Protein 3MR7 (pdb70)

Organism: Ruegeria pomeroyi (strain ATCC 700808 / DSM 15171 / DSS-3) (NCBI:txid246200)

Structure (mmCIF, N/CA/C/O backbone):
data_3MR7
#
_entry.id   3MR7
#
_cell.length_a   97.106
_cell.length_b   97.106
_cell.length_c   216.743
_cell.angle_alpha   90.00
_cell.angle_beta   90.00
_cell.angle_gamma   120.00
#
_symmetry.space_group_name_H-M   'P 61 2 2'
#
loop_
_entity.id
_entity.type
_entity.pdbx_description
1 polymer 'Adenylate/guanylate cyclase/hydrolase, alpha/beta fold family'
2 water water
#
loop_
_atom_site.group_PDB
_atom_site.id
_atom_site.type_symbol
_atom_site.label_atom_id
_atom_site.label_alt_id
_atom_site.label_comp_id
_atom_site.label_asym_id
_atom_site.label_entity_id
_atom_site.label_seq_id
_atom_site.pdbx_PDB_ins_code
_atom_site.Cartn_x
_atom_site.Cartn_y
_atom_site.Cartn_z
_atom_site.occupancy
_atom_site.B_iso_or_equiv
_atom_site.auth_seq_id
_atom_site.auth_comp_id
_atom_site.auth_asym_id
_atom_site.auth_atom_id
_atom_site.pdbx_PDB_model_num
ATOM 1 N N . ASN A 1 2 ? -10.224 46.683 112.428 1.00 95.74 -1 ASN A N 1
ATOM 2 C CA . ASN A 1 2 ? -8.776 46.532 112.292 1.00 101.12 -1 ASN A CA 1
ATOM 3 C C . ASN A 1 2 ? -8.319 45.334 111.424 1.00 97.22 -1 ASN A C 1
ATOM 4 O O . ASN A 1 2 ? -7.394 45.468 110.613 1.00 97.49 -1 ASN A O 1
ATOM 9 N N . ALA A 1 3 ? -8.982 44.185 111.581 1.00 81.63 0 ALA A N 1
ATOM 10 C CA . ALA A 1 3 ? -8.493 42.922 111.029 1.00 76.17 0 ALA A CA 1
ATOM 11 C C . ALA A 1 3 ? -9.569 42.029 110.422 1.00 84.51 0 ALA A C 1
ATOM 12 O O . ALA A 1 3 ? -10.657 41.897 110.979 1.00 90.65 0 ALA A O 1
ATOM 14 N N . GLU A 1 4 ? -9.226 41.371 109.313 1.00 80.90 1 GLU A N 1
ATOM 15 C CA . GLU A 1 4 ? -10.180 40.586 108.520 1.00 85.37 1 GLU A CA 1
ATOM 16 C C . GLU A 1 4 ? -9.771 39.130 108.179 1.00 71.68 1 GLU A C 1
ATOM 17 O O . GLU A 1 4 ? -8.622 38.705 108.366 1.00 73.34 1 GLU A O 1
ATOM 23 N N . ARG A 1 5 ? -10.734 38.373 107.671 1.00 58.62 2 ARG A N 1
ATOM 24 C CA . ARG A 1 5 ? -10.482 37.014 107.247 1.00 59.31 2 ARG A CA 1
ATOM 25 C C . ARG A 1 5 ? -10.802 36.948 105.786 1.00 55.89 2 ARG A C 1
ATOM 26 O O . ARG A 1 5 ? -11.885 37.312 105.377 1.00 62.35 2 ARG A O 1
ATOM 34 N N . ARG A 1 6 ? -9.866 36.513 104.968 1.00 50.80 3 ARG A N 1
ATOM 35 C CA . ARG A 1 6 ? -10.295 36.065 103.665 1.00 62.83 3 ARG A CA 1
ATOM 36 C C . ARG A 1 6 ? -9.577 34.801 103.138 1.00 62.48 3 ARG A C 1
ATOM 37 O O . ARG A 1 6 ? -8.661 34.257 103.761 1.00 54.03 3 ARG A O 1
ATOM 45 N N . LEU A 1 7 ? -10.056 34.329 101.999 1.00 62.06 4 LEU A N 1
ATOM 46 C CA . LEU A 1 7 ? -9.491 33.199 101.289 1.00 60.19 4 LEU A CA 1
ATOM 47 C C . LEU A 1 7 ? -8.352 33.739 100.390 1.00 58.33 4 LEU A C 1
ATOM 48 O O . LEU A 1 7 ? -8.560 34.637 99.581 1.00 56.62 4 LEU A O 1
ATOM 53 N N . CYS A 1 8 ? -7.134 33.232 100.541 1.00 59.64 5 CYS A N 1
ATOM 54 C CA . CYS A 1 8 ? -6.022 33.855 99.825 1.00 56.92 5 CYS A CA 1
ATOM 55 C C . CYS A 1 8 ? -5.058 32.867 99.246 1.00 56.13 5 CYS A C 1
ATOM 56 O O . CYS A 1 8 ? -4.896 31.774 99.755 1.00 66.09 5 CYS A O 1
ATOM 59 N N . ALA A 1 9 ? -4.400 33.279 98.179 1.00 53.83 6 ALA A N 1
ATOM 60 C CA . ALA A 1 9 ? -3.332 32.501 97.602 1.00 50.45 6 ALA A CA 1
ATOM 61 C C . ALA A 1 9 ? -2.022 33.033 98.172 1.00 56.63 6 ALA A C 1
ATOM 62 O O . ALA A 1 9 ? -1.627 34.153 97.898 1.00 70.03 6 ALA A O 1
ATOM 64 N N . ILE A 1 10 ? -1.361 32.230 98.981 1.00 51.51 7 ILE A N 1
ATOM 65 C CA . ILE A 1 10 ? -0.087 32.604 99.551 1.00 54.36 7 ILE A CA 1
ATOM 66 C C . ILE A 1 10 ? 1.042 31.920 98.783 1.00 58.56 7 ILE A C 1
ATOM 67 O O . ILE A 1 10 ? 0.935 30.750 98.410 1.00 56.96 7 ILE A O 1
ATOM 72 N N . LEU A 1 11 ? 2.119 32.675 98.573 1.00 51.99 8 LEU A N 1
ATOM 73 C CA . LEU A 1 11 ? 3.311 32.241 97.870 1.00 48.23 8 LEU A CA 1
ATOM 74 C C . LEU A 1 11 ? 4.526 32.538 98.752 1.00 47.39 8 LEU A C 1
ATOM 75 O O . LEU A 1 11 ? 4.727 33.673 99.148 1.00 47.60 8 LEU A O 1
ATOM 80 N N . ALA A 1 12 ? 5.302 31.505 99.089 1.00 44.34 9 ALA A N 1
ATOM 81 C CA . ALA A 1 12 ? 6.556 31.678 99.820 1.00 47.55 9 ALA A CA 1
ATOM 82 C C . ALA A 1 12 ? 7.729 31.316 98.920 1.00 42.19 9 ALA A C 1
ATOM 83 O O . ALA A 1 12 ? 7.657 30.355 98.155 1.00 49.64 9 ALA A O 1
ATOM 85 N N . ALA A 1 13 ? 8.815 32.071 99.038 1.00 40.97 10 ALA A N 1
ATOM 86 C CA . ALA A 1 13 ? 10.047 31.831 98.277 1.00 40.84 10 ALA A CA 1
ATOM 87 C C . ALA A 1 13 ? 11.328 32.114 99.065 1.00 44.85 10 ALA A C 1
ATOM 88 O O . ALA A 1 13 ? 11.371 33.032 99.871 1.00 49.08 10 ALA A O 1
ATOM 90 N N . ASP A 1 14 ? 12.369 31.331 98.804 1.00 49.12 11 ASP A N 1
ATOM 91 C CA . ASP A 1 14 ? 13.680 31.499 99.442 1.00 46.83 11 ASP A CA 1
ATOM 92 C C . ASP A 1 14 ? 14.741 31.150 98.410 1.00 41.65 11 ASP A C 1
ATOM 93 O O . ASP A 1 14 ? 14.438 30.631 97.348 1.00 48.80 11 ASP A O 1
ATOM 106 N N . ALA A 1 16 ? 17.960 28.976 97.300 1.00 38.78 13 ALA A N 1
ATOM 107 C CA . ALA A 1 16 ? 18.610 27.717 97.628 1.00 42.24 13 ALA A CA 1
ATOM 108 C C . ALA A 1 16 ? 20.098 27.955 97.691 1.00 53.45 13 ALA A C 1
ATOM 109 O O . ALA A 1 16 ? 20.594 28.943 97.139 1.00 68.28 13 ALA A O 1
ATOM 111 N N . GLY A 1 17 ? 20.813 27.058 98.350 1.00 38.74 14 GLY A N 1
ATOM 112 C CA . GLY A 1 17 ? 22.228 26.900 98.065 1.00 41.56 14 GLY A CA 1
ATOM 113 C C . GLY A 1 17 ? 23.140 27.850 98.800 1.00 53.42 14 GLY A C 1
ATOM 114 O O . GLY A 1 17 ? 22.710 28.615 99.657 1.00 57.13 14 GLY A O 1
ATOM 115 N N . TYR A 1 18 ? 24.417 27.783 98.455 1.00 56.84 15 TYR A N 1
ATOM 116 C CA . TYR A 1 18 ? 25.425 28.695 98.984 1.00 52.57 15 TYR A CA 1
ATOM 117 C C . TYR A 1 18 ? 25.535 28.698 100.495 1.00 51.18 15 TYR A C 1
ATOM 118 O O . TYR A 1 18 ? 25.515 29.744 101.107 1.00 53.08 15 TYR A O 1
ATOM 127 N N . SER A 1 19 ? 25.692 27.519 101.082 1.00 41.42 16 SER A N 1
ATOM 128 C CA . SER A 1 19 ? 25.870 27.397 102.522 1.00 43.83 16 SER A CA 1
ATOM 129 C C . SER A 1 19 ? 26.899 28.362 103.154 1.00 44.88 16 SER A C 1
ATOM 130 O O . SER A 1 19 ? 28.082 28.395 102.766 1.00 42.19 16 SER A O 1
ATOM 133 N N . ARG A 1 20 ? 26.429 29.117 104.152 1.00 49.60 17 ARG A N 1
ATOM 134 C CA . ARG A 1 20 ? 27.258 29.936 105.062 1.00 55.15 17 ARG A CA 1
ATOM 135 C C . ARG A 1 20 ? 28.469 29.176 105.680 1.00 65.52 17 ARG A C 1
ATOM 136 O O . ARG A 1 20 ? 29.329 29.766 106.331 1.00 67.82 17 ARG A O 1
ATOM 144 N N . LEU A 1 21 ? 28.516 27.861 105.500 1.00 61.83 18 LEU A N 1
ATOM 145 C CA . LEU A 1 21 ? 29.550 27.067 106.111 1.00 49.79 18 LEU A CA 1
ATOM 146 C C . LEU A 1 21 ? 30.710 26.997 105.177 1.00 51.37 18 LEU A C 1
ATOM 147 O O . LEU A 1 21 ? 31.758 26.518 105.564 1.00 51.99 18 LEU A O 1
ATOM 160 N N . GLU A 1 23 ? 32.008 29.414 104.703 1.00 68.52 20 GLU A N 1
ATOM 161 C CA . GLU A 1 23 ? 32.750 30.447 105.426 1.00 76.04 20 GLU A CA 1
ATOM 162 C C . GLU A 1 23 ? 33.236 31.493 104.433 1.00 84.26 20 GLU A C 1
ATOM 163 O O . GLU A 1 23 ? 34.379 31.945 104.507 1.00 86.78 20 GLU A O 1
ATOM 169 N N . ARG A 1 24 ? 32.376 31.875 103.493 1.00 79.24 21 ARG A N 1
ATOM 170 C CA . ARG A 1 24 ? 32.783 32.871 102.523 1.00 76.94 21 ARG A CA 1
ATOM 171 C C . ARG A 1 24 ? 31.696 33.873 102.069 1.00 77.37 21 ARG A C 1
ATOM 172 O O . ARG A 1 24 ? 30.532 33.526 101.861 1.00 73.03 21 ARG A O 1
ATOM 180 N N . ASN A 1 25 ? 32.093 35.140 101.977 1.00 86.56 22 ASN A N 1
ATOM 181 C CA . ASN A 1 25 ? 31.193 36.192 101.525 1.00 88.74 22 ASN A CA 1
ATOM 182 C C . ASN A 1 25 ? 31.132 36.182 100.007 1.00 83.80 22 ASN A C 1
ATOM 183 O O . ASN A 1 25 ? 32.149 36.353 99.303 1.00 84.67 22 ASN A O 1
ATOM 188 N N . GLU A 1 26 ? 29.928 35.953 99.510 1.00 71.59 23 GLU A N 1
ATOM 189 C CA . GLU A 1 26 ? 29.755 35.631 98.120 1.00 72.01 23 GLU A CA 1
ATOM 190 C C . GLU A 1 26 ? 29.163 36.824 97.419 1.00 66.76 23 GLU A C 1
ATOM 191 O O . GLU A 1 26 ? 28.192 36.714 96.689 1.00 76.44 23 GLU A O 1
ATOM 197 N N . THR A 1 27 ? 29.768 37.971 97.648 1.00 57.20 24 THR A N 1
ATOM 198 C CA . THR A 1 27 ? 29.209 39.214 97.191 1.00 63.14 24 THR A CA 1
ATOM 199 C C . THR A 1 27 ? 28.731 39.149 95.743 1.00 64.83 24 THR A C 1
ATOM 200 O O . THR A 1 27 ? 27.625 39.617 95.434 1.00 66.15 24 THR A O 1
ATOM 204 N N . ASP A 1 28 ? 29.522 38.545 94.860 1.00 58.37 25 ASP A N 1
ATOM 205 C CA . ASP A 1 28 ? 29.077 38.369 93.470 1.00 56.73 25 ASP A CA 1
ATOM 206 C C . ASP A 1 28 ? 27.698 37.710 93.383 1.00 65.78 25 ASP A C 1
ATOM 207 O O . ASP A 1 28 ? 26.770 38.246 92.767 1.00 62.18 25 ASP A O 1
ATOM 212 N N . VAL A 1 29 ? 27.574 36.537 94.000 1.00 66.14 26 VAL A N 1
ATOM 213 C CA . VAL A 1 29 ? 26.310 35.822 94.026 1.00 64.71 26 VAL A CA 1
ATOM 214 C C . VAL A 1 29 ? 25.197 36.611 94.743 1.00 56.67 26 VAL A C 1
ATOM 215 O O . VAL A 1 29 ? 24.072 36.671 94.258 1.00 59.32 26 VAL A O 1
ATOM 219 N N . LEU A 1 30 ? 25.501 37.215 95.884 1.00 57.54 27 LEU A N 1
ATOM 220 C CA . LEU A 1 30 ? 24.488 37.979 96.613 1.00 60.31 27 LEU A CA 1
ATOM 221 C C . LEU A 1 30 ? 24.004 39.207 95.831 1.00 60.13 27 LEU A C 1
ATOM 222 O O . LEU A 1 30 ? 22.858 39.629 95.988 1.00 65.95 27 LEU A O 1
ATOM 227 N N . ASN A 1 31 ? 24.873 39.776 94.995 1.00 50.85 28 ASN A N 1
ATOM 228 C CA . ASN A 1 31 ? 24.477 40.879 94.130 1.00 51.11 28 ASN A CA 1
ATOM 229 C C . ASN A 1 31 ? 23.624 40.462 92.944 1.00 55.21 28 ASN A C 1
ATOM 230 O O . ASN A 1 31 ? 22.749 41.214 92.507 1.00 59.11 28 ASN A O 1
ATOM 235 N N . ARG A 1 32 ? 23.908 39.284 92.400 1.00 43.77 29 ARG A N 1
ATOM 236 C CA . ARG A 1 32 ? 23.070 38.730 91.359 1.00 44.90 29 ARG A CA 1
ATOM 237 C C . ARG A 1 32 ? 21.648 38.591 91.890 1.00 51.18 29 ARG A C 1
ATOM 238 O O . ARG A 1 32 ? 20.705 39.048 91.254 1.00 51.52 29 ARG A O 1
ATOM 246 N N . GLN A 1 33 ? 21.483 37.978 93.061 1.00 54.66 30 GLN A N 1
ATOM 247 C CA . GLN A 1 33 ? 20.132 37.734 93.560 1.00 51.06 30 GLN A CA 1
ATOM 248 C C . GLN A 1 33 ? 19.434 39.053 93.847 1.00 53.94 30 GLN A C 1
ATOM 249 O O . GLN A 1 33 ? 18.237 39.191 93.578 1.00 55.24 30 GLN A O 1
ATOM 255 N N . LYS A 1 34 ? 20.178 40.031 94.350 1.00 47.10 31 LYS A N 1
ATOM 256 C CA . LYS A 1 34 ? 19.594 41.347 94.519 1.00 55.19 31 LYS A CA 1
ATOM 257 C C . LYS A 1 34 ? 19.035 41.851 93.181 1.00 58.95 31 LYS A C 1
ATOM 258 O O . LYS A 1 34 ? 17.938 42.411 93.125 1.00 68.06 31 LYS A O 1
ATOM 264 N N . LEU A 1 35 ? 19.789 41.630 92.110 1.00 45.86 32 LEU A N 1
ATOM 265 C CA . LEU A 1 35 ? 19.351 41.977 90.756 1.00 46.41 32 LEU A CA 1
ATOM 266 C C . LEU A 1 35 ? 18.086 41.266 90.313 1.00 46.67 32 LEU A C 1
ATOM 267 O O . LEU A 1 35 ? 17.174 41.894 89.808 1.00 49.46 32 LEU A O 1
ATOM 272 N N . TYR A 1 36 ? 18.057 39.946 90.464 1.00 47.89 33 TYR A N 1
ATOM 273 C CA . TYR A 1 36 ? 16.900 39.141 90.054 1.00 53.63 33 TYR A CA 1
ATOM 274 C C . TYR A 1 36 ? 15.652 39.543 90.823 1.00 55.40 33 TYR A C 1
ATOM 275 O O . TYR A 1 36 ? 14.574 39.712 90.241 1.00 61.31 33 TYR A O 1
ATOM 284 N N . ARG A 1 37 ? 15.796 39.703 92.134 1.00 49.96 34 ARG A N 1
ATOM 285 C CA . ARG A 1 37 ? 14.687 40.199 92.933 1.00 50.11 34 ARG A CA 1
ATOM 286 C C . ARG A 1 37 ? 14.110 41.463 92.305 1.00 50.50 34 ARG A C 1
ATOM 287 O O . ARG A 1 37 ? 12.907 41.657 92.289 1.00 51.72 34 ARG A O 1
ATOM 295 N N . ARG A 1 38 ? 14.974 42.317 91.774 1.00 40.24 35 ARG A N 1
ATOM 296 C CA . ARG A 1 38 ? 14.508 43.607 91.319 1.00 47.93 35 ARG A CA 1
ATOM 297 C C . ARG A 1 38 ? 13.987 43.566 89.910 1.00 49.76 35 ARG A C 1
ATOM 298 O O . ARG A 1 38 ? 12.989 44.216 89.588 1.00 56.55 35 ARG A O 1
ATOM 306 N N . GLU A 1 39 ? 14.661 42.788 89.078 1.00 46.93 36 GLU A N 1
ATOM 307 C CA . GLU A 1 39 ? 14.364 42.752 87.662 1.00 44.55 36 GLU A CA 1
ATOM 308 C C . GLU A 1 39 ? 13.421 41.624 87.249 1.00 47.00 36 GLU A C 1
ATOM 309 O O . GLU A 1 39 ? 12.820 41.698 86.198 1.00 57.88 36 GLU A O 1
ATOM 315 N N . LEU A 1 40 ? 13.263 40.600 88.076 1.00 45.34 37 LEU A N 1
ATOM 316 C CA . LEU A 1 40 ? 12.558 39.397 87.639 1.00 45.72 37 LEU A CA 1
ATOM 317 C C . LEU A 1 40 ? 11.397 39.114 88.556 1.00 50.55 37 LEU A C 1
ATOM 318 O O . LEU A 1 40 ? 10.242 39.133 88.131 1.00 53.95 37 LEU A O 1
ATOM 323 N N . ILE A 1 41 ? 11.705 38.887 89.827 1.00 48.37 38 ILE A N 1
ATOM 324 C CA . ILE A 1 41 ? 10.686 38.617 90.834 1.00 56.38 38 ILE A CA 1
ATOM 325 C C . ILE A 1 41 ? 9.707 39.761 91.111 1.00 61.73 38 ILE A C 1
ATOM 326 O O . ILE A 1 41 ? 8.518 39.671 90.809 1.00 67.66 38 ILE A O 1
ATOM 331 N N . ASP A 1 42 ? 10.208 40.829 91.708 1.00 56.55 39 ASP A N 1
ATOM 332 C CA . ASP A 1 42 ? 9.346 41.947 92.072 1.00 60.90 39 ASP A CA 1
ATOM 333 C C . ASP A 1 42 ? 8.412 42.379 90.944 1.00 60.97 39 ASP A C 1
ATOM 334 O O . ASP A 1 42 ? 7.252 42.645 91.188 1.00 59.84 39 ASP A O 1
ATOM 339 N N . PRO A 1 43 ? 8.914 42.453 89.706 1.00 70.64 40 PRO A N 1
ATOM 340 C CA . PRO A 1 43 ? 8.052 42.712 88.541 1.00 68.74 40 PRO A CA 1
ATOM 341 C C . PRO A 1 43 ? 6.974 41.653 88.248 1.00 66.89 40 PRO A C 1
ATOM 342 O O . PRO A 1 43 ? 5.817 42.022 88.071 1.00 71.17 40 PRO A O 1
ATOM 346 N N . ALA A 1 44 ? 7.339 40.377 88.195 1.00 54.09 41 ALA A N 1
ATOM 347 C CA . ALA A 1 44 ? 6.386 39.317 87.886 1.00 54.63 41 ALA A CA 1
ATOM 348 C C . ALA A 1 44 ? 5.242 39.316 88.887 1.00 57.92 41 ALA A C 1
ATOM 349 O O . ALA A 1 44 ? 4.092 39.041 88.542 1.00 68.64 41 ALA A O 1
ATOM 351 N N . ILE A 1 45 ? 5.576 39.602 90.136 1.00 50.69 42 ILE A N 1
ATOM 352 C CA . ILE A 1 45 ? 4.601 39.606 91.213 1.00 52.18 42 ILE A CA 1
ATOM 353 C C . ILE A 1 45 ? 3.610 40.752 91.057 1.00 61.08 42 ILE A C 1
ATOM 354 O O . ILE A 1 45 ? 2.406 40.554 91.171 1.00 70.73 42 ILE A O 1
ATOM 359 N N . ALA A 1 46 ? 4.119 41.952 90.802 1.00 52.30 43 ALA A N 1
ATOM 360 C CA . ALA A 1 46 ? 3.280 43.099 90.454 1.00 52.45 43 ALA A CA 1
ATOM 361 C C . ALA A 1 46 ? 2.451 42.861 89.192 1.00 60.80 43 ALA A C 1
ATOM 362 O O . ALA A 1 46 ? 1.237 42.990 89.219 1.00 65.64 43 ALA A O 1
ATOM 364 N N . GLN A 1 47 ? 3.099 42.523 88.087 1.00 63.21 44 GLN A N 1
ATOM 365 C CA . GLN A 1 47 ? 2.364 42.196 86.870 1.00 70.77 44 GLN A CA 1
ATOM 366 C C . GLN A 1 47 ? 1.186 41.265 87.139 1.00 68.77 44 GLN A C 1
ATOM 367 O O . GLN A 1 47 ? 0.144 41.382 86.497 1.00 68.38 44 GLN A O 1
ATOM 373 N N . ALA A 1 48 ? 1.356 40.351 88.093 1.00 60.50 45 ALA A N 1
ATOM 374 C CA . ALA A 1 48 ? 0.374 39.300 88.355 1.00 53.84 45 ALA A CA 1
ATOM 375 C C . ALA A 1 48 ? -0.686 39.677 89.392 1.00 52.93 45 ALA A C 1
ATOM 376 O O . ALA A 1 48 ? -1.478 38.826 89.801 1.00 59.21 45 ALA A O 1
ATOM 378 N N . GLY A 1 49 ? -0.653 40.920 89.866 1.00 42.01 46 GLY A N 1
ATOM 379 C CA . GLY A 1 49 ? -1.634 41.416 90.818 1.00 54.34 46 GLY A CA 1
ATOM 380 C C . GLY A 1 49 ? -1.302 41.185 92.283 1.00 58.13 46 GLY A C 1
ATOM 381 O O . GLY A 1 49 ? -2.024 41.614 93.204 1.00 59.83 46 GLY A O 1
ATOM 382 N N . GLY A 1 50 ? -0.193 40.509 92.512 1.00 52.98 47 GLY A N 1
ATOM 383 C CA . GLY A 1 50 ? 0.169 40.152 93.868 1.00 58.98 47 GLY A CA 1
ATOM 384 C C . GLY A 1 50 ? 0.710 41.304 94.675 1.00 55.20 47 GLY A C 1
ATOM 385 O O . GLY A 1 50 ? 0.965 42.384 94.143 1.00 62.87 47 GLY A O 1
ATOM 386 N N . GLN A 1 51 ? 0.861 41.067 95.970 1.00 53.35 48 GLN A N 1
ATOM 387 C CA . GLN A 1 51 ? 1.560 41.987 96.850 1.00 64.42 48 GLN A CA 1
ATOM 388 C C . GLN A 1 51 ? 2.530 41.209 97.685 1.00 59.75 48 GLN A C 1
ATOM 389 O O . GLN A 1 51 ? 2.172 40.177 98.259 1.00 56.01 48 GLN A O 1
ATOM 395 N N . ILE A 1 52 ? 3.752 41.713 97.779 1.00 61.93 49 ILE A N 1
ATOM 396 C CA . ILE A 1 52 ? 4.662 41.232 98.795 1.00 58.45 49 ILE A CA 1
ATOM 397 C C . ILE A 1 52 ? 4.112 41.597 100.166 1.00 57.49 49 ILE A C 1
ATOM 398 O O . ILE A 1 52 ? 3.692 42.710 100.375 1.00 63.98 49 ILE A O 1
ATOM 403 N N . VAL A 1 53 ? 4.086 40.647 101.088 1.00 61.66 50 VAL A N 1
ATOM 404 C CA . VAL A 1 53 ? 3.705 40.919 102.461 1.00 55.03 50 VAL A CA 1
ATOM 405 C C . VAL A 1 53 ? 4.944 41.259 103.268 1.00 57.90 50 VAL A C 1
ATOM 406 O O . VAL A 1 53 ? 4.905 42.124 104.108 1.00 61.18 50 VAL A O 1
ATOM 410 N N . LYS A 1 54 ? 6.046 40.568 103.023 1.00 57.85 51 LYS A N 1
ATOM 411 C CA . LYS A 1 54 ? 7.250 40.797 103.814 1.00 62.76 51 LYS A CA 1
ATOM 412 C C . LYS A 1 54 ? 8.386 39.836 103.480 1.00 59.68 51 LYS A C 1
ATOM 413 O O . LYS A 1 54 ? 8.169 38.734 103.004 1.00 52.26 51 LYS A O 1
ATOM 419 N N . THR A 1 55 ? 9.612 40.254 103.723 1.00 52.37 52 THR A N 1
ATOM 420 C CA . THR A 1 55 ? 10.676 39.292 103.627 1.00 55.79 52 THR A CA 1
ATOM 421 C C . THR A 1 55 ? 11.283 39.267 105.002 1.00 56.74 52 THR A C 1
ATOM 422 O O . THR A 1 55 ? 11.470 40.296 105.626 1.00 56.53 52 THR A O 1
ATOM 426 N N . THR A 1 56 ? 11.551 38.071 105.483 1.00 58.66 53 THR A N 1
ATOM 427 C CA . THR A 1 56 ? 12.053 37.884 106.820 1.00 55.71 53 THR A CA 1
ATOM 428 C C . THR A 1 56 ? 13.217 36.922 106.729 1.00 51.22 53 THR A C 1
ATOM 429 O O . THR A 1 56 ? 13.629 36.555 105.638 1.00 49.52 53 THR A O 1
ATOM 433 N N . GLY A 1 57 ? 13.750 36.513 107.866 1.00 49.22 54 GLY A N 1
ATOM 434 C CA . GLY A 1 57 ? 14.797 35.519 107.871 1.00 50.51 54 GLY A CA 1
ATOM 435 C C . GLY A 1 57 ? 14.339 34.238 107.205 1.00 51.75 54 GLY A C 1
ATOM 436 O O . GLY A 1 57 ? 15.157 33.421 106.781 1.00 50.01 54 GLY A O 1
ATOM 437 N N . ASP A 1 58 ? 13.021 34.077 107.116 1.00 51.79 55 ASP A N 1
ATOM 438 C CA . ASP A 1 58 ? 12.397 32.865 106.597 1.00 56.90 55 ASP A CA 1
ATOM 439 C C . ASP A 1 58 ? 12.264 32.958 105.097 1.00 58.11 55 ASP A C 1
ATOM 440 O O . ASP A 1 58 ? 11.918 31.983 104.435 1.00 59.44 55 ASP A O 1
ATOM 445 N N . GLY A 1 59 ? 12.527 34.139 104.556 1.00 57.93 56 GLY A N 1
ATOM 446 C CA . GLY A 1 59 ? 12.330 34.358 103.139 1.00 53.86 56 GLY A CA 1
ATOM 447 C C . GLY A 1 59 ? 11.175 35.302 102.888 1.00 54.12 56 GLY A C 1
ATOM 448 O O . GLY A 1 59 ? 10.776 36.052 103.783 1.00 60.58 56 GLY A O 1
ATOM 457 N N . LEU A 1 61 ? 7.193 36.432 101.384 1.00 57.96 58 LEU A N 1
ATOM 458 C CA . LEU A 1 61 ? 5.824 35.961 101.451 1.00 55.77 58 LEU A CA 1
ATOM 459 C C . LEU A 1 61 ? 4.974 36.910 100.650 1.00 55.64 58 LEU A C 1
ATOM 460 O O . LEU A 1 61 ? 5.002 38.104 100.894 1.00 68.30 58 LEU A O 1
ATOM 465 N N . ALA A 1 62 ? 4.227 36.415 99.680 1.00 49.34 59 ALA A N 1
ATOM 466 C CA . ALA A 1 62 ? 3.407 37.326 98.887 1.00 51.69 59 ALA A CA 1
ATOM 467 C C . ALA A 1 62 ? 2.036 36.739 98.747 1.00 59.55 59 ALA A C 1
ATOM 468 O O . ALA A 1 62 ? 1.850 35.554 98.957 1.00 53.50 59 ALA A O 1
ATOM 470 N N . ARG A 1 63 ? 1.066 37.561 98.386 1.00 63.38 60 ARG A N 1
ATOM 471 C CA . ARG A 1 63 ? -0.280 37.046 98.266 1.00 57.60 60 ARG A CA 1
ATOM 472 C C . ARG A 1 63 ? -0.973 37.566 97.042 1.00 50.44 60 ARG A C 1
ATOM 473 O O . ARG A 1 63 ? -0.689 38.654 96.566 1.00 43.70 60 ARG A O 1
ATOM 481 N N . PHE A 1 64 ? -1.911 36.766 96.568 1.00 44.98 61 PHE A N 1
ATOM 482 C CA . PHE A 1 64 ? -2.573 36.965 95.293 1.00 48.77 61 PHE A CA 1
ATOM 483 C C . PHE A 1 64 ? -4.098 36.752 95.425 1.00 57.51 61 PHE A C 1
ATOM 484 O O . PHE A 1 64 ? -4.587 36.093 96.348 1.00 46.74 61 PHE A O 1
ATOM 492 N N . ASP A 1 65 ? -4.847 37.301 94.481 1.00 62.42 62 ASP A N 1
ATOM 493 C CA . ASP A 1 65 ? -6.289 37.210 94.541 1.00 61.84 62 ASP A CA 1
ATOM 494 C C . ASP A 1 65 ? -6.795 35.945 93.910 1.00 63.74 62 ASP A C 1
ATOM 495 O O . ASP A 1 65 ? -7.834 35.431 94.316 1.00 72.79 62 ASP A O 1
ATOM 500 N N . THR A 1 66 ? -6.073 35.446 92.913 1.00 51.12 63 THR A N 1
ATOM 501 C CA . THR A 1 66 ? -6.425 34.159 92.338 1.00 55.75 63 THR A CA 1
ATOM 502 C C . THR A 1 66 ? -5.331 33.151 92.573 1.00 59.66 63 THR A C 1
ATOM 503 O O . THR A 1 66 ? -4.179 33.523 92.690 1.00 66.83 63 THR A O 1
ATOM 507 N N . ALA A 1 67 ? -5.694 31.876 92.649 1.00 60.21 64 ALA A N 1
ATOM 508 C CA . ALA A 1 67 ? -4.712 30.801 92.657 1.00 47.45 64 ALA A CA 1
ATOM 509 C C . ALA A 1 67 ? -3.941 30.785 91.329 1.00 46.49 64 ALA A C 1
ATOM 510 O O . ALA A 1 67 ? -2.727 30.646 91.300 1.00 44.43 64 ALA A O 1
ATOM 512 N N . GLN A 1 68 ? -4.635 30.980 90.222 1.00 49.30 65 GLN A N 1
ATOM 513 C CA . GLN A 1 68 ? -3.950 31.036 88.953 1.00 44.08 65 GLN A CA 1
ATOM 514 C C . GLN A 1 68 ? -2.782 32.041 88.956 1.00 54.65 65 GLN A C 1
ATOM 515 O O . GLN A 1 68 ? -1.679 31.699 88.522 1.00 64.97 65 GLN A O 1
ATOM 521 N N . ALA A 1 69 ? -2.996 33.261 89.459 1.00 52.04 66 ALA A N 1
ATOM 522 C CA . ALA A 1 69 ? -1.972 34.318 89.357 1.00 46.59 66 ALA A CA 1
ATOM 523 C C . ALA A 1 69 ? -0.728 34.022 90.192 1.00 54.02 66 ALA A C 1
ATOM 524 O O . ALA A 1 69 ? 0.385 34.315 89.777 1.00 58.79 66 ALA A O 1
ATOM 526 N N . ALA A 1 70 ? -0.916 33.449 91.372 1.00 47.44 67 ALA A N 1
ATOM 527 C CA . ALA A 1 70 ? 0.213 32.989 92.155 1.00 50.31 67 ALA A CA 1
ATOM 528 C C . ALA A 1 70 ? 1.032 32.019 91.315 1.00 56.08 67 ALA A C 1
ATOM 529 O O . ALA A 1 70 ? 2.262 32.142 91.223 1.00 57.90 67 ALA A O 1
ATOM 531 N N . LEU A 1 71 ? 0.351 31.077 90.672 1.00 48.76 68 LEU A N 1
ATOM 532 C CA . LEU A 1 71 ? 1.062 30.014 89.979 1.00 50.82 68 LEU A CA 1
ATOM 533 C C . LEU A 1 71 ? 1.764 30.485 88.709 1.00 52.05 68 LEU A C 1
ATOM 534 O O . LEU A 1 71 ? 2.906 30.119 88.472 1.00 57.15 68 LEU A O 1
ATOM 539 N N . ARG A 1 72 ? 1.108 31.299 87.897 1.00 55.83 69 ARG A N 1
ATOM 540 C CA . ARG A 1 72 ? 1.765 31.785 86.686 1.00 61.91 69 ARG A CA 1
ATOM 541 C C . ARG A 1 72 ? 2.936 32.661 87.073 1.00 55.29 69 ARG A C 1
ATOM 542 O O . ARG A 1 72 ? 3.963 32.723 86.383 1.00 49.27 69 ARG A O 1
ATOM 550 N N . CYS A 1 73 ? 2.780 33.347 88.186 1.00 46.97 70 CYS A N 1
ATOM 551 C CA . CYS A 1 73 ? 3.846 34.202 88.654 1.00 54.53 70 CYS A CA 1
ATOM 552 C C . CYS A 1 73 ? 5.085 33.361 88.988 1.00 50.97 70 CYS A C 1
ATOM 553 O O . CYS A 1 73 ? 6.189 33.678 88.541 1.00 49.42 70 CYS A O 1
ATOM 556 N N . ALA A 1 74 ? 4.899 32.280 89.741 1.00 47.52 71 ALA A N 1
ATOM 557 C CA . ALA A 1 74 ? 6.011 31.366 90.084 1.00 53.25 71 ALA A CA 1
ATOM 558 C C . ALA A 1 74 ? 6.594 30.668 88.855 1.00 51.63 71 ALA A C 1
ATOM 559 O O . ALA A 1 74 ? 7.796 30.442 88.750 1.00 62.45 71 ALA A O 1
ATOM 561 N N . LEU A 1 75 ? 5.730 30.284 87.939 1.00 41.84 72 LEU A N 1
ATOM 562 C CA . LEU A 1 75 ? 6.208 29.635 86.754 1.00 47.71 72 LEU A CA 1
ATOM 563 C C . LEU A 1 75 ? 7.030 30.633 85.928 1.00 50.35 72 LEU A C 1
ATOM 564 O O . LEU A 1 75 ? 8.042 30.266 85.353 1.00 48.50 72 LEU A O 1
ATOM 569 N N . GLU A 1 76 ? 6.587 31.893 85.901 1.00 49.86 73 GLU A N 1
ATOM 570 C CA . GLU A 1 76 ? 7.244 32.970 85.161 1.00 44.63 73 GLU A CA 1
ATOM 571 C C . GLU A 1 76 ? 8.643 33.187 85.685 1.00 53.48 73 GLU A C 1
ATOM 572 O O . GLU A 1 76 ? 9.622 33.234 84.924 1.00 59.90 73 GLU A O 1
ATOM 578 N N . ILE A 1 77 ? 8.716 33.333 87.001 1.00 44.26 74 ILE A N 1
ATOM 579 C CA . ILE A 1 77 ? 9.972 33.414 87.712 1.00 46.19 74 ILE A CA 1
ATOM 580 C C . ILE A 1 77 ? 10.926 32.218 87.508 1.00 53.04 74 ILE A C 1
ATOM 581 O O . ILE A 1 77 ? 12.064 32.407 87.107 1.00 58.55 74 ILE A O 1
ATOM 586 N N . GLN A 1 78 ? 10.458 31.002 87.790 1.00 48.87 75 GLN A N 1
ATOM 587 C CA . GLN A 1 78 ? 11.286 29.812 87.713 1.00 42.89 75 GLN A CA 1
ATOM 588 C C . GLN A 1 78 ? 11.761 29.504 86.295 1.00 44.79 75 GLN A C 1
ATOM 589 O O . GLN A 1 78 ? 12.892 29.104 86.095 1.00 52.73 75 GLN A O 1
ATOM 595 N N . GLN A 1 79 ? 10.911 29.710 85.304 1.00 45.68 76 GLN A N 1
ATOM 596 C CA . GLN A 1 79 ? 11.339 29.541 83.916 1.00 44.07 76 GLN A CA 1
ATOM 597 C C . GLN A 1 79 ? 12.368 30.571 83.425 1.00 51.42 76 GLN A C 1
ATOM 598 O O . GLN A 1 79 ? 13.212 30.260 82.568 1.00 54.68 76 GLN A O 1
ATOM 604 N N . ALA A 1 80 ? 12.306 31.793 83.951 1.00 40.89 77 ALA A N 1
ATOM 605 C CA . ALA A 1 80 ? 13.257 32.797 83.526 1.00 42.39 77 ALA A CA 1
ATOM 606 C C . ALA A 1 80 ? 14.593 32.497 84.211 1.00 54.73 77 ALA A C 1
ATOM 607 O O . ALA A 1 80 ? 15.673 32.720 83.655 1.00 55.67 77 ALA A O 1
ATOM 617 N N . GLN A 1 82 ? 15.739 29.646 84.939 1.00 39.58 79 GLN A N 1
ATOM 618 C CA . GLN A 1 82 ? 16.419 28.575 84.222 1.00 51.31 79 GLN A CA 1
ATOM 619 C C . GLN A 1 82 ? 17.243 29.156 83.073 1.00 52.22 79 GLN A C 1
ATOM 620 O O . GLN A 1 82 ? 18.375 28.751 82.861 1.00 55.88 79 GLN A O 1
ATOM 626 N N . GLN A 1 83 ? 16.670 30.109 82.345 1.00 52.45 80 GLN A N 1
ATOM 627 C CA . GLN A 1 83 ? 17.369 30.735 81.233 1.00 59.25 80 GLN A CA 1
ATOM 628 C C . GLN A 1 83 ? 18.508 31.603 81.731 1.00 60.31 80 GLN A C 1
ATOM 629 O O . GLN A 1 83 ? 19.620 31.525 81.220 1.00 68.15 80 GLN A O 1
ATOM 635 N N . ARG A 1 84 ? 18.229 32.431 82.731 1.00 53.21 81 ARG A N 1
ATOM 636 C CA . ARG A 1 84 ? 19.195 33.423 83.191 1.00 59.25 81 ARG A CA 1
ATOM 637 C C . ARG A 1 84 ? 20.491 32.816 83.754 1.00 64.47 81 ARG A C 1
ATOM 638 O O . ARG A 1 84 ? 21.556 33.450 83.744 1.00 64.29 81 ARG A O 1
ATOM 646 N N . GLU A 1 85 ? 20.407 31.590 84.245 1.00 54.08 82 GLU A N 1
ATOM 647 C CA . GLU A 1 85 ? 21.551 30.977 84.885 1.00 49.24 82 GLU A CA 1
ATOM 648 C C . GLU A 1 85 ? 22.157 29.830 84.069 1.00 61.98 82 GLU A C 1
ATOM 649 O O . GLU A 1 85 ? 22.998 29.092 84.576 1.00 63.92 82 GLU A O 1
ATOM 655 N N . GLU A 1 86 ? 21.745 29.669 82.814 1.00 60.18 83 GLU A N 1
ATOM 656 C CA . GLU A 1 86 ? 22.135 28.467 82.078 1.00 58.71 83 GLU A CA 1
ATOM 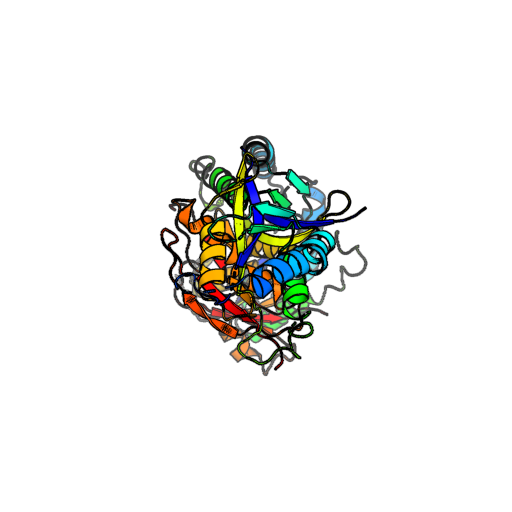657 C C . GLU A 1 86 ? 23.592 28.475 81.591 1.00 69.05 83 GLU A C 1
ATOM 658 O O . GLU A 1 86 ? 24.157 27.421 81.285 1.00 75.64 83 GLU A O 1
ATOM 664 N N . ASP A 1 87 ? 24.201 29.654 81.507 1.00 67.08 84 ASP A N 1
ATOM 665 C CA . ASP A 1 87 ? 25.593 29.736 81.077 1.00 66.99 84 ASP A CA 1
ATOM 666 C C . ASP A 1 87 ? 26.536 29.828 82.270 1.00 72.70 84 ASP A C 1
ATOM 667 O O . ASP A 1 87 ? 27.737 30.010 82.120 1.00 78.73 84 ASP A O 1
ATOM 672 N N . THR A 1 88 ? 25.958 29.702 83.456 1.00 70.67 85 THR A N 1
ATOM 673 C CA . THR A 1 88 ? 26.688 29.534 84.697 1.00 65.80 85 THR A CA 1
ATOM 674 C C . THR A 1 88 ? 26.711 28.032 85.003 1.00 70.50 85 THR A C 1
ATOM 675 O O . THR A 1 88 ? 25.737 27.324 84.766 1.00 65.69 85 THR A O 1
ATOM 679 N N . PRO A 1 89 ? 27.829 27.534 85.537 1.00 82.17 86 PRO A N 1
ATOM 680 C CA . PRO A 1 89 ? 27.910 26.102 85.887 1.00 77.61 86 PRO A CA 1
ATOM 681 C C . PRO A 1 89 ? 26.883 25.671 86.954 1.00 79.63 86 PRO A C 1
ATOM 682 O O . PRO A 1 89 ? 26.531 26.470 87.817 1.00 88.49 86 PRO A O 1
ATOM 686 N N . ARG A 1 90 ? 26.425 24.422 86.902 1.00 77.75 87 ARG A N 1
ATOM 687 C CA . ARG A 1 90 ? 25.350 23.949 87.782 1.00 79.32 87 ARG A CA 1
ATOM 688 C C . ARG A 1 90 ? 25.520 24.272 89.272 1.00 83.06 87 ARG A C 1
ATOM 689 O O . ARG A 1 90 ? 24.667 24.906 89.864 1.00 86.70 87 ARG A O 1
ATOM 697 N N . LYS A 1 91 ? 26.607 23.821 89.884 1.00 88.10 88 LYS A N 1
ATOM 698 C CA . LYS A 1 91 ? 26.792 23.999 91.323 1.00 89.11 88 LYS A CA 1
ATOM 699 C C . LYS A 1 91 ? 26.941 25.463 91.751 1.00 88.95 88 LYS A C 1
ATOM 700 O O . LYS A 1 91 ? 27.028 25.757 92.945 1.00 97.82 88 LYS A O 1
ATOM 706 N N . GLU A 1 92 ? 26.991 26.378 90.788 1.00 79.47 89 GLU A N 1
ATOM 707 C CA . GLU A 1 92 ? 27.136 27.793 91.110 1.00 75.37 89 GLU A CA 1
ATOM 708 C C . GLU A 1 92 ? 25.884 28.618 90.814 1.00 66.59 89 GLU A C 1
ATOM 709 O O . GLU A 1 92 ? 25.805 29.785 91.172 1.00 64.01 89 GLU A O 1
ATOM 715 N N . ARG A 1 93 ? 24.912 28.018 90.149 1.00 56.39 90 ARG A N 1
ATOM 716 C CA . ARG A 1 93 ? 23.716 28.754 89.774 1.00 64.67 90 ARG A CA 1
ATOM 717 C C . ARG A 1 93 ? 22.891 29.213 90.989 1.00 66.45 90 ARG A C 1
ATOM 718 O O . ARG A 1 93 ? 22.884 28.576 92.048 1.00 70.27 90 ARG A O 1
ATOM 726 N N . ILE A 1 94 ? 22.210 30.337 90.836 1.00 57.19 91 ILE A N 1
ATOM 727 C CA . ILE A 1 94 ? 21.295 30.800 91.862 1.00 57.16 91 ILE A CA 1
ATOM 728 C C . ILE A 1 94 ? 19.975 30.132 91.557 1.00 52.91 91 ILE A C 1
ATOM 729 O O . ILE A 1 94 ? 19.529 30.148 90.425 1.00 62.91 91 ILE A O 1
ATOM 734 N N . GLN A 1 95 ? 19.353 29.514 92.541 1.00 47.78 92 GLN A N 1
ATOM 735 C CA . GLN A 1 95 ? 18.010 29.012 92.311 1.00 48.57 92 GLN A CA 1
ATOM 736 C C . GLN A 1 95 ? 17.106 29.323 93.463 1.00 45.97 92 GLN A C 1
ATOM 737 O O . GLN A 1 95 ? 17.504 29.201 94.625 1.00 42.64 92 GLN A O 1
ATOM 743 N N . TYR A 1 96 ? 15.877 29.690 93.146 1.00 38.86 93 TYR A N 1
ATOM 744 C CA . TYR A 1 96 ? 14.891 29.870 94.193 1.00 40.27 93 TYR A CA 1
ATOM 745 C C . TYR A 1 96 ? 14.094 28.576 94.483 1.00 45.47 93 TYR A C 1
ATOM 746 O O . TYR A 1 96 ? 14.079 27.659 93.663 1.00 47.39 93 TYR A O 1
ATOM 755 N N . ARG A 1 97 ? 13.494 28.483 95.671 1.00 46.94 94 ARG A N 1
ATOM 756 C CA . ARG A 1 97 ? 12.487 27.447 95.979 1.00 47.95 94 ARG A CA 1
ATOM 757 C C . ARG A 1 97 ? 11.162 28.177 96.132 1.00 54.25 94 ARG A C 1
ATOM 758 O O . ARG A 1 97 ? 11.143 29.312 96.601 1.00 56.90 94 ARG A O 1
ATOM 766 N N . ILE A 1 98 ? 10.052 27.569 95.731 1.00 46.23 95 ILE A N 1
ATOM 767 C CA . ILE A 1 98 ? 8.773 28.261 95.883 1.00 43.53 95 ILE A CA 1
ATOM 768 C C . ILE A 1 98 ? 7.680 27.339 96.315 1.00 45.42 95 ILE A C 1
ATOM 769 O O . ILE A 1 98 ? 7.560 26.246 95.801 1.00 52.04 95 ILE A O 1
ATOM 774 N N . GLY A 1 99 ? 6.914 27.787 97.300 1.00 46.71 96 GLY A N 1
ATOM 775 C CA . GLY A 1 99 ? 5.717 27.101 97.758 1.00 47.16 96 GLY A CA 1
ATOM 776 C C . GLY A 1 99 ? 4.486 27.987 97.613 1.00 49.80 96 GLY A C 1
ATOM 777 O O . GLY A 1 99 ? 4.537 29.205 97.708 1.00 51.81 96 GLY A O 1
ATOM 778 N N . ILE A 1 100 ? 3.355 27.371 97.354 1.00 54.57 97 ILE A N 1
ATOM 779 C CA . ILE A 1 100 ? 2.125 28.117 97.169 1.00 53.13 97 ILE A CA 1
ATOM 780 C C . ILE A 1 100 ? 1.030 27.330 97.839 1.00 42.35 97 ILE A C 1
ATOM 781 O O . ILE A 1 100 ? 0.993 26.134 97.696 1.00 43.08 97 ILE A O 1
ATOM 786 N N . ASN A 1 101 ? 0.152 27.986 98.585 1.00 42.62 98 ASN A N 1
ATOM 787 C CA . ASN A 1 101 ? -0.948 27.286 99.238 1.00 40.66 98 ASN A CA 1
ATOM 788 C C . ASN A 1 101 ? -2.197 28.157 99.226 1.00 50.05 98 ASN A C 1
ATOM 789 O O . ASN A 1 101 ? -2.149 29.289 98.777 1.00 51.78 98 ASN A O 1
ATOM 794 N N . ILE A 1 102 ? -3.312 27.630 99.714 1.00 53.68 99 ILE A N 1
ATOM 795 C CA . ILE A 1 102 ? -4.527 28.419 99.850 1.00 45.91 99 ILE A CA 1
ATOM 796 C C . ILE A 1 102 ? -5.242 28.175 101.188 1.00 52.35 99 ILE A C 1
ATOM 797 O O . ILE A 1 102 ? -5.121 27.107 101.792 1.00 48.20 99 ILE A O 1
ATOM 802 N N . GLY A 1 103 ? -5.950 29.179 101.684 1.00 53.60 100 GLY A N 1
ATOM 803 C CA . GLY A 1 103 ? -6.685 29.007 102.920 1.00 57.46 100 GLY A CA 1
ATOM 804 C C . GLY A 1 103 ? -7.443 30.253 103.319 1.00 61.64 100 GLY A C 1
ATOM 805 O O . GLY A 1 103 ? -7.271 31.304 102.709 1.00 61.43 100 GLY A O 1
ATOM 806 N N . ASP A 1 104 ? -8.318 30.115 104.314 1.00 59.20 101 ASP A N 1
ATOM 807 C CA . ASP A 1 104 ? -8.819 31.259 105.062 1.00 55.66 101 ASP A CA 1
ATOM 808 C C . ASP A 1 104 ? -7.687 31.689 106.006 1.00 56.82 101 ASP A C 1
ATOM 809 O O . ASP A 1 104 ? -7.275 30.934 106.870 1.00 60.55 101 ASP A O 1
ATOM 814 N N . ILE A 1 105 ? -7.145 32.880 105.816 1.00 59.41 102 ILE A N 1
ATOM 815 C CA . ILE A 1 105 ? -6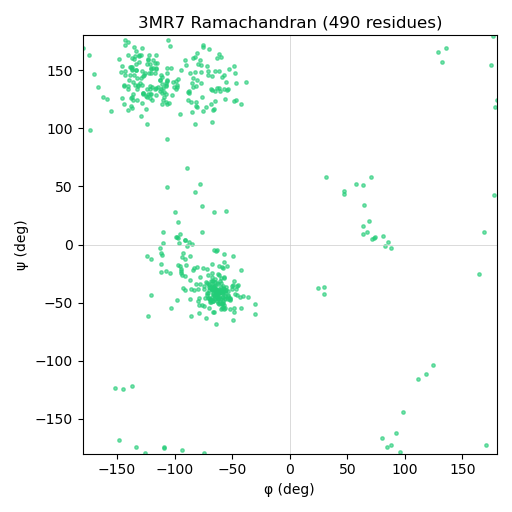.123 33.370 106.719 1.00 62.08 102 ILE A CA 1
ATOM 816 C C . ILE A 1 105 ? -6.550 34.745 107.136 1.00 67.07 102 ILE A C 1
ATOM 817 O O . ILE A 1 105 ? -7.390 35.340 106.486 1.00 72.64 102 ILE A O 1
ATOM 822 N N . VAL A 1 106 ? -5.971 35.259 108.213 1.00 68.63 103 VAL A N 1
ATOM 823 C CA . VAL A 1 106 ? -6.293 36.601 108.681 1.00 59.41 103 VAL A CA 1
ATOM 824 C C . VAL A 1 106 ? -5.278 37.647 108.209 1.00 52.40 103 VAL A C 1
ATOM 825 O O . VAL A 1 106 ? -4.079 37.419 108.268 1.00 51.19 103 VAL A O 1
ATOM 829 N N . LEU A 1 107 ? -5.757 38.790 107.739 1.00 48.28 104 LEU A N 1
ATOM 830 C CA . LEU A 1 107 ? -4.857 39.894 107.445 1.00 57.55 104 LEU A CA 1
ATOM 831 C C . LEU A 1 107 ? -5.029 40.940 108.521 1.00 71.49 104 LEU A C 1
ATOM 832 O O . LEU A 1 107 ? -6.127 41.103 109.036 1.00 77.48 104 LEU A O 1
ATOM 837 N N . GLU A 1 108 ? -3.967 41.666 108.856 1.00 69.34 105 GLU A N 1
ATOM 838 C CA . GLU A 1 108 ? -4.074 42.664 109.915 1.00 80.62 105 GLU A CA 1
ATOM 839 C C . GLU A 1 108 ? -2.811 43.483 110.038 1.00 87.55 105 GLU A C 1
ATOM 840 O O . GLU A 1 108 ? -1.845 43.053 110.665 1.00 89.41 105 GLU A O 1
ATOM 846 N N . ASP A 1 109 ? -2.822 44.666 109.437 1.00 93.37 106 ASP A N 1
ATOM 847 C CA . ASP A 1 109 ? -1.674 45.568 109.494 1.00 97.11 106 ASP A CA 1
ATOM 848 C C . ASP A 1 109 ? -0.500 45.054 108.670 1.00 96.54 106 ASP A C 1
ATOM 849 O O . ASP A 1 109 ? 0.593 44.852 109.200 1.00 89.10 106 ASP A O 1
ATOM 854 N N . GLY A 1 110 ? -0.737 44.838 107.377 1.00 100.45 107 GLY A N 1
ATOM 855 C CA . GLY A 1 110 ? 0.316 44.448 106.454 1.00 98.96 107 GLY A CA 1
ATOM 856 C C . GLY A 1 110 ? 0.966 43.107 106.747 1.00 91.62 107 GLY A C 1
ATOM 857 O O . GLY A 1 110 ? 2.047 42.821 106.226 1.00 92.05 107 GLY A O 1
ATOM 858 N N . ASP A 1 111 ? 0.321 42.295 107.585 1.00 76.97 108 ASP A N 1
ATOM 859 C CA . ASP A 1 111 ? 0.803 40.950 107.836 1.00 71.60 108 ASP A CA 1
ATOM 860 C C . ASP A 1 111 ? -0.289 39.875 107.782 1.00 65.89 108 ASP A C 1
ATOM 861 O O . ASP A 1 111 ? -1.463 40.151 107.978 1.00 74.66 108 ASP A O 1
ATOM 866 N N . ILE A 1 112 ? 0.103 38.643 107.503 1.00 59.12 109 ILE A N 1
ATOM 867 C CA . ILE A 1 112 ? -0.877 37.596 107.310 1.00 55.66 109 ILE A CA 1
ATOM 868 C C . ILE A 1 112 ? -0.721 36.478 108.330 1.00 56.85 109 ILE A C 1
ATOM 869 O O . ILE A 1 112 ? 0.371 36.242 108.840 1.00 68.00 109 ILE A O 1
ATOM 874 N N . PHE A 1 113 ? -1.818 35.797 108.641 1.00 51.74 110 PHE A N 1
ATOM 875 C CA . PHE A 1 113 ? -1.807 34.813 109.718 1.00 59.10 110 PHE A CA 1
ATOM 876 C C . PHE A 1 113 ? -2.675 33.611 109.386 1.00 66.69 110 PHE A C 1
ATOM 877 O O . PHE A 1 113 ? -3.675 33.725 108.682 1.00 77.27 110 PHE A O 1
ATOM 885 N N . GLY A 1 114 ? -2.288 32.457 109.915 1.00 59.38 111 GLY A N 1
ATOM 886 C CA . GLY A 1 114 ? -3.084 31.250 109.806 1.00 52.18 111 GLY A CA 1
ATOM 887 C C . GLY A 1 114 ? -2.278 30.044 109.377 1.00 51.96 111 GLY A C 1
ATOM 888 O O . GLY A 1 114 ? -1.213 30.190 108.758 1.00 55.41 111 GLY A O 1
ATOM 889 N N . ASP A 1 115 ? -2.786 28.857 109.696 1.00 44.21 112 ASP A N 1
ATOM 890 C CA . ASP A 1 115 ? -2.204 27.625 109.197 1.00 44.32 112 ASP A CA 1
ATOM 891 C C . ASP A 1 115 ? -1.829 27.762 107.731 1.00 53.04 112 ASP A C 1
ATOM 892 O O . ASP A 1 115 ? -0.682 27.532 107.364 1.00 61.82 112 ASP A O 1
ATOM 897 N N . ALA A 1 116 ? -2.788 28.143 106.888 1.00 48.22 113 ALA A N 1
ATOM 898 C CA . ALA A 1 116 ? -2.507 28.206 105.461 1.00 39.43 113 ALA A CA 1
ATOM 899 C C . ALA A 1 116 ? -1.203 28.944 105.130 1.00 36.91 113 ALA A C 1
ATOM 900 O O . ALA A 1 116 ? -0.536 28.598 104.182 1.00 48.23 113 ALA A O 1
ATOM 902 N N . VAL A 1 117 ? -0.816 29.927 105.915 1.00 37.89 114 VAL A N 1
ATOM 903 C CA . VAL A 1 117 ? 0.455 30.605 105.672 1.00 45.67 114 VAL A CA 1
ATOM 904 C C . VAL A 1 117 ? 1.644 29.695 106.029 1.00 49.90 114 VAL A C 1
ATOM 905 O O . VAL A 1 117 ? 2.612 29.564 105.270 1.00 49.15 114 VAL A O 1
ATOM 909 N N . ASN A 1 118 ? 1.556 29.057 107.189 1.00 49.14 115 ASN A N 1
ATOM 910 C CA . ASN A 1 118 ? 2.569 28.113 107.633 1.00 44.03 115 ASN A CA 1
ATOM 911 C C . ASN A 1 118 ? 2.802 27.017 106.616 1.00 47.87 115 ASN A C 1
ATOM 912 O O . ASN A 1 118 ? 3.917 26.578 106.396 1.00 50.87 115 ASN A O 1
ATOM 917 N N . VAL A 1 119 ? 1.732 26.605 105.964 1.00 49.32 116 VAL A N 1
ATOM 918 C CA . VAL A 1 119 ? 1.811 25.579 104.960 1.00 42.64 116 VAL A CA 1
ATOM 919 C C . VAL A 1 119 ? 2.494 26.069 103.666 1.00 54.51 116 VAL A C 1
ATOM 920 O O . VAL A 1 119 ? 3.215 25.309 103.006 1.00 57.99 116 VAL A O 1
ATOM 924 N N . ALA A 1 120 ? 2.315 27.338 103.314 1.00 56.53 117 ALA A N 1
ATOM 925 C CA . ALA A 1 120 ? 2.970 27.856 102.114 1.00 51.26 117 ALA A CA 1
ATOM 926 C C . ALA A 1 120 ? 4.475 27.864 102.335 1.00 52.79 117 ALA A C 1
ATOM 927 O O . ALA A 1 120 ? 5.267 27.494 101.452 1.00 52.83 117 ALA A O 1
ATOM 929 N N . ALA A 1 121 ? 4.849 28.286 103.537 1.00 51.70 118 ALA A N 1
ATOM 930 C CA . ALA A 1 121 ? 6.241 28.401 103.951 1.00 44.72 118 ALA A CA 1
ATOM 931 C C . ALA A 1 121 ? 6.936 27.054 103.937 1.00 48.53 118 ALA A C 1
ATOM 932 O O . ALA A 1 121 ? 8.065 26.932 103.461 1.00 58.08 118 ALA A O 1
ATOM 934 N N . ARG A 1 122 ? 6.260 26.049 104.487 1.00 44.96 119 ARG A N 1
ATOM 935 C CA . ARG A 1 122 ? 6.779 24.690 104.516 1.00 48.49 119 ARG A CA 1
ATOM 936 C C . ARG A 1 122 ? 6.948 24.132 103.098 1.00 52.98 119 ARG A C 1
ATOM 937 O O . ARG A 1 122 ? 7.946 23.482 102.787 1.00 53.91 119 ARG A O 1
ATOM 945 N N . LEU A 1 123 ? 5.981 24.408 102.230 1.00 50.60 120 LEU A N 1
ATOM 946 C CA . LEU A 1 123 ? 6.074 23.971 100.848 1.00 39.83 120 LEU A CA 1
ATOM 947 C C . LEU A 1 123 ? 7.318 24.530 100.188 1.00 43.43 120 LEU A C 1
ATOM 948 O O . LEU A 1 123 ? 8.008 23.826 99.459 1.00 42.99 120 LEU A O 1
ATOM 953 N N . GLU A 1 124 ? 7.614 25.796 100.461 1.00 47.76 121 GLU A N 1
ATOM 954 C CA . GLU A 1 124 ? 8.822 26.424 99.954 1.00 40.11 121 GLU A CA 1
ATOM 955 C C . GLU A 1 124 ? 10.033 25.620 100.443 1.00 38.89 121 GLU A C 1
ATOM 956 O O . GLU A 1 124 ? 10.896 25.231 99.688 1.00 49.40 121 GLU A O 1
ATOM 962 N N . ALA A 1 125 ? 10.065 25.327 101.719 1.00 43.25 122 ALA A N 1
ATOM 963 C CA . ALA A 1 125 ? 11.237 24.715 102.311 1.00 39.05 122 ALA A CA 1
ATOM 964 C C . ALA A 1 125 ? 11.519 23.308 101.788 1.00 47.55 122 ALA A C 1
ATOM 965 O O . ALA A 1 125 ? 12.665 22.919 101.656 1.00 51.17 122 ALA A O 1
ATOM 967 N N . ILE A 1 126 ? 10.488 22.529 101.501 1.00 49.91 123 ILE A N 1
ATOM 968 C CA . ILE A 1 126 ? 10.735 21.185 101.000 1.00 45.31 123 ILE A CA 1
ATOM 969 C C . ILE A 1 126 ? 10.801 21.150 99.479 1.00 38.54 123 ILE A C 1
ATOM 970 O O . ILE A 1 126 ? 11.233 20.161 98.920 1.00 40.59 123 ILE A O 1
ATOM 975 N N . SER A 1 127 ? 10.383 22.221 98.812 1.00 40.65 124 SER A N 1
ATOM 976 C CA . SER A 1 127 ? 10.427 22.270 97.354 1.00 45.46 124 SER A CA 1
ATOM 977 C C . SER A 1 127 ? 11.833 22.044 96.840 1.00 43.17 124 SER A C 1
ATOM 978 O O . SER A 1 127 ? 12.789 22.473 97.457 1.00 48.31 124 SER A O 1
ATOM 981 N N . GLU A 1 128 ? 11.995 21.396 95.700 1.00 38.90 125 GLU A N 1
ATOM 982 C CA . GLU A 1 128 ? 13.353 21.321 95.240 1.00 48.58 125 GLU A CA 1
ATOM 983 C C . GLU A 1 128 ? 13.800 22.592 94.555 1.00 51.54 125 GLU A C 1
ATOM 984 O O . GLU A 1 128 ? 12.992 23.384 94.105 1.00 54.44 125 GLU A O 1
ATOM 990 N N . PRO A 1 129 ? 15.104 22.827 94.561 1.00 54.43 126 PRO A N 1
ATOM 991 C CA . PRO A 1 129 ? 15.602 24.107 94.076 1.00 52.75 126 PRO A CA 1
ATOM 992 C C . PRO A 1 129 ? 15.225 24.284 92.631 1.00 52.65 126 PRO A C 1
ATOM 993 O O . PRO A 1 129 ? 15.358 23.346 91.846 1.00 48.73 126 PRO A O 1
ATOM 997 N N . GLY A 1 130 ? 14.736 25.478 92.310 1.00 51.59 127 GLY A N 1
ATOM 998 C CA . GLY A 1 130 ? 14.308 25.808 90.970 1.00 51.26 127 GLY A CA 1
ATOM 999 C C . GLY A 1 130 ? 12.908 25.356 90.618 1.00 40.86 127 GLY A C 1
ATOM 1000 O O . GLY A 1 130 ? 12.462 25.622 89.530 1.00 46.33 127 GLY A O 1
ATOM 1001 N N . ALA A 1 131 ? 12.231 24.694 91.549 1.00 32.97 128 ALA A N 1
ATOM 1002 C CA . ALA A 1 131 ? 10.946 24.096 91.310 1.00 38.61 128 ALA A CA 1
ATOM 1003 C C . ALA A 1 131 ? 9.882 24.880 92.037 1.00 39.88 128 ALA A C 1
ATOM 1004 O O . ALA A 1 131 ? 10.168 25.901 92.607 1.00 42.33 128 ALA A O 1
ATOM 1006 N N . ILE A 1 132 ? 8.656 24.383 92.007 1.00 35.91 129 ILE A N 1
ATOM 1007 C CA . ILE A 1 132 ? 7.541 24.994 92.685 1.00 36.70 129 ILE A CA 1
ATOM 1008 C C . ILE A 1 132 ? 6.719 23.882 93.331 1.00 49.73 129 ILE A C 1
ATOM 1009 O O . ILE A 1 132 ? 6.327 22.950 92.651 1.00 51.82 129 ILE A O 1
ATOM 1014 N N . CYS A 1 133 ? 6.454 23.969 94.634 1.00 52.91 130 CYS A N 1
ATOM 1015 C CA . CYS A 1 133 ? 5.579 23.003 95.306 1.00 46.90 130 CYS A CA 1
ATOM 1016 C C . CYS A 1 133 ? 4.269 23.665 95.681 1.00 44.39 130 CYS A C 1
ATOM 1017 O O . CYS A 1 133 ? 4.267 24.750 96.244 1.00 46.40 130 CYS A O 1
ATOM 1020 N N . VAL A 1 134 ? 3.158 23.028 95.352 1.00 37.56 131 VAL A N 1
ATOM 1021 C CA . VAL A 1 134 ? 1.845 23.597 95.668 1.00 36.90 131 VAL A CA 1
ATOM 1022 C C . VAL A 1 134 ? 1.034 22.592 96.455 1.00 37.68 131 VAL A C 1
ATOM 1023 O O . VAL A 1 134 ? 1.182 21.380 96.288 1.00 42.93 131 VAL A O 1
ATOM 1027 N N . SER A 1 135 ? 0.191 23.069 97.345 1.00 39.32 132 SER A N 1
ATOM 1028 C CA . SER A 1 135 ? -0.607 22.129 98.095 1.00 45.64 132 SER A CA 1
ATOM 1029 C C . SER A 1 135 ? -1.614 21.532 97.117 1.00 50.50 132 SER A C 1
ATOM 1030 O O . SER A 1 135 ? -1.788 22.037 95.997 1.00 42.57 132 SER A O 1
ATOM 1033 N N . ASP A 1 136 ? -2.269 20.466 97.566 1.00 47.24 133 ASP A N 1
ATOM 1034 C CA . ASP A 1 136 ? -3.289 19.761 96.814 1.00 44.85 133 ASP A CA 1
ATOM 1035 C C . ASP A 1 136 ? -4.474 20.659 96.517 1.00 48.04 133 ASP A C 1
ATOM 1036 O O . ASP A 1 136 ? -5.042 20.584 95.437 1.00 44.90 133 ASP A O 1
ATOM 1041 N N . ILE A 1 137 ? -4.865 21.498 97.476 1.00 52.19 134 ILE A N 1
ATOM 1042 C CA . ILE A 1 137 ? -5.935 22.449 97.211 1.00 51.66 134 ILE A CA 1
ATOM 1043 C C . ILE A 1 137 ? -5.544 23.290 95.987 1.00 54.96 134 ILE A C 1
ATOM 1044 O O . ILE A 1 137 ? -6.379 23.518 95.098 1.00 52.77 134 ILE A O 1
ATOM 1049 N N . VAL A 1 138 ? -4.295 23.776 95.941 1.00 43.96 135 VAL A N 1
ATOM 1050 C CA . VAL A 1 138 ? -3.904 24.672 94.848 1.00 39.10 135 VAL A CA 1
ATOM 1051 C C . VAL A 1 138 ? -3.976 23.902 93.560 1.00 42.32 135 VAL A C 1
ATOM 1052 O O . VAL A 1 138 ? -4.444 24.396 92.532 1.00 42.20 135 VAL A O 1
ATOM 1056 N N . HIS A 1 139 ? -3.546 22.653 93.635 1.00 45.77 136 HIS A N 1
ATOM 1057 C CA . HIS A 1 139 ? -3.508 21.817 92.444 1.00 43.22 136 HIS A CA 1
ATOM 1058 C C . HIS A 1 139 ? -4.874 21.527 91.842 1.00 43.00 136 HIS A C 1
ATOM 1059 O O . HIS A 1 139 ? -4.996 21.501 90.624 1.00 44.38 136 HIS A O 1
ATOM 1066 N N . GLN A 1 140 ? -5.888 21.302 92.678 1.00 36.21 137 GLN A N 1
ATOM 1067 C CA . GLN A 1 140 ? -7.205 20.929 92.164 1.00 41.59 137 GLN A CA 1
ATOM 1068 C C . GLN A 1 140 ? -7.800 22.116 91.417 1.00 50.35 137 GLN A C 1
ATOM 1069 O O . GLN A 1 140 ? -8.607 21.943 90.506 1.00 54.05 137 GLN A O 1
ATOM 1075 N N . ILE A 1 141 ? -7.355 23.318 91.775 1.00 43.93 138 ILE A N 1
ATOM 1076 C CA . ILE A 1 141 ? -7.895 24.549 91.189 1.00 47.12 138 ILE A CA 1
ATOM 1077 C C . ILE A 1 141 ? -7.126 24.979 89.960 1.00 52.84 138 ILE A C 1
ATOM 1078 O O . ILE A 1 141 ? -7.684 25.647 89.086 1.00 51.40 138 ILE A O 1
ATOM 1083 N N . THR A 1 142 ? -5.840 24.613 89.889 1.00 54.26 139 THR A N 1
ATOM 1084 C CA . THR A 1 142 ? -4.976 25.169 88.842 1.00 53.43 139 THR A CA 1
ATOM 1085 C C . THR A 1 142 ? -4.591 24.201 87.721 1.00 54.52 139 THR A C 1
ATOM 1086 O O . THR A 1 142 ? -4.250 24.638 86.625 1.00 48.21 139 THR A O 1
ATOM 1090 N N . GLN A 1 143 ? -4.649 22.899 88.008 1.00 56.18 140 GLN A N 1
ATOM 1091 C CA . GLN A 1 143 ? -4.283 21.825 87.069 1.00 56.08 140 GLN A CA 1
ATOM 1092 C C . GLN A 1 143 ? -4.652 22.093 85.607 1.00 56.76 140 GLN A C 1
ATOM 1093 O O . GLN A 1 143 ? -3.869 21.837 84.700 1.00 58.84 140 GLN A O 1
ATOM 1099 N N . ASP A 1 144 ? -5.862 22.571 85.370 1.00 53.08 141 ASP A N 1
ATOM 1100 C CA . ASP A 1 144 ? -6.312 22.723 83.998 1.00 63.45 141 ASP A CA 1
ATOM 1101 C C . ASP A 1 144 ? -6.050 24.093 83.406 1.00 58.74 141 ASP A C 1
ATOM 1102 O O . ASP A 1 144 ? -6.252 24.303 82.223 1.00 65.33 141 ASP A O 1
ATOM 1107 N N . ARG A 1 145 ? -5.590 25.015 84.233 1.00 55.80 142 ARG A N 1
ATOM 1108 C CA . ARG A 1 145 ? -5.302 26.357 83.785 1.00 72.32 142 ARG A CA 1
ATOM 1109 C C . ARG A 1 145 ? -3.867 26.494 83.298 1.00 69.73 142 ARG A C 1
ATOM 1110 O O . ARG A 1 145 ? -3.536 27.429 82.577 1.00 66.96 142 ARG A O 1
ATOM 1118 N N . VAL A 1 146 ? -3.025 25.548 83.682 1.00 65.32 143 VAL A N 1
ATOM 1119 C CA . VAL A 1 146 ? -1.614 25.620 83.369 1.00 62.15 143 VAL A CA 1
ATOM 1120 C C . VAL A 1 146 ? -1.222 24.367 82.597 1.00 64.37 143 VAL A C 1
ATOM 1121 O O . VAL A 1 146 ? -1.516 23.262 83.038 1.00 69.81 143 VAL A O 1
ATOM 1125 N N . SER A 1 147 ? -0.556 24.527 81.457 1.00 61.99 144 SER A N 1
ATOM 1126 C CA . SER A 1 147 ? -0.096 23.367 80.674 1.00 62.86 144 SER A CA 1
ATOM 1127 C C . SER A 1 147 ? 1.013 22.583 81.366 1.00 67.04 144 SER A C 1
ATOM 1128 O O . SER A 1 147 ? 1.132 21.366 81.184 1.00 78.06 144 SER A O 1
ATOM 1131 N N . GLU A 1 148 ? 1.833 23.286 82.139 1.00 56.53 145 GLU A N 1
ATOM 1132 C CA . GLU A 1 148 ? 2.926 22.668 82.876 1.00 52.37 145 GLU A CA 1
ATOM 1133 C C . GLU A 1 148 ? 2.424 21.564 83.807 1.00 64.32 145 GLU A C 1
ATOM 1134 O O . GLU A 1 148 ? 1.429 21.736 84.518 1.00 70.02 145 GLU A O 1
ATOM 1140 N N . PRO A 1 149 ? 3.107 20.413 83.790 1.00 60.84 146 PRO A N 1
ATOM 1141 C CA . PRO A 1 149 ? 2.710 19.234 84.565 1.00 51.33 146 PRO A CA 1
ATOM 1142 C C . PRO A 1 149 ? 3.248 19.220 86.005 1.00 54.57 146 PRO A C 1
ATOM 1143 O O . PRO A 1 149 ? 4.342 19.703 86.289 1.00 46.41 146 PRO A O 1
ATOM 1147 N N . PHE A 1 150 ? 2.461 18.640 86.903 1.00 57.70 147 PHE A N 1
ATOM 1148 C CA . PHE A 1 150 ? 2.857 18.459 88.286 1.00 46.36 147 PHE A CA 1
ATOM 1149 C C . PHE A 1 150 ? 2.827 17.002 88.634 1.00 44.79 147 PHE A C 1
ATOM 1150 O O . PHE A 1 150 ? 2.094 16.244 88.034 1.00 47.37 147 PHE A O 1
ATOM 1158 N N . THR A 1 151 ? 3.609 16.640 89.638 1.00 36.01 148 THR A N 1
ATOM 1159 C CA . THR A 1 151 ? 3.721 15.290 90.092 1.00 44.88 148 THR A CA 1
ATOM 1160 C C . THR A 1 151 ? 3.403 15.174 91.575 1.00 53.32 148 THR A C 1
ATOM 1161 O O . THR A 1 151 ? 4.003 15.867 92.384 1.00 52.16 148 THR A O 1
ATOM 1165 N N . ASP A 1 152 ? 2.480 14.282 91.918 1.00 49.33 149 ASP A N 1
ATOM 1166 C CA . ASP A 1 152 ? 2.136 14.001 93.296 1.00 53.03 149 ASP A CA 1
ATOM 1167 C C . ASP A 1 152 ? 3.421 13.638 94.041 1.00 55.46 149 ASP A C 1
ATOM 1168 O O . ASP A 1 152 ? 4.223 12.856 93.568 1.00 61.03 149 ASP A O 1
ATOM 1173 N N . LEU A 1 153 ? 3.613 14.232 95.208 1.00 57.65 150 LEU A N 1
ATOM 1174 C CA . LEU A 1 153 ? 4.799 14.007 96.014 1.00 51.63 150 LEU A CA 1
ATOM 1175 C C . LEU A 1 153 ? 4.446 13.261 97.288 1.00 50.21 150 LEU A C 1
ATOM 1176 O O . LEU A 1 153 ? 5.316 12.900 98.050 1.00 54.43 150 LEU A O 1
ATOM 1181 N N . GLY A 1 154 ? 3.161 13.072 97.542 1.00 49.51 151 GLY A N 1
ATOM 1182 C CA . GLY A 1 154 ? 2.744 12.427 98.760 1.00 48.60 151 GLY A CA 1
ATOM 1183 C C . GLY A 1 154 ? 2.450 13.391 99.892 1.00 57.68 151 GLY A C 1
ATOM 1184 O O . GLY A 1 154 ? 2.226 14.592 99.684 1.00 56.30 151 GLY A O 1
ATOM 1185 N N . LEU A 1 155 ? 2.430 12.846 101.103 1.00 48.76 152 LEU A N 1
ATOM 1186 C CA . LEU A 1 155 ? 1.995 13.588 102.268 1.00 44.41 152 LEU A CA 1
ATOM 1187 C C . LEU A 1 155 ? 3.152 14.229 102.998 1.00 59.29 152 LEU A C 1
ATOM 1188 O O . LEU A 1 155 ? 4.284 13.739 102.997 1.00 70.69 152 LEU A O 1
ATOM 1193 N N . GLN A 1 156 ? 2.847 15.349 103.626 1.00 56.07 153 GLN A N 1
ATOM 1194 C CA . GLN A 1 156 ? 3.847 16.160 104.263 1.00 54.72 153 GLN A CA 1
ATOM 1195 C C . GLN A 1 156 ? 3.267 16.611 105.593 1.00 64.73 153 GLN A C 1
ATOM 1196 O O . GLN A 1 156 ? 2.214 17.258 105.628 1.00 76.20 153 GLN A O 1
ATOM 1202 N N . LYS A 1 157 ? 3.916 16.245 106.690 1.00 51.88 154 LYS A N 1
ATOM 1203 C CA . LYS A 1 157 ? 3.450 16.720 107.982 1.00 57.58 154 LYS A CA 1
ATOM 1204 C C . LYS A 1 157 ? 4.066 18.088 108.203 1.00 45.30 154 LYS A C 1
ATOM 1205 O O . LYS A 1 157 ? 5.193 18.314 107.845 1.00 53.61 154 LYS A O 1
ATOM 1211 N N . VAL A 1 158 ? 3.312 19.025 108.741 1.00 50.96 155 VAL A N 1
ATOM 1212 C CA . VAL A 1 158 ? 3.814 20.387 108.920 1.00 45.62 155 VAL A CA 1
ATOM 1213 C C . VAL A 1 158 ? 3.757 20.765 110.392 1.00 54.04 155 VAL A C 1
ATOM 1214 O O . VAL A 1 158 ? 2.786 20.480 111.079 1.00 52.10 155 VAL A O 1
ATOM 1218 N N . LYS A 1 159 ? 4.813 21.389 110.888 1.00 59.69 156 LYS A N 1
ATOM 1219 C CA . LYS A 1 159 ? 4.919 21.648 112.319 1.00 57.30 156 LYS A CA 1
ATOM 1220 C C . LYS A 1 159 ? 3.614 22.261 112.871 1.00 60.34 156 LYS A C 1
ATOM 1221 O O . LYS A 1 159 ? 3.137 23.271 112.357 1.00 59.56 156 LYS A O 1
ATOM 1227 N N . ASN A 1 160 ? 3.012 21.625 113.875 1.00 66.09 157 ASN A N 1
ATOM 1228 C CA . ASN A 1 160 ? 1.808 22.167 114.551 1.00 66.86 157 ASN A CA 1
ATOM 1229 C C . ASN A 1 160 ? 0.494 22.097 113.757 1.00 70.95 157 ASN A C 1
ATOM 1230 O O . ASN A 1 160 ? -0.539 22.627 114.176 1.00 73.65 157 ASN A O 1
ATOM 1235 N N . ILE A 1 161 ? 0.544 21.455 112.602 1.00 70.66 158 ILE A N 1
ATOM 1236 C CA . ILE A 1 161 ? -0.654 21.112 111.875 1.00 67.72 158 ILE A CA 1
ATOM 1237 C C . ILE A 1 161 ? -0.807 19.595 112.032 1.00 70.94 158 ILE A C 1
ATOM 1238 O O . ILE A 1 161 ? 0.084 18.812 111.708 1.00 66.56 158 ILE A O 1
ATOM 1243 N N . THR A 1 162 ? -1.936 19.180 112.571 1.00 78.46 159 THR A N 1
ATOM 1244 C CA . THR A 1 162 ? -2.145 17.773 112.822 1.00 81.62 159 THR A CA 1
ATOM 1245 C C . THR A 1 162 ? -2.297 16.989 111.512 1.00 82.52 159 THR A C 1
ATOM 1246 O O . THR A 1 162 ? -1.617 15.980 111.318 1.00 84.72 159 THR A O 1
ATOM 1250 N N . ARG A 1 163 ? -3.159 17.457 110.607 1.00 76.28 160 ARG A N 1
ATOM 1251 C CA . ARG A 1 163 ? -3.334 16.797 109.302 1.00 71.74 160 ARG A CA 1
ATOM 1252 C C . ARG A 1 163 ? -2.252 17.172 108.291 1.00 72.64 160 ARG A C 1
ATOM 1253 O O . ARG A 1 163 ? -2.140 18.328 107.899 1.00 80.42 160 ARG A O 1
ATOM 1261 N N . PRO A 1 164 ? -1.474 16.189 107.838 1.00 68.15 161 PRO A N 1
ATOM 1262 C CA . PRO A 1 164 ? -0.505 16.371 106.751 1.00 60.45 161 PRO A CA 1
ATOM 1263 C C . PRO A 1 164 ? -1.143 16.821 105.427 1.00 61.45 161 PRO A C 1
ATOM 1264 O O . PRO A 1 164 ? -2.344 16.667 105.231 1.00 61.22 161 PRO A O 1
ATOM 1268 N N . ILE A 1 165 ? -0.332 17.363 104.520 1.00 57.13 162 ILE A N 1
ATOM 1269 C CA . ILE A 1 165 ? -0.842 17.918 103.276 1.00 49.17 162 ILE A CA 1
ATOM 1270 C C . ILE A 1 165 ? -0.271 17.144 102.106 1.00 46.01 162 ILE A C 1
ATOM 1271 O O . ILE A 1 165 ? 0.877 16.739 102.144 1.00 52.83 162 ILE A O 1
ATOM 1276 N N A ARG A 1 166 ? -1.079 16.932 101.072 0.59 44.39 163 ARG A N 1
ATOM 1277 N N B ARG A 1 166 ? -1.084 16.934 101.078 0.41 44.48 163 ARG A N 1
ATOM 1278 C CA A ARG A 1 166 ? -0.619 16.286 99.856 0.59 44.18 163 ARG A CA 1
ATOM 1279 C CA B ARG A 1 166 ? -0.614 16.311 99.860 0.41 44.53 163 ARG A CA 1
ATOM 1280 C C A ARG A 1 166 ? 0.008 17.368 98.981 0.59 44.34 163 ARG A C 1
ATOM 1281 C C B ARG A 1 166 ? 0.025 17.393 99.008 0.41 44.26 163 ARG A C 1
ATOM 1282 O O A ARG A 1 166 ? -0.604 18.384 98.703 0.59 41.51 163 ARG A O 1
ATOM 1283 O O B ARG A 1 166 ? -0.571 18.429 98.754 0.41 41.56 163 ARG A O 1
ATOM 1298 N N . VAL A 1 167 ? 1.248 17.137 98.574 1.00 50.27 164 VAL A N 1
ATOM 1299 C CA . VAL A 1 167 ? 2.051 18.135 97.904 1.00 51.64 164 VAL A CA 1
ATOM 1300 C C . VAL A 1 167 ? 2.374 17.738 96.464 1.00 53.01 164 VAL A C 1
ATOM 1301 O O . VAL A 1 167 ? 2.819 16.618 96.184 1.00 45.36 164 VAL A O 1
ATOM 1305 N N . TRP A 1 168 ? 2.132 18.669 95.552 1.00 47.94 165 TRP A N 1
ATOM 1306 C CA . TRP A 1 168 ? 2.406 18.454 94.141 1.00 42.41 165 TRP A CA 1
ATOM 1307 C C . TRP A 1 168 ? 3.563 19.342 93.759 1.00 47.95 165 TRP A C 1
ATOM 1308 O O . TRP A 1 168 ? 3.688 20.475 94.248 1.00 50.39 165 TRP A O 1
ATOM 1319 N N . GLN A 1 169 ? 4.401 18.836 92.870 1.00 45.15 166 GLN A N 1
ATOM 1320 C CA . GLN A 1 169 ? 5.601 19.552 92.478 1.00 39.94 166 GLN A CA 1
ATOM 1321 C C . GLN A 1 169 ? 5.823 19.617 90.985 1.00 43.93 166 GLN A C 1
ATOM 1322 O O . GLN A 1 169 ? 5.577 18.672 90.244 1.00 53.00 166 GLN A O 1
ATOM 1328 N N . TRP A 1 170 ? 6.335 20.750 90.555 1.00 48.12 167 TRP A N 1
ATOM 1329 C CA . TRP A 1 170 ? 6.738 20.925 89.192 1.00 48.18 167 TRP A CA 1
ATOM 1330 C C . TRP A 1 170 ? 8.205 21.280 89.181 1.00 52.59 167 TRP A C 1
ATOM 1331 O O . TRP A 1 170 ? 8.667 22.105 89.971 1.00 50.75 167 TRP A O 1
ATOM 1342 N N . VAL A 1 171 ? 8.950 20.631 88.306 1.00 51.16 168 VAL A N 1
ATOM 1343 C CA . VAL A 1 171 ? 10.330 21.004 88.088 1.00 45.89 168 VAL A CA 1
ATOM 1344 C C . VAL A 1 171 ? 10.467 21.384 86.652 1.00 45.64 168 VAL A C 1
ATOM 1345 O O . VAL A 1 171 ? 9.729 20.914 85.807 1.00 50.01 168 VAL A O 1
ATOM 1349 N N . PRO A 1 172 ? 11.412 22.265 86.371 1.00 56.36 169 PRO A N 1
ATOM 1350 C CA . PRO A 1 172 ? 11.632 22.665 84.984 1.00 58.46 169 PRO A CA 1
ATOM 1351 C C . PRO A 1 172 ? 12.076 21.487 84.149 1.00 66.86 169 PRO A C 1
ATOM 1352 O O . PRO A 1 172 ? 12.549 20.476 84.696 1.00 74.97 169 PRO A O 1
ATOM 1356 N N . ASP A 1 173 ? 11.909 21.634 82.839 1.00 68.31 170 ASP A N 1
ATOM 1357 C CA . ASP A 1 173 ? 12.176 20.581 81.880 1.00 88.31 170 ASP A CA 1
ATOM 1358 C C . ASP A 1 173 ? 13.463 19.818 82.186 1.00 94.35 170 ASP A C 1
ATOM 1359 O O . ASP A 1 173 ? 13.618 18.677 81.761 1.00 92.40 170 ASP A O 1
ATOM 1364 N N . ALA A 1 174 ? 14.371 20.447 82.935 1.00 98.95 171 ALA A N 1
ATOM 1365 C CA . ALA A 1 174 ? 15.592 19.786 83.402 1.00 94.25 171 ALA A CA 1
ATOM 1366 C C . ALA A 1 174 ? 15.581 19.501 84.914 1.00 88.89 171 ALA A C 1
ATOM 1367 O O . ALA A 1 174 ? 15.470 18.346 85.344 1.00 86.19 171 ALA A O 1
ATOM 1369 N N . ASN B 1 2 ? 42.226 2.024 94.250 1.00 110.13 -1 ASN B N 1
ATOM 1370 C CA . ASN B 1 2 ? 42.400 3.194 95.111 1.00 113.49 -1 ASN B CA 1
ATOM 1371 C C . ASN B 1 2 ? 41.120 3.578 95.868 1.00 110.12 -1 ASN B C 1
ATOM 1372 O O . ASN B 1 2 ? 41.175 4.142 96.974 1.00 109.05 -1 ASN B O 1
ATOM 1377 N N . ALA B 1 3 ? 39.971 3.270 95.272 1.00 101.16 0 ALA B N 1
ATOM 1378 C CA . ALA B 1 3 ? 38.675 3.569 95.884 1.00 81.11 0 ALA B CA 1
ATOM 1379 C C . ALA B 1 3 ? 38.337 2.618 97.031 1.00 82.04 0 ALA B C 1
ATOM 1380 O O . ALA B 1 3 ? 39.109 1.724 97.363 1.00 81.79 0 ALA B O 1
ATOM 1382 N N . GLU B 1 4 ? 37.168 2.811 97.629 1.00 76.76 1 GLU B N 1
ATOM 1383 C CA . GLU B 1 4 ? 36.810 2.066 98.825 1.00 70.99 1 GLU B CA 1
ATOM 1384 C C . GLU B 1 4 ? 35.307 2.005 99.094 1.00 67.65 1 GLU B C 1
ATOM 1385 O O . GLU B 1 4 ? 34.626 3.028 99.180 1.00 71.31 1 GLU B O 1
ATOM 1391 N N . ARG B 1 5 ? 34.789 0.796 99.238 1.00 60.99 2 ARG B N 1
ATOM 1392 C CA . ARG B 1 5 ? 33.364 0.638 99.491 1.00 62.58 2 ARG B CA 1
ATOM 1393 C C . ARG B 1 5 ? 33.095 0.173 100.910 1.00 58.20 2 ARG B C 1
ATOM 1394 O O . ARG B 1 5 ? 33.664 -0.821 101.353 1.00 58.81 2 ARG B O 1
ATOM 1402 N N . ARG B 1 6 ? 32.232 0.895 101.625 1.00 54.63 3 ARG B N 1
ATOM 1403 C CA . ARG B 1 6 ? 31.967 0.578 103.026 1.00 50.44 3 ARG B CA 1
ATOM 1404 C C . ARG B 1 6 ? 30.646 1.117 103.571 1.00 56.36 3 ARG B C 1
ATOM 1405 O O . ARG B 1 6 ? 30.108 2.107 103.071 1.00 65.91 3 ARG B O 1
ATOM 1413 N N A LEU B 1 7 ? 30.144 0.474 104.618 0.68 50.74 4 LEU B N 1
ATOM 1414 N N B LEU B 1 7 ? 30.126 0.433 104.584 0.32 50.46 4 LEU B N 1
ATOM 1415 C CA A LEU B 1 7 ? 28.915 0.880 105.279 0.68 44.22 4 LEU B CA 1
ATOM 1416 C CA B LEU B 1 7 ? 28.964 0.886 105.331 0.32 46.28 4 LEU B CA 1
ATOM 1417 C C A LEU B 1 7 ? 29.251 1.970 106.302 0.68 48.89 4 LEU B C 1
ATOM 1418 C C B LEU B 1 7 ? 29.387 2.049 106.206 0.32 50.13 4 LEU B C 1
ATOM 1419 O O A LEU B 1 7 ? 30.076 1.758 107.183 0.68 58.34 4 LEU B O 1
ATOM 1420 O O B LEU B 1 7 ? 30.391 1.960 106.909 0.32 54.78 4 LEU B O 1
ATOM 1429 N N . CYS B 1 8 ? 28.636 3.143 106.176 1.00 44.83 5 CYS B N 1
ATOM 1430 C CA . CYS B 1 8 ? 28.996 4.296 107.003 1.00 42.74 5 CYS B CA 1
ATOM 1431 C C . CYS B 1 8 ? 27.780 5.021 107.491 1.00 43.49 5 CYS B C 1
ATOM 1432 O O . CYS B 1 8 ? 26.719 4.952 106.889 1.00 49.66 5 CYS B O 1
ATOM 1435 N N . ALA B 1 9 ? 27.950 5.755 108.572 1.00 42.69 6 ALA B N 1
ATOM 1436 C CA . ALA B 1 9 ? 26.927 6.684 108.979 1.00 45.76 6 ALA B CA 1
ATOM 1437 C C . ALA B 1 9 ? 27.351 8.056 108.479 1.00 47.06 6 ALA B C 1
ATOM 1438 O O . ALA B 1 9 ? 28.493 8.450 108.586 1.00 48.59 6 ALA B O 1
ATOM 1440 N N . ILE B 1 10 ? 26.413 8.754 107.877 1.00 52.57 7 ILE B N 1
ATOM 1441 C CA . ILE B 1 10 ? 26.699 9.980 107.176 1.00 40.69 7 ILE B CA 1
ATOM 1442 C C . ILE B 1 10 ? 25.883 11.059 107.812 1.00 38.44 7 ILE B C 1
ATOM 1443 O O . ILE B 1 10 ? 24.683 10.911 107.951 1.00 47.06 7 ILE B O 1
ATOM 1448 N N . LEU B 1 11 ? 26.555 12.127 108.227 1.00 46.57 8 LEU B N 1
ATOM 1449 C CA . LEU B 1 11 ? 25.929 13.291 108.853 1.00 43.92 8 LEU B CA 1
ATOM 1450 C C . LEU B 1 11 ? 25.980 14.499 107.903 1.00 45.40 8 LEU B C 1
ATOM 1451 O O . LEU B 1 11 ? 27.040 14.862 107.419 1.00 45.34 8 LEU B O 1
ATOM 1456 N N . ALA B 1 12 ? 24.836 15.092 107.592 1.00 44.01 9 ALA B N 1
ATOM 1457 C CA . ALA B 1 12 ? 24.836 16.327 106.811 1.00 36.19 9 ALA B CA 1
ATOM 1458 C C . ALA B 1 12 ? 24.341 17.437 107.706 1.00 41.54 9 ALA B C 1
ATOM 1459 O O . ALA B 1 12 ? 23.461 17.228 108.514 1.00 45.79 9 ALA B O 1
ATOM 1461 N N . ALA B 1 13 ? 24.930 18.615 107.592 1.00 46.87 10 ALA B N 1
ATOM 1462 C CA . ALA B 1 13 ? 24.514 19.737 108.411 1.00 43.80 10 ALA B CA 1
ATOM 1463 C C . ALA B 1 13 ? 24.591 21.028 107.618 1.00 52.49 10 ALA B C 1
ATOM 1464 O O . ALA B 1 13 ? 25.581 21.274 106.923 1.00 56.31 10 ALA B O 1
ATOM 1466 N N . ASP B 1 14 ? 23.565 21.863 107.747 1.00 45.30 11 ASP B N 1
ATOM 1467 C CA . ASP B 1 14 ? 23.606 23.203 107.171 1.00 49.53 11 ASP B CA 1
ATOM 1468 C C . ASP B 1 14 ? 23.047 24.194 108.172 1.00 45.61 11 ASP B C 1
ATOM 1469 O O . ASP B 1 14 ? 22.540 23.791 109.221 1.00 40.78 11 ASP B O 1
ATOM 1482 N N . ALA B 1 16 ? 20.347 27.112 109.275 1.00 51.90 13 ALA B N 1
ATOM 1483 C CA . ALA B 1 16 ? 18.998 27.587 108.963 1.00 41.56 13 ALA B CA 1
ATOM 1484 C C . ALA B 1 16 ? 18.934 29.099 108.973 1.00 44.41 13 ALA B C 1
ATOM 1485 O O . ALA B 1 16 ? 19.816 29.752 109.513 1.00 53.32 13 ALA B O 1
ATOM 1487 N N . GLY B 1 17 ? 17.885 29.650 108.381 1.00 39.07 14 GLY B N 1
ATOM 1488 C CA . GLY B 1 17 ? 17.522 31.028 108.637 1.00 43.05 14 GLY B CA 1
ATOM 1489 C C . GLY B 1 17 ? 18.333 32.030 107.871 1.00 50.46 14 GLY B C 1
ATOM 1490 O O . GLY B 1 17 ? 19.008 31.658 106.934 1.00 57.33 14 GLY B O 1
ATOM 1491 N N . TYR B 1 18 ? 18.234 33.297 108.262 1.00 54.19 15 TYR B N 1
ATOM 1492 C CA . TYR B 1 18 ? 18.917 34.415 107.602 1.00 58.07 15 TYR B CA 1
ATOM 1493 C C . TYR B 1 18 ? 18.778 34.418 106.089 1.00 58.32 15 TYR B C 1
ATOM 1494 O O . TYR B 1 18 ? 19.738 34.695 105.365 1.00 67.10 15 TYR B O 1
ATOM 1503 N N . SER B 1 19 ? 17.573 34.144 105.618 1.00 43.66 16 SER B N 1
ATOM 1504 C CA . SER B 1 19 ? 17.307 34.220 104.193 1.00 50.23 16 SER B CA 1
ATOM 1505 C C . SER B 1 19 ? 18.046 35.388 103.529 1.00 47.98 16 SER B C 1
ATOM 1506 O O . SER B 1 19 ? 18.130 36.482 104.083 1.00 56.46 16 SER B O 1
ATOM 1509 N N . ARG B 1 20 ? 18.572 35.159 102.337 1.00 43.05 17 ARG B N 1
ATOM 1510 C CA . ARG B 1 20 ? 19.326 36.196 101.681 1.00 44.86 17 ARG B CA 1
ATOM 1511 C C . ARG B 1 20 ? 18.390 37.074 100.953 1.00 51.55 17 ARG B C 1
ATOM 1512 O O . ARG B 1 20 ? 18.805 38.019 100.322 1.00 58.79 17 ARG B O 1
ATOM 1520 N N . LEU B 1 21 ? 17.105 36.785 101.037 1.00 53.49 18 LEU B N 1
ATOM 1521 C CA . LEU B 1 21 ? 16.175 37.678 100.393 1.00 52.72 18 LEU B CA 1
ATOM 1522 C C . LEU B 1 21 ? 16.005 38.905 101.263 1.00 61.37 18 LEU B C 1
ATOM 1523 O O . LEU B 1 21 ? 15.274 39.830 100.913 1.00 66.24 18 LEU B O 1
ATOM 1536 N N . GLU B 1 23 ? 18.851 40.657 102.367 1.00 67.44 20 GLU B N 1
ATOM 1537 C CA . GLU B 1 23 ? 19.858 41.532 101.792 1.00 68.63 20 GLU B CA 1
ATOM 1538 C C . GLU B 1 23 ? 20.688 42.181 102.876 1.00 73.95 20 GLU B C 1
ATOM 1539 O O . GLU B 1 23 ? 21.486 43.080 102.619 1.00 85.39 20 GLU B O 1
ATOM 1545 N N . ARG B 1 24 ? 20.516 41.681 104.091 1.00 76.42 21 ARG B N 1
ATOM 1546 C CA . ARG B 1 24 ? 21.339 42.083 105.221 1.00 84.31 21 ARG B CA 1
ATOM 1547 C C . ARG B 1 24 ? 22.828 41.754 105.007 1.00 90.02 21 ARG B C 1
ATOM 1548 O O . ARG B 1 24 ? 23.204 40.962 104.131 1.00 84.07 21 ARG B O 1
ATOM 1556 N N . ASN B 1 25 ? 23.666 42.385 105.822 1.00 96.46 22 ASN B N 1
ATOM 1557 C CA . ASN B 1 25 ? 25.108 42.200 105.774 1.00 90.69 22 ASN B CA 1
ATOM 1558 C C . ASN B 1 25 ? 25.495 40.791 106.188 1.00 78.68 22 ASN B C 1
ATOM 1559 O O . ASN B 1 25 ? 25.284 40.375 107.338 1.00 75.31 22 ASN B O 1
ATOM 1564 N N . GLU B 1 26 ? 26.068 40.057 105.247 1.00 70.16 23 GLU B N 1
ATOM 1565 C CA . GLU B 1 26 ? 26.391 38.662 105.511 1.00 80.31 23 GLU B CA 1
ATOM 1566 C C . GLU B 1 26 ? 27.481 38.574 106.560 1.00 80.19 23 GLU B C 1
ATOM 1567 O O . GLU B 1 26 ? 27.413 37.743 107.471 1.00 73.95 23 GLU B O 1
ATOM 1573 N N . THR B 1 27 ? 28.465 39.457 106.424 1.00 72.97 24 THR B N 1
ATOM 1574 C CA . THR B 1 27 ? 29.607 39.527 107.331 1.00 76.59 24 THR B CA 1
ATOM 1575 C C . THR B 1 27 ? 29.376 39.099 108.790 1.00 75.40 24 THR B C 1
ATOM 1576 O O . THR B 1 27 ? 30.039 38.179 109.282 1.00 74.00 24 THR B O 1
ATOM 1580 N N . ASP B 1 28 ? 28.467 39.764 109.495 1.00 70.52 25 ASP B N 1
ATOM 1581 C CA . ASP B 1 28 ? 28.240 39.394 110.892 1.00 79.15 25 ASP B CA 1
ATOM 1582 C C . ASP B 1 28 ? 27.857 37.918 111.134 1.00 74.29 25 ASP B C 1
ATOM 1583 O O . ASP B 1 28 ? 28.498 37.245 111.935 1.00 77.96 25 ASP B O 1
ATOM 1588 N N . VAL B 1 29 ? 26.813 37.428 110.463 1.00 59.56 26 VAL B N 1
ATOM 1589 C CA . VAL B 1 29 ? 26.384 36.043 110.633 1.00 57.15 26 VAL B CA 1
ATOM 1590 C C . VAL B 1 29 ? 27.467 35.004 110.238 1.00 71.68 26 VAL B C 1
ATOM 1591 O O . VAL B 1 29 ? 27.640 33.983 110.913 1.00 68.17 26 VAL B O 1
ATOM 1595 N N . LEU B 1 30 ? 28.204 35.263 109.163 1.00 63.46 27 LEU B N 1
ATOM 1596 C CA . LEU B 1 30 ? 29.296 34.378 108.789 1.00 59.89 27 LEU B CA 1
ATOM 1597 C C . LEU B 1 30 ? 30.223 34.143 109.967 1.00 66.82 27 LEU B C 1
ATOM 1598 O O . LEU B 1 30 ? 30.598 33.010 110.244 1.00 69.41 27 LEU B O 1
ATOM 1603 N N . ASN B 1 31 ? 30.575 35.217 110.669 1.00 68.37 28 ASN B N 1
ATOM 1604 C CA . ASN B 1 31 ? 31.492 35.131 111.805 1.00 64.65 28 ASN B CA 1
ATOM 1605 C C . ASN B 1 31 ? 31.040 34.249 112.946 1.00 65.22 28 ASN B C 1
ATOM 1606 O O . ASN B 1 31 ? 31.832 33.532 113.549 1.00 70.03 28 ASN B O 1
ATOM 1611 N N . ARG B 1 32 ? 29.763 34.329 113.258 1.00 61.00 29 ARG B N 1
ATOM 1612 C CA . ARG B 1 32 ? 29.239 33.638 114.406 1.00 62.78 29 ARG B CA 1
ATOM 1613 C C . ARG B 1 32 ? 29.218 32.172 114.087 1.00 57.13 29 ARG B C 1
ATOM 1614 O O . ARG B 1 32 ? 29.587 31.341 114.913 1.00 65.19 29 ARG B O 1
ATOM 1622 N N . GLN B 1 33 ? 28.814 31.845 112.867 1.00 53.65 30 GLN B N 1
ATOM 1623 C CA . GLN B 1 33 ? 28.759 30.452 112.493 1.00 62.57 30 GLN B CA 1
ATOM 1624 C C . GLN B 1 33 ? 30.196 29.946 112.448 1.00 62.51 30 GLN B C 1
ATOM 1625 O O . GLN B 1 33 ? 30.482 28.836 112.890 1.00 65.65 30 GLN B O 1
ATOM 1631 N N . LYS B 1 34 ? 31.103 30.783 111.953 1.00 58.12 31 LYS B N 1
ATOM 1632 C CA . LYS B 1 34 ? 32.523 30.420 111.867 1.00 63.04 31 LYS B CA 1
ATOM 1633 C C . LYS B 1 34 ? 33.072 30.053 113.248 1.00 60.99 31 LYS B C 1
ATOM 1634 O O . LYS B 1 34 ? 33.975 29.233 113.377 1.00 59.88 31 LYS B O 1
ATOM 1640 N N . LEU B 1 35 ? 32.483 30.629 114.284 1.00 67.38 32 LEU B N 1
ATOM 1641 C CA . LEU B 1 35 ? 32.955 30.402 115.642 1.00 73.48 32 LEU B CA 1
ATOM 1642 C C . LEU B 1 35 ? 32.444 29.088 116.159 1.00 70.95 32 LEU B C 1
ATOM 1643 O O . LEU B 1 35 ? 33.204 28.297 116.715 1.00 63.53 32 LEU B O 1
ATOM 1648 N N . TYR B 1 36 ? 31.140 28.882 115.992 1.00 66.08 33 TYR B N 1
ATOM 1649 C CA . TYR B 1 36 ? 30.504 27.635 116.381 1.00 63.08 33 TYR B CA 1
ATOM 1650 C C . TYR B 1 36 ? 31.126 26.447 115.666 1.00 55.94 33 TYR B C 1
ATOM 1651 O O . TYR B 1 36 ? 31.347 25.401 116.268 1.00 62.97 33 TYR B O 1
ATOM 1660 N N . ARG B 1 37 ? 31.443 26.620 114.390 1.00 55.64 34 ARG B N 1
ATOM 1661 C CA . ARG B 1 37 ? 32.068 25.551 113.627 1.00 55.34 34 ARG B CA 1
ATOM 1662 C C . ARG B 1 37 ? 33.353 25.080 114.302 1.00 58.47 34 ARG B C 1
ATOM 1663 O O . ARG B 1 37 ? 33.578 23.885 114.438 1.00 67.07 34 ARG B O 1
ATOM 1671 N N . ARG B 1 38 ? 34.176 26.012 114.767 1.00 58.15 35 ARG B N 1
ATOM 1672 C CA . ARG B 1 38 ? 35.485 25.626 115.278 1.00 65.23 35 ARG B CA 1
ATOM 1673 C C . ARG B 1 38 ? 35.517 25.421 116.792 1.00 68.60 35 ARG B C 1
ATOM 1674 O O . ARG B 1 38 ? 36.343 24.678 117.284 1.00 73.75 35 ARG B O 1
ATOM 1682 N N . GLU B 1 39 ? 34.621 26.048 117.539 1.00 69.85 36 GLU B N 1
ATOM 1683 C CA . GLU B 1 39 ? 34.582 25.790 118.982 1.00 70.81 36 GLU B CA 1
ATOM 1684 C C . GLU B 1 39 ? 33.611 24.686 119.371 1.00 71.32 36 GLU B C 1
ATOM 1685 O O . GLU B 1 39 ? 33.883 23.911 120.286 1.00 70.37 36 GLU B O 1
ATOM 1691 N N . LEU B 1 40 ? 32.469 24.618 118.700 1.00 61.72 37 LEU B N 1
ATOM 1692 C CA . LEU B 1 40 ? 31.482 23.616 119.077 1.00 61.58 37 LEU B CA 1
ATOM 1693 C C . LEU B 1 40 ? 31.429 22.410 118.147 1.00 60.15 37 LEU B C 1
ATOM 1694 O O . LEU B 1 40 ? 31.556 21.273 118.587 1.00 66.30 37 LEU B O 1
ATOM 1699 N N . ILE B 1 41 ? 31.249 22.654 116.860 1.00 56.09 38 ILE B N 1
ATOM 1700 C CA . ILE B 1 41 ? 31.005 21.558 115.938 1.00 57.74 38 ILE B CA 1
ATOM 1701 C C . ILE B 1 41 ? 32.214 20.675 115.632 1.00 62.18 38 ILE B C 1
ATOM 1702 O O . ILE B 1 41 ? 32.201 19.491 115.954 1.00 71.23 38 ILE B O 1
ATOM 1707 N N . ASP B 1 42 ? 33.249 21.234 115.019 1.00 61.74 39 ASP B N 1
ATOM 1708 C CA . ASP B 1 42 ? 34.414 20.432 114.610 1.00 66.93 39 ASP B CA 1
ATOM 1709 C C . ASP B 1 42 ? 34.995 19.529 115.706 1.00 67.37 39 ASP B C 1
ATOM 1710 O O . ASP B 1 42 ? 35.459 18.421 115.418 1.00 71.63 39 ASP B O 1
ATOM 1715 N N . PRO B 1 43 ? 34.974 20.003 116.960 1.00 55.63 40 PRO B N 1
ATOM 1716 C CA . PRO B 1 43 ? 35.439 19.215 118.104 1.00 55.03 40 PRO B CA 1
ATOM 1717 C C . PRO B 1 43 ? 34.468 18.110 118.519 1.00 62.48 40 PRO B C 1
ATOM 1718 O O . PRO B 1 43 ? 34.893 17.027 118.902 1.00 75.25 40 PRO B O 1
ATOM 1722 N N . ALA B 1 44 ? 33.175 1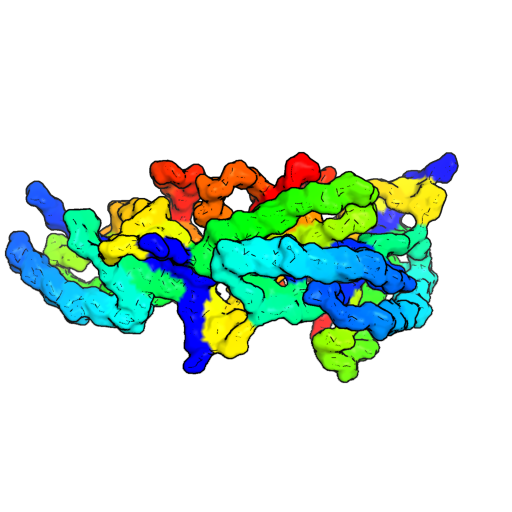8.371 118.461 1.00 53.50 41 ALA B N 1
ATOM 1723 C CA . ALA B 1 44 ? 32.224 17.336 118.811 1.00 55.62 41 ALA B CA 1
ATOM 1724 C C . ALA B 1 44 ? 32.464 16.165 117.888 1.00 58.52 41 ALA B C 1
ATOM 1725 O O . ALA B 1 44 ? 32.611 15.035 118.326 1.00 55.11 41 ALA B O 1
ATOM 1727 N N . ILE B 1 45 ? 32.508 16.457 116.599 1.00 57.82 42 ILE B N 1
ATOM 1728 C CA . ILE B 1 45 ? 32.761 15.442 115.604 1.00 57.68 42 ILE B CA 1
ATOM 1729 C C . ILE B 1 45 ? 34.080 14.731 115.885 1.00 59.65 42 ILE B C 1
ATOM 1730 O O . ILE B 1 45 ? 34.200 13.522 115.695 1.00 60.12 42 ILE B O 1
ATOM 1735 N N . ALA B 1 46 ? 35.082 15.469 116.329 1.00 52.30 43 ALA B N 1
ATOM 1736 C CA . ALA B 1 46 ? 36.395 14.843 116.442 1.00 59.40 43 ALA B CA 1
ATOM 1737 C C . ALA B 1 46 ? 36.457 13.978 117.692 1.00 59.12 43 ALA B C 1
ATOM 1738 O O . ALA B 1 46 ? 37.082 12.925 117.699 1.00 59.80 43 ALA B O 1
ATOM 1740 N N . GLN B 1 47 ? 35.773 14.426 118.731 1.00 55.40 44 GLN B N 1
ATOM 1741 C CA . GLN B 1 47 ? 35.657 13.701 119.986 1.00 61.39 44 GLN B CA 1
ATOM 1742 C C . GLN B 1 47 ? 34.855 12.393 119.795 1.00 60.33 44 GLN B C 1
ATOM 1743 O O . GLN B 1 47 ? 35.114 11.398 120.462 1.00 62.05 44 GLN B O 1
ATOM 1749 N N . ALA B 1 48 ? 33.909 12.389 118.860 1.00 57.02 45 ALA B N 1
ATOM 1750 C CA . ALA B 1 48 ? 33.047 11.237 118.621 1.00 49.00 45 ALA B CA 1
ATOM 1751 C C . ALA B 1 48 ? 33.617 10.288 117.584 1.00 53.75 45 ALA B C 1
ATOM 1752 O O . ALA B 1 48 ? 32.959 9.308 117.198 1.00 59.59 45 ALA B O 1
ATOM 1754 N N . GLY B 1 49 ? 34.830 10.586 117.121 1.00 48.87 46 GLY B N 1
ATOM 1755 C CA . GLY B 1 49 ? 35.527 9.735 116.171 1.00 37.05 46 GLY B CA 1
ATOM 1756 C C . GLY B 1 49 ? 35.142 9.874 114.708 1.00 46.69 46 GLY B C 1
ATOM 1757 O O . GLY B 1 49 ? 35.603 9.093 113.875 1.00 47.36 46 GLY B O 1
ATOM 1758 N N . GLY B 1 50 ? 34.312 10.872 114.399 1.00 45.65 47 GLY B N 1
ATOM 1759 C CA . GLY B 1 50 ? 33.906 11.172 113.040 1.00 41.33 47 GLY B CA 1
ATOM 1760 C C . GLY B 1 50 ? 35.005 11.865 112.253 1.00 42.73 47 GLY B C 1
ATOM 1761 O O . GLY B 1 50 ? 36.021 12.240 112.799 1.00 45.84 47 GLY B O 1
ATOM 1762 N N . GLN B 1 51 ? 34.803 12.027 110.955 1.00 45.97 48 GLN B N 1
ATOM 1763 C CA . GLN B 1 51 ? 35.742 12.756 110.127 1.00 44.65 48 GLN B CA 1
ATOM 1764 C C . GLN B 1 51 ? 34.997 13.685 109.203 1.00 53.86 48 GLN B C 1
ATOM 1765 O O . GLN B 1 51 ? 34.125 13.247 108.456 1.00 65.69 48 GLN B O 1
ATOM 1771 N N . ILE B 1 52 ? 35.325 14.970 109.246 1.00 51.18 49 ILE B N 1
ATOM 1772 C CA . ILE B 1 52 ? 34.770 15.884 108.269 1.00 49.28 49 ILE B CA 1
ATOM 1773 C C . ILE B 1 52 ? 35.276 15.506 106.877 1.00 49.87 49 ILE B C 1
ATOM 1774 O O . ILE B 1 52 ? 36.466 15.417 106.640 1.00 58.11 49 ILE B O 1
ATOM 1779 N N . VAL B 1 53 ? 34.367 15.255 105.956 1.00 51.27 50 VAL B N 1
ATOM 1780 C CA . VAL B 1 53 ? 34.763 14.871 104.619 1.00 46.66 50 VAL B CA 1
ATOM 1781 C C . VAL B 1 53 ? 35.004 16.104 103.771 1.00 56.87 50 VAL B C 1
ATOM 1782 O O . VAL B 1 53 ? 36.011 16.202 103.064 1.00 62.35 50 VAL B O 1
ATOM 1786 N N . LYS B 1 54 ? 34.064 17.039 103.836 1.00 56.71 51 LYS B N 1
ATOM 1787 C CA . LYS B 1 54 ? 34.099 18.204 102.968 1.00 52.23 51 LYS B CA 1
ATOM 1788 C C . LYS B 1 54 ? 33.009 19.150 103.343 1.00 48.96 51 LYS B C 1
ATOM 1789 O O . LYS B 1 54 ? 32.072 18.762 104.030 1.00 49.15 51 LYS B O 1
ATOM 1795 N N . THR B 1 55 ? 33.137 20.384 102.873 1.00 51.13 52 THR B N 1
ATOM 1796 C CA . THR B 1 55 ? 32.063 21.370 102.948 1.00 54.49 52 THR B CA 1
ATOM 1797 C C . THR B 1 55 ? 31.823 21.994 101.588 1.00 49.34 52 THR B C 1
ATOM 1798 O O . THR B 1 55 ? 32.752 22.193 100.832 1.00 58.05 52 THR B O 1
ATOM 1802 N N . THR B 1 56 ? 30.576 22.284 101.260 1.00 47.01 53 THR B N 1
ATOM 1803 C CA . THR B 1 56 ? 30.277 22.890 99.971 1.00 48.62 53 THR B CA 1
ATOM 1804 C C . THR B 1 56 ? 29.077 23.798 100.110 1.00 53.21 53 THR B C 1
ATOM 1805 O O . THR B 1 56 ? 28.638 24.082 101.226 1.00 54.91 53 THR B O 1
ATOM 1809 N N . GLY B 1 57 ? 28.548 24.231 98.968 1.00 45.47 54 GLY B N 1
ATOM 1810 C CA . GLY B 1 57 ? 27.378 25.076 98.916 1.00 38.33 54 GLY B CA 1
ATOM 1811 C C . GLY B 1 57 ? 26.179 24.383 99.525 1.00 48.14 54 GLY B C 1
ATOM 1812 O O . GLY B 1 57 ? 25.192 25.025 99.908 1.00 55.94 54 GLY B O 1
ATOM 1813 N N . ASP B 1 58 ? 26.271 23.064 99.633 1.00 41.18 55 ASP B N 1
ATOM 1814 C CA . ASP B 1 58 ? 25.170 22.271 100.153 1.00 50.55 55 ASP B CA 1
ATOM 1815 C C . ASP B 1 58 ? 25.302 22.030 101.623 1.00 52.06 55 ASP B C 1
ATOM 1816 O O . ASP B 1 58 ? 24.374 21.541 102.256 1.00 61.24 55 ASP B O 1
ATOM 1821 N N . GLY B 1 59 ? 26.471 22.369 102.155 1.00 54.98 56 GLY B N 1
ATOM 1822 C CA . GLY B 1 59 ? 26.760 22.248 103.569 1.00 44.69 56 GLY B CA 1
ATOM 1823 C C . GLY B 1 59 ? 27.983 21.409 103.836 1.00 46.53 56 GLY B C 1
ATOM 1824 O O . GLY B 1 59 ? 28.832 21.222 102.943 1.00 45.19 56 GLY B O 1
ATOM 1833 N N . LEU B 1 61 ? 29.583 17.560 105.132 1.00 45.60 58 LEU B N 1
ATOM 1834 C CA . LEU B 1 61 ? 29.386 16.121 105.288 1.00 39.65 58 LEU B CA 1
ATOM 1835 C C . LEU B 1 61 ? 30.456 15.571 106.182 1.00 48.08 58 LEU B C 1
ATOM 1836 O O . LEU B 1 61 ? 31.638 15.899 106.032 1.00 51.75 58 LEU B O 1
ATOM 1841 N N . ALA B 1 62 ? 30.038 14.722 107.106 1.00 39.64 59 ALA B N 1
ATOM 1842 C CA . ALA B 1 62 ? 30.971 14.031 107.949 1.00 43.20 59 ALA B CA 1
ATOM 1843 C C . ALA B 1 62 ? 30.617 12.566 107.949 1.00 52.61 59 ALA B C 1
ATOM 1844 O O . ALA B 1 62 ? 29.457 12.192 107.689 1.00 44.32 59 ALA B O 1
ATOM 1846 N N . ARG B 1 63 ? 31.592 11.721 108.262 1.00 56.44 60 ARG B N 1
ATOM 1847 C CA . ARG B 1 63 ? 31.268 10.305 108.411 1.00 55.20 60 ARG B CA 1
ATOM 1848 C C . ARG B 1 63 ? 31.740 9.741 109.714 1.00 61.62 60 ARG B C 1
ATOM 1849 O O . ARG B 1 63 ? 32.798 10.115 110.229 1.00 62.17 60 ARG B O 1
ATOM 1857 N N . PHE B 1 64 ? 30.937 8.822 110.235 1.00 62.92 61 PHE B N 1
ATOM 1858 C CA . PHE B 1 64 ? 31.285 8.089 111.433 1.00 57.41 61 PHE B CA 1
ATOM 1859 C C . PHE B 1 64 ? 31.267 6.590 111.153 1.00 54.39 61 PHE B C 1
ATOM 1860 O O . PHE B 1 64 ? 30.634 6.127 110.218 1.00 52.06 61 PHE B O 1
ATOM 1868 N N . ASP B 1 65 ? 31.966 5.840 111.993 1.00 60.31 62 ASP B N 1
ATOM 1869 C CA . ASP B 1 65 ? 32.055 4.390 111.876 1.00 58.32 62 ASP B CA 1
ATOM 1870 C C . ASP B 1 65 ? 30.836 3.651 112.464 1.00 56.55 62 ASP B C 1
ATOM 1871 O O . ASP B 1 65 ? 30.572 2.485 112.138 1.00 58.24 62 ASP B O 1
ATOM 1876 N N . THR B 1 66 ? 30.093 4.341 113.321 1.00 40.71 63 THR B N 1
ATOM 1877 C CA . THR B 1 66 ? 28.924 3.762 113.929 1.00 35.33 63 THR B CA 1
ATOM 1878 C C . THR B 1 66 ? 27.739 4.718 113.884 1.00 44.49 63 THR B C 1
ATOM 1879 O O . THR B 1 66 ? 27.884 5.937 113.929 1.00 49.82 63 THR B O 1
ATOM 1883 N N . ALA B 1 67 ? 26.556 4.137 113.826 1.00 49.48 64 ALA B N 1
ATOM 1884 C CA . ALA B 1 67 ? 25.316 4.882 113.838 1.00 45.91 64 ALA B CA 1
ATOM 1885 C C . ALA B 1 67 ? 25.164 5.639 115.131 1.00 41.72 64 ALA B C 1
ATOM 1886 O O . ALA B 1 67 ? 24.733 6.780 115.142 1.00 44.07 64 ALA B O 1
ATOM 1888 N N . GLN B 1 68 ? 25.490 4.999 116.236 1.00 41.17 65 GLN B N 1
ATOM 1889 C CA . GLN B 1 68 ? 25.323 5.656 117.513 1.00 45.58 65 GLN B CA 1
ATOM 1890 C C . GLN B 1 68 ? 26.281 6.843 117.671 1.00 52.54 65 GLN B C 1
ATOM 1891 O O . GLN B 1 68 ? 25.909 7.864 118.254 1.00 50.92 65 GLN B O 1
ATOM 1897 N N . ALA B 1 69 ? 27.495 6.738 117.130 1.00 47.35 66 ALA B N 1
ATOM 1898 C CA . ALA B 1 69 ? 28.459 7.832 117.296 1.00 50.84 66 ALA B CA 1
ATOM 1899 C C . ALA B 1 69 ? 27.963 9.068 116.573 1.00 44.84 66 ALA B C 1
ATOM 1900 O O . ALA B 1 69 ? 27.983 10.169 117.115 1.00 45.39 66 ALA B O 1
ATOM 1902 N N . ALA B 1 70 ? 27.505 8.869 115.345 1.00 36.82 67 ALA B N 1
ATOM 1903 C CA . ALA B 1 70 ? 26.950 9.958 114.557 1.00 48.86 67 ALA B CA 1
ATOM 1904 C C . ALA B 1 70 ? 25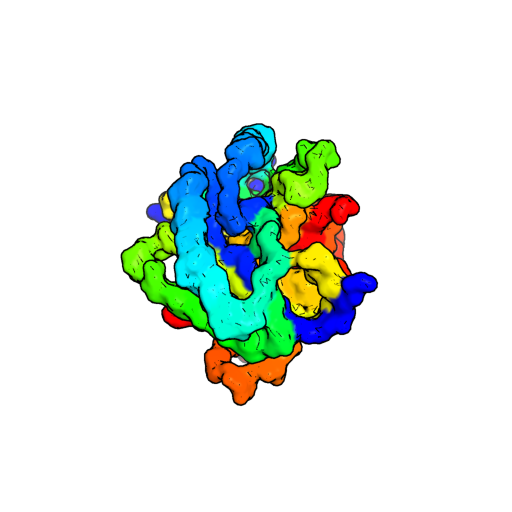.744 10.625 115.249 1.00 53.27 67 ALA B C 1
ATOM 1905 O O . ALA B 1 70 ? 25.663 11.842 115.335 1.00 61.67 67 ALA B O 1
ATOM 1907 N N . LEU B 1 71 ? 24.831 9.836 115.776 1.00 45.15 68 LEU B N 1
ATOM 1908 C CA . LEU B 1 71 ? 23.655 10.401 116.411 1.00 47.00 68 LEU B CA 1
ATOM 1909 C C . LEU B 1 71 ? 24.024 11.085 117.728 1.00 44.98 68 LEU B C 1
ATOM 1910 O O . LEU B 1 71 ? 23.455 12.126 118.092 1.00 40.76 68 LEU B O 1
ATOM 1915 N N . ARG B 1 72 ? 24.972 10.495 118.448 1.00 43.07 69 ARG B N 1
ATOM 1916 C CA . ARG B 1 72 ? 25.416 11.089 119.706 1.00 46.85 69 ARG B CA 1
ATOM 1917 C C . ARG B 1 72 ? 25.988 12.446 119.383 1.00 55.15 69 ARG B C 1
ATOM 1918 O O . ARG B 1 72 ? 25.760 13.419 120.089 1.00 63.82 69 ARG B O 1
ATOM 1926 N N . CYS B 1 73 ? 26.737 12.524 118.295 1.00 51.36 70 CYS B N 1
ATOM 1927 C CA . CYS B 1 73 ? 27.380 13.781 117.985 1.00 48.90 70 CYS B CA 1
ATOM 1928 C C . CYS B 1 73 ? 26.337 14.845 117.601 1.00 46.97 70 CYS B C 1
ATOM 1929 O O . CYS B 1 73 ? 26.348 15.941 118.124 1.00 53.73 70 CYS B O 1
ATOM 1932 N N . ALA B 1 74 ? 25.426 14.509 116.700 1.00 43.04 71 ALA B N 1
ATOM 1933 C CA . ALA B 1 74 ? 24.325 15.405 116.357 1.00 47.19 71 ALA B CA 1
ATOM 1934 C C . ALA B 1 74 ? 23.564 15.898 117.601 1.00 55.63 71 ALA B C 1
ATOM 1935 O O . ALA B 1 74 ? 23.293 17.092 117.732 1.00 58.05 71 ALA B O 1
ATOM 1937 N N . LEU B 1 75 ? 23.211 14.981 118.500 1.00 54.65 72 LEU B N 1
ATOM 1938 C CA . LEU B 1 75 ? 22.515 15.344 119.732 1.00 50.66 72 LEU B CA 1
ATOM 1939 C C . LEU B 1 75 ? 23.291 16.341 120.588 1.00 61.26 72 LEU B C 1
ATOM 1940 O O . LEU B 1 75 ? 22.727 17.325 121.077 1.00 63.94 72 LEU B O 1
ATOM 1945 N N . GLU B 1 76 ? 24.591 16.086 120.744 1.00 60.79 73 GLU B N 1
ATOM 1946 C CA . GLU B 1 76 ? 25.489 16.938 121.518 1.00 53.58 73 GLU B CA 1
ATOM 1947 C C . GLU B 1 76 ? 25.566 18.341 120.908 1.00 59.46 73 GLU B C 1
ATOM 1948 O O . GLU B 1 76 ? 25.455 19.355 121.607 1.00 60.95 73 GLU B O 1
ATOM 1954 N N . ILE B 1 77 ? 25.748 18.401 119.595 1.00 50.71 74 ILE B N 1
ATOM 1955 C CA . ILE B 1 77 ? 25.729 19.667 118.897 1.00 46.46 74 ILE B CA 1
ATOM 1956 C C . ILE B 1 77 ? 24.394 20.395 119.080 1.00 58.93 74 ILE B C 1
ATOM 1957 O O . ILE B 1 77 ? 24.375 21.539 119.524 1.00 63.18 74 ILE B O 1
ATOM 1962 N N . GLN B 1 78 ? 23.280 19.738 118.750 1.00 52.79 75 GLN B N 1
ATOM 1963 C CA . GLN B 1 78 ? 21.982 20.412 118.798 1.00 54.69 75 GLN B CA 1
ATOM 1964 C C . GLN B 1 78 ? 21.578 20.877 120.194 1.00 58.90 75 GLN B C 1
ATOM 1965 O O . GLN B 1 78 ? 20.912 21.893 120.351 1.00 57.32 75 GLN B O 1
ATOM 1971 N N . GLN B 1 79 ? 21.978 20.127 121.206 1.00 58.94 76 GLN B N 1
ATOM 1972 C CA . GLN B 1 79 ? 21.613 20.492 122.557 1.00 60.80 76 GLN B CA 1
ATOM 1973 C C . GLN B 1 79 ? 22.429 21.686 123.007 1.00 54.49 76 GLN B C 1
ATOM 1974 O O . GLN B 1 79 ? 21.869 22.630 123.536 1.00 62.31 76 GLN B O 1
ATOM 1980 N N . ALA B 1 80 ? 23.737 21.664 122.773 1.00 49.16 77 ALA B N 1
ATOM 1981 C CA . ALA B 1 80 ? 24.565 22.826 123.073 1.00 52.88 77 ALA B CA 1
ATOM 1982 C C . ALA B 1 80 ? 24.066 24.096 122.379 1.00 63.19 77 ALA B C 1
ATOM 1983 O O . ALA B 1 80 ? 23.914 25.141 123.012 1.00 71.55 77 ALA B O 1
ATOM 1993 N N . GLN B 1 82 ? 21.368 25.050 121.485 1.00 62.48 79 GLN B N 1
ATOM 1994 C CA . GLN B 1 82 ? 20.149 25.601 122.021 1.00 66.83 79 GLN B CA 1
ATOM 1995 C C . GLN B 1 82 ? 20.486 26.405 123.263 1.00 73.88 79 GLN B C 1
ATOM 1996 O O . GLN B 1 82 ? 19.900 27.457 123.518 1.00 77.06 79 GLN B O 1
ATOM 2002 N N . GLN B 1 83 ? 21.458 25.918 124.018 1.00 74.84 80 GLN B N 1
ATOM 2003 C CA . GLN B 1 83 ? 21.869 26.598 125.217 1.00 82.79 80 GLN B CA 1
ATOM 2004 C C . GLN B 1 83 ? 22.719 27.821 124.886 1.00 74.41 80 GLN B C 1
ATOM 2005 O O . GLN B 1 83 ? 22.436 28.919 125.346 1.00 82.99 80 GLN B O 1
ATOM 2011 N N . ARG B 1 84 ? 23.750 27.647 124.080 1.00 63.70 81 ARG B N 1
ATOM 2012 C CA . ARG B 1 84 ? 24.564 28.791 123.698 1.00 71.54 81 ARG B CA 1
ATOM 2013 C C . ARG B 1 84 ? 23.737 29.921 123.088 1.00 77.02 81 ARG B C 1
ATOM 2014 O O . ARG B 1 84 ? 24.190 31.055 123.025 1.00 80.07 81 ARG B O 1
ATOM 2022 N N . GLU B 1 85 ? 22.525 29.626 122.635 1.00 75.74 82 GLU B N 1
ATOM 2023 C CA . GLU B 1 85 ? 21.750 30.639 121.927 1.00 77.88 82 GLU B CA 1
ATOM 2024 C C . GLU B 1 85 ? 20.488 31.116 122.664 1.00 84.71 82 GLU B C 1
ATOM 2025 O O . GLU B 1 85 ? 19.794 32.017 122.184 1.00 86.53 82 GLU B O 1
ATOM 2031 N N . GLU B 1 86 ? 20.195 30.530 123.822 1.00 83.82 83 GLU B N 1
ATOM 2032 C CA . GLU B 1 86 ? 18.968 30.854 124.555 1.00 91.56 83 GLU B CA 1
ATOM 2033 C C . GLU B 1 86 ? 18.940 32.276 125.111 1.00 94.81 83 GLU B C 1
ATOM 2034 O O . GLU B 1 86 ? 17.880 32.773 125.490 1.00 92.96 83 GLU B O 1
ATOM 2040 N N . ASP B 1 87 ? 20.107 32.916 125.178 1.00 101.35 84 ASP B N 1
ATOM 2041 C CA . ASP B 1 87 ? 20.216 34.293 125.667 1.00 100.96 84 ASP B CA 1
ATOM 2042 C C . ASP B 1 87 ? 19.902 35.306 124.578 1.00 99.16 84 ASP B C 1
ATOM 2043 O O . ASP B 1 87 ? 19.271 36.329 124.840 1.00 100.87 84 ASP B O 1
ATOM 2048 N N . THR B 1 88 ? 20.355 35.024 123.359 1.00 96.28 85 THR B N 1
ATOM 2049 C CA . THR B 1 88 ? 20.066 35.889 122.218 1.00 92.81 85 THR B CA 1
ATOM 2050 C C . THR B 1 88 ? 18.586 35.759 121.816 1.00 85.57 85 THR B C 1
ATOM 2051 O O . THR B 1 88 ? 17.947 34.746 122.095 1.00 78.42 85 THR B O 1
ATOM 2055 N N . PRO B 1 89 ? 18.025 36.805 121.196 1.00 86.46 86 PRO B N 1
ATOM 2056 C CA . PRO B 1 89 ? 16.607 36.782 120.809 1.00 84.89 86 PRO B CA 1
ATOM 2057 C C . PRO B 1 89 ? 16.307 35.763 119.713 1.00 89.57 86 PRO B C 1
ATOM 2058 O O . PRO B 1 89 ? 17.137 35.586 118.827 1.00 97.81 86 PRO B O 1
ATOM 2062 N N . ARG B 1 90 ? 15.136 35.129 119.761 1.00 85.05 87 ARG B N 1
ATOM 2063 C CA . ARG B 1 90 ? 14.821 34.034 118.847 1.00 93.73 87 ARG B CA 1
ATOM 2064 C C . ARG B 1 90 ? 15.087 34.333 117.377 1.00 94.88 87 ARG B C 1
ATOM 2065 O O . ARG B 1 90 ? 15.476 33.439 116.625 1.00 91.89 87 ARG B O 1
ATOM 2073 N N . LYS B 1 91 ? 14.865 35.575 116.959 1.00 102.93 88 LYS B N 1
ATOM 2074 C CA . LYS B 1 91 ? 15.055 35.927 115.551 1.00 110.91 88 LYS B CA 1
ATOM 2075 C C . LYS B 1 91 ? 16.526 36.120 115.191 1.00 101.83 88 LYS B C 1
ATOM 2076 O O . LYS B 1 91 ? 16.921 35.910 114.047 1.00 97.73 88 LYS B O 1
ATOM 2082 N N . GLU B 1 92 ? 17.343 36.509 116.159 1.00 96.19 89 GLU B N 1
ATOM 2083 C CA . GLU B 1 92 ? 18.756 36.664 115.860 1.00 96.31 89 GLU B CA 1
ATOM 2084 C C . GLU B 1 92 ? 19.618 35.440 116.243 1.00 82.56 89 GLU B C 1
ATOM 2085 O O . GLU B 1 92 ? 20.836 35.543 116.361 1.00 84.63 89 GLU B O 1
ATOM 2091 N N . ARG B 1 93 ? 18.989 34.281 116.408 1.00 68.17 90 ARG B N 1
ATOM 2092 C CA . ARG B 1 93 ? 19.728 33.071 116.780 1.00 67.17 90 ARG B CA 1
ATOM 2093 C C . ARG B 1 93 ? 20.342 32.365 115.588 1.00 70.57 90 ARG B C 1
ATOM 2094 O O . ARG B 1 93 ? 19.921 32.558 114.452 1.00 71.73 90 ARG B O 1
ATOM 2102 N N . ILE B 1 94 ? 21.336 31.531 115.859 1.00 67.07 91 ILE B N 1
ATOM 2103 C CA . ILE B 1 94 ? 21.923 30.692 114.829 1.00 54.09 91 ILE B CA 1
ATOM 2104 C C . ILE B 1 94 ? 21.464 29.295 115.090 1.00 50.56 91 ILE B C 1
ATOM 2105 O O . ILE B 1 94 ? 21.411 28.875 116.233 1.00 53.13 91 ILE B O 1
ATOM 2110 N N . GLN B 1 95 ? 21.088 28.586 114.033 1.00 53.53 92 GLN B N 1
ATOM 2111 C CA . GLN B 1 95 ? 20.696 27.191 114.174 1.00 55.26 92 GLN B CA 1
ATOM 2112 C C . GLN B 1 95 ? 21.079 26.352 112.968 1.00 55.34 92 GLN B C 1
ATOM 2113 O O . GLN B 1 95 ? 21.084 26.834 111.817 1.00 57.63 92 GLN B O 1
ATOM 2119 N N . TYR B 1 96 ? 21.361 25.080 113.250 1.00 41.10 93 TYR B N 1
ATOM 2120 C CA . TYR B 1 96 ? 21.713 24.105 112.235 1.00 34.64 93 TYR B CA 1
ATOM 2121 C C . TYR B 1 96 ? 20.543 23.135 112.007 1.00 43.51 93 TYR B C 1
ATOM 2122 O O . TYR B 1 96 ? 19.702 22.947 112.890 1.00 42.09 93 TYR B O 1
ATOM 2131 N N . ARG B 1 97 ? 20.449 22.592 110.796 1.00 37.20 94 ARG B N 1
ATOM 2132 C CA . ARG B 1 97 ? 19.620 21.432 110.518 1.00 36.00 94 ARG B CA 1
ATOM 2133 C C . ARG B 1 97 ? 20.617 20.311 110.336 1.00 46.81 94 ARG B C 1
ATOM 2134 O O . ARG B 1 97 ? 21.694 20.532 109.768 1.00 44.70 94 ARG B O 1
ATOM 2142 N N . ILE B 1 98 ? 20.274 19.120 110.829 1.00 48.10 95 ILE B N 1
ATOM 2143 C CA . ILE B 1 98 ? 21.127 17.934 110.678 1.00 40.73 95 ILE B CA 1
ATOM 2144 C C . ILE B 1 98 ? 20.331 16.729 110.184 1.00 42.25 95 ILE B C 1
ATOM 2145 O O . ILE B 1 98 ? 19.221 16.464 110.663 1.00 45.86 95 ILE B O 1
ATOM 2150 N N . GLY B 1 99 ? 20.910 16.001 109.233 1.00 42.86 96 GLY B N 1
ATOM 2151 C CA . GLY B 1 99 ? 20.376 14.733 108.774 1.00 41.03 96 GLY B CA 1
ATOM 2152 C C . GLY B 1 99 ? 21.387 13.609 108.938 1.00 45.29 96 GLY B C 1
ATOM 2153 O O . GLY B 1 99 ? 22.585 13.807 108.821 1.00 46.08 96 GLY B O 1
ATOM 2154 N N . ILE B 1 100 ? 20.902 12.407 109.200 1.00 47.19 97 ILE B N 1
ATOM 2155 C CA . ILE B 1 100 ? 21.792 11.267 109.335 1.00 44.91 97 ILE B CA 1
ATOM 2156 C C . ILE B 1 100 ? 21.211 10.076 108.604 1.00 38.51 97 ILE B C 1
ATOM 2157 O O . ILE B 1 100 ? 20.044 9.765 108.765 1.00 45.28 97 ILE B O 1
ATOM 2162 N N . ASN B 1 101 ? 22.010 9.439 107.760 1.00 32.73 98 ASN B N 1
ATOM 2163 C CA . ASN B 1 101 ? 21.587 8.226 107.087 1.00 29.83 98 ASN B CA 1
ATOM 2164 C C . ASN B 1 101 ? 22.697 7.202 107.179 1.00 42.41 98 ASN B C 1
ATOM 2165 O O . ASN B 1 101 ? 23.845 7.514 107.532 1.00 37.16 98 ASN B O 1
ATOM 2170 N N . ILE B 1 102 ? 22.378 5.962 106.870 1.00 42.43 99 ILE B N 1
ATOM 2171 C CA . ILE B 1 102 ? 23.427 4.966 106.872 1.00 46.38 99 ILE B CA 1
ATOM 2172 C C . ILE B 1 102 ? 23.341 4.292 105.557 1.00 42.35 99 ILE B C 1
ATOM 2173 O O . ILE B 1 102 ? 22.262 4.204 105.002 1.00 51.54 99 ILE B O 1
ATOM 2178 N N . GLY B 1 103 ? 24.460 3.821 105.035 1.00 42.90 100 GLY B N 1
ATOM 2179 C CA . GLY B 1 103 ? 24.403 3.043 103.815 1.00 38.50 100 GLY B CA 1
ATOM 2180 C C . GLY B 1 103 ? 25.747 2.635 103.288 1.00 48.57 100 GLY B C 1
ATOM 2181 O O . GLY B 1 103 ? 26.772 2.979 103.909 1.00 52.22 100 GLY B O 1
ATOM 2182 N N . ASP B 1 104 ? 25.724 1.901 102.158 1.00 42.15 101 ASP B N 1
ATOM 2183 C CA . ASP B 1 104 ? 26.932 1.456 101.447 1.00 39.46 101 ASP B CA 1
ATOM 2184 C C . ASP B 1 104 ? 27.376 2.618 100.592 1.00 49.46 101 ASP B C 1
ATOM 2185 O O . ASP B 1 104 ? 26.788 2.860 99.544 1.00 60.94 101 ASP B O 1
ATOM 2190 N N . ILE B 1 105 ? 28.414 3.327 101.017 1.00 51.63 102 ILE B N 1
ATOM 2191 C CA . ILE B 1 105 ? 28.961 4.436 100.249 1.00 51.42 102 ILE B CA 1
ATOM 2192 C C . ILE B 1 105 ? 30.272 4.054 99.538 1.00 51.29 102 ILE B C 1
ATOM 2193 O O . ILE B 1 105 ? 30.839 2.988 99.759 1.00 51.01 102 ILE B O 1
ATOM 2198 N N . VAL B 1 106 ? 30.738 4.937 98.671 1.00 54.10 103 VAL B N 1
ATOM 2199 C CA . VAL B 1 106 ? 32.092 4.863 98.158 1.00 55.15 103 VAL B CA 1
ATOM 2200 C C . VAL B 1 106 ? 32.958 5.965 98.765 1.00 54.97 103 VAL B C 1
ATOM 2201 O O . VAL B 1 106 ? 32.583 7.125 98.801 1.00 45.87 103 VAL B O 1
ATOM 2205 N N . LEU B 1 107 ? 34.110 5.580 99.279 1.00 55.78 104 LEU B N 1
ATOM 2206 C CA . LEU B 1 107 ? 35.040 6.546 99.783 1.00 51.54 104 LEU B CA 1
ATOM 2207 C C . LEU B 1 107 ? 36.127 6.630 98.761 1.00 61.72 104 LEU B C 1
ATOM 2208 O O . LEU B 1 107 ? 36.734 5.628 98.439 1.00 67.13 104 LEU B O 1
ATOM 2213 N N . GLU B 1 108 ? 36.357 7.811 98.213 1.00 67.25 105 GLU B N 1
ATOM 2214 C CA . GLU B 1 108 ? 37.488 7.964 97.322 1.00 71.63 105 GLU B CA 1
ATOM 2215 C C . GLU B 1 108 ? 38.045 9.376 97.201 1.00 82.72 105 GLU B C 1
ATOM 2216 O O . GLU B 1 108 ? 37.384 10.295 96.706 1.00 77.02 105 GLU B O 1
ATOM 2222 N N . ASP B 1 109 ? 39.284 9.521 97.659 1.00 96.54 106 ASP B N 1
ATOM 2223 C CA . ASP B 1 109 ? 40.058 10.736 97.451 1.00 103.12 106 ASP B CA 1
ATOM 2224 C C . ASP B 1 109 ? 39.420 11.942 98.143 1.00 100.19 106 ASP B C 1
ATOM 2225 O O . ASP B 1 109 ? 39.198 12.994 97.531 1.00 93.59 106 ASP B O 1
ATOM 2230 N N . GLY B 1 110 ? 39.133 11.756 99.434 1.00 98.01 107 GLY B N 1
ATOM 2231 C CA . GLY B 1 110 ? 38.603 12.797 100.293 1.00 88.90 107 GLY B CA 1
ATOM 2232 C C . GLY B 1 110 ? 37.150 13.115 100.027 1.00 81.26 107 GLY B C 1
ATOM 2233 O O . GLY B 1 110 ? 36.617 14.075 100.587 1.00 87.35 107 GLY B O 1
ATOM 2234 N N . ASP B 1 111 ? 36.513 12.328 99.166 1.00 64.19 108 ASP B N 1
ATOM 2235 C CA . ASP B 1 111 ? 35.116 12.553 98.864 1.00 63.96 108 ASP B CA 1
ATOM 2236 C C . ASP B 1 111 ? 34.264 11.330 99.165 1.00 58.64 108 ASP B C 1
ATOM 2237 O O . ASP B 1 111 ? 34.770 10.221 99.303 1.00 56.58 108 ASP B O 1
ATOM 2242 N N . ILE B 1 112 ? 32.959 11.538 99.258 1.00 54.47 109 ILE B N 1
ATOM 2243 C CA . ILE B 1 112 ? 32.042 10.464 99.608 1.00 50.23 109 ILE B CA 1
ATOM 2244 C C . ILE B 1 112 ? 30.915 10.375 98.587 1.00 56.37 109 ILE B C 1
ATOM 2245 O O . ILE B 1 112 ? 30.313 11.377 98.218 1.00 63.09 109 ILE B O 1
ATOM 2250 N N . PHE B 1 113 ? 30.654 9.177 98.092 1.00 63.42 110 PHE B N 1
ATOM 2251 C CA . PHE B 1 113 ? 29.753 9.038 96.947 1.00 66.46 110 PHE B CA 1
ATOM 2252 C C . PHE B 1 113 ? 28.682 8.007 97.186 1.00 57.16 110 PHE B C 1
ATOM 2253 O O . PHE B 1 113 ? 28.956 6.938 97.709 1.00 55.54 110 PHE B O 1
ATOM 2261 N N . GLY B 1 114 ? 27.467 8.310 96.764 1.00 50.75 111 GLY B N 1
ATOM 2262 C CA . GLY B 1 114 ? 26.437 7.292 96.736 1.00 47.60 111 GLY B CA 1
ATOM 2263 C C . GLY B 1 114 ? 25.107 7.766 97.270 1.00 54.09 111 GLY B C 1
ATOM 2264 O O . GLY B 1 114 ? 25.008 8.836 97.887 1.00 59.02 111 GLY B O 1
ATOM 2265 N N . ASP B 1 115 ? 24.083 6.949 97.062 1.00 45.42 112 ASP B N 1
ATOM 2266 C CA . ASP B 1 115 ? 22.726 7.355 97.388 1.00 49.87 112 ASP B CA 1
ATOM 2267 C C . ASP B 1 115 ? 22.484 7.628 98.860 1.00 56.30 112 ASP B C 1
ATOM 2268 O O . ASP B 1 115 ? 21.773 8.565 99.202 1.00 67.84 112 ASP B O 1
ATOM 2273 N N . ALA B 1 116 ? 23.069 6.826 99.741 1.00 51.21 113 ALA B N 1
ATOM 2274 C CA . ALA B 1 116 ? 22.858 7.038 101.167 1.00 45.44 113 ALA B CA 1
ATOM 2275 C C . ALA B 1 116 ? 23.348 8.439 101.549 1.00 48.73 113 ALA B C 1
ATOM 2276 O O . ALA B 1 116 ? 22.812 9.072 102.460 1.00 50.07 113 ALA B O 1
ATOM 2278 N N . VAL B 1 117 ? 24.333 8.940 100.806 1.00 47.87 114 VAL B N 1
ATOM 2279 C CA . VAL B 1 117 ? 24.822 10.299 100.991 1.00 45.97 114 VAL B CA 1
ATOM 2280 C C . VAL B 1 117 ? 23.792 11.345 100.603 1.00 47.62 114 VAL B C 1
ATOM 2281 O O . VAL B 1 117 ? 23.583 12.326 101.310 1.00 51.72 114 VAL B O 1
ATOM 2285 N N . ASN B 1 118 ? 23.152 11.147 99.463 1.00 42.17 115 ASN B N 1
ATOM 2286 C CA . ASN B 1 118 ? 22.186 12.116 98.989 1.00 41.94 115 ASN B CA 1
ATOM 2287 C C . ASN B 1 118 ? 20.970 12.159 99.888 1.00 51.52 115 ASN B C 1
ATOM 2288 O O . ASN B 1 118 ? 20.429 13.235 100.154 1.00 49.95 115 ASN B O 1
ATOM 2293 N N . VAL B 1 119 ? 20.571 10.981 100.362 1.00 46.13 116 VAL B N 1
ATOM 2294 C CA . VAL B 1 119 ? 19.519 10.845 101.349 1.00 44.41 116 VAL B CA 1
ATOM 2295 C C . VAL B 1 119 ? 19.852 11.598 102.643 1.00 44.86 116 VAL B C 1
ATOM 2296 O O . VAL B 1 119 ? 18.966 12.207 103.265 1.00 40.43 116 VAL B O 1
ATOM 2300 N N . ALA B 1 120 ? 21.105 11.546 103.075 1.00 45.21 117 ALA B N 1
ATOM 2301 C CA . ALA B 1 120 ? 21.452 12.234 104.309 1.00 37.31 117 ALA B CA 1
ATOM 2302 C C . ALA B 1 120 ? 21.340 13.747 104.079 1.00 46.78 117 ALA B C 1
ATOM 2303 O O . ALA B 1 120 ? 20.906 14.497 104.960 1.00 51.25 117 ALA B O 1
ATOM 2305 N N . ALA B 1 121 ? 21.690 14.192 102.877 1.00 49.90 118 ALA B N 1
ATOM 2306 C CA . ALA B 1 121 ? 21.597 15.615 102.518 1.00 43.22 118 ALA B CA 1
ATOM 2307 C C . ALA B 1 121 ? 20.150 16.114 102.460 1.00 45.77 118 ALA B C 1
ATOM 2308 O O . ALA B 1 121 ? 19.863 17.255 102.855 1.00 42.54 118 ALA B O 1
ATOM 2310 N N . ARG B 1 122 ? 19.253 15.262 101.949 1.00 40.76 119 ARG B N 1
ATOM 2311 C CA . ARG B 1 122 ? 17.807 15.545 101.928 1.00 42.99 119 ARG B CA 1
ATOM 2312 C C . ARG B 1 122 ? 17.215 15.659 103.340 1.00 46.14 119 ARG B C 1
ATOM 2313 O O . ARG B 1 122 ? 16.418 16.557 103.616 1.00 49.39 119 ARG B O 1
ATOM 2321 N N . LEU B 1 123 ? 17.646 14.793 104.248 1.00 40.57 120 LEU B N 1
ATOM 2322 C CA . LEU B 1 123 ? 17.136 14.850 105.612 1.00 46.55 120 LEU B CA 1
ATOM 2323 C C . LEU B 1 123 ? 17.572 16.137 106.254 1.00 52.42 120 LEU B C 1
ATOM 2324 O O . LEU B 1 123 ? 16.842 16.740 107.017 1.00 56.38 120 LEU B O 1
ATOM 2329 N N . GLU B 1 124 ? 18.780 16.564 105.942 1.00 52.45 121 GLU B N 1
ATOM 2330 C CA . GLU B 1 124 ? 19.268 17.790 106.523 1.00 48.15 121 GLU B CA 1
ATOM 2331 C C . GLU B 1 124 ? 18.389 18.948 106.001 1.00 47.19 121 GLU B C 1
ATOM 2332 O O . GLU B 1 124 ? 17.890 19.782 106.762 1.00 38.30 121 GLU B O 1
ATOM 2338 N N . ALA B 1 125 ? 18.164 18.949 104.701 1.00 43.67 122 ALA B N 1
ATOM 2339 C CA . ALA B 1 125 ? 17.371 19.975 104.060 1.00 47.79 122 ALA B CA 1
ATOM 2340 C C . ALA B 1 125 ? 15.992 20.162 104.679 1.00 51.04 122 ALA B C 1
ATOM 2341 O O . ALA B 1 125 ? 15.568 21.299 104.868 1.00 61.44 122 ALA B O 1
ATOM 2343 N N . ILE B 1 126 ? 15.295 19.066 104.995 1.00 44.89 123 ILE B N 1
ATOM 2344 C CA . ILE B 1 126 ? 13.871 19.131 105.391 1.00 42.70 123 ILE B CA 1
ATOM 2345 C C . ILE B 1 126 ? 13.686 19.143 106.920 1.00 47.83 123 ILE B C 1
ATOM 2346 O O . ILE B 1 126 ? 12.575 19.172 107.443 1.00 45.31 123 ILE B O 1
ATOM 2351 N N . SER B 1 127 ? 14.795 19.122 107.631 1.00 36.57 124 SER B N 1
ATOM 2352 C CA . SER B 1 127 ? 14.752 19.020 109.056 1.00 42.70 124 SER B CA 1
ATOM 2353 C C . SER B 1 127 ? 14.380 20.383 109.624 1.00 48.43 124 SER B C 1
ATOM 2354 O O . SER B 1 127 ? 14.596 21.420 109.009 1.00 42.81 124 SER B O 1
ATOM 2357 N N . GLU B 1 128 ? 13.798 20.372 110.804 1.00 50.90 125 GLU B N 1
ATOM 2358 C CA . GLU B 1 128 ? 13.454 21.590 111.473 1.00 47.94 125 GLU B CA 1
ATOM 2359 C C . GLU B 1 128 ? 14.730 22.244 111.939 1.00 55.12 125 GLU B C 1
ATOM 2360 O O . GLU B 1 128 ? 15.673 21.557 112.305 1.00 61.90 125 GLU B O 1
ATOM 2366 N N . PRO B 1 129 ? 14.771 23.579 111.938 1.00 52.44 126 PRO B N 1
ATOM 2367 C CA . PRO B 1 129 ? 15.951 24.281 112.445 1.00 44.00 126 PRO B CA 1
ATOM 2368 C C . PRO B 1 129 ? 16.254 23.859 113.887 1.00 48.20 126 PRO B C 1
ATOM 2369 O O . PRO B 1 129 ? 15.391 23.926 114.755 1.00 38.18 126 PRO B O 1
ATOM 2373 N N . GLY B 1 130 ? 17.472 23.405 114.145 1.00 53.75 127 GLY B N 1
ATOM 2374 C CA . GLY B 1 130 ? 17.842 23.023 115.500 1.00 51.31 127 GLY B CA 1
ATOM 2375 C C . GLY B 1 130 ? 17.489 21.602 115.892 1.00 54.13 127 GLY B C 1
ATOM 2376 O O . GLY B 1 130 ? 17.735 21.181 117.019 1.00 55.29 127 GLY B O 1
ATOM 2377 N N . ALA B 1 131 ? 16.926 20.864 114.938 1.00 50.67 128 ALA B N 1
ATOM 2378 C CA . ALA B 1 131 ? 16.464 19.510 115.155 1.00 40.51 128 ALA B CA 1
ATOM 2379 C C . ALA B 1 131 ? 17.383 18.556 114.420 1.00 49.78 128 ALA B C 1
ATOM 2380 O O . ALA B 1 131 ? 18.376 18.978 113.847 1.00 52.48 128 ALA B O 1
ATOM 2382 N N . ILE B 1 132 ? 17.029 17.273 114.435 1.00 45.07 129 ILE B N 1
ATOM 2383 C CA . ILE B 1 132 ? 17.782 16.222 113.791 1.00 39.88 129 ILE B CA 1
ATOM 2384 C C . ILE B 1 132 ? 16.791 15.321 113.088 1.00 41.66 129 ILE B C 1
ATOM 2385 O O . ILE B 1 132 ? 15.839 14.883 113.709 1.00 49.34 129 ILE B O 1
ATOM 2390 N N . CYS B 1 133 ? 16.987 15.072 111.797 1.00 44.53 130 CYS B N 1
ATOM 2391 C CA . CYS B 1 133 ? 16.211 14.050 111.073 1.00 40.76 130 CYS B CA 1
ATOM 2392 C C . CYS B 1 133 ? 17.080 12.863 110.693 1.00 40.33 130 CYS B C 1
ATOM 2393 O O . CYS B 1 133 ? 18.161 13.042 110.144 1.00 33.29 130 CYS B O 1
ATOM 2396 N N . VAL B 1 134 ? 16.615 11.652 111.002 1.00 38.06 131 VAL B N 1
ATOM 2397 C CA . VAL B 1 134 ? 17.333 10.442 110.608 1.00 28.50 131 VAL B CA 1
ATOM 2398 C C . VAL B 1 134 ? 16.437 9.563 109.797 1.00 37.88 131 VAL B C 1
ATOM 2399 O O . VAL B 1 134 ? 15.208 9.690 109.834 1.00 42.96 131 VAL B O 1
ATOM 2403 N N . SER B 1 135 ? 17.059 8.672 109.044 1.00 36.83 132 SER B N 1
ATOM 2404 C CA . SER B 1 135 ? 16.322 7.735 108.223 1.00 31.78 132 SER B CA 1
ATOM 2405 C C . SER B 1 135 ? 15.905 6.578 109.109 1.00 46.07 132 SER B C 1
ATOM 2406 O O . SER B 1 135 ? 16.485 6.333 110.184 1.00 47.07 132 SER B O 1
ATOM 2409 N N . ASP B 1 136 ? 14.921 5.843 108.625 1.00 41.36 133 ASP B N 1
ATOM 2410 C CA . ASP B 1 136 ? 14.356 4.730 109.343 1.00 44.54 133 ASP B CA 1
ATOM 2411 C C . ASP B 1 136 ? 15.435 3.734 109.780 1.00 45.54 133 ASP B C 1
ATOM 2412 O O . ASP B 1 136 ? 15.431 3.256 110.911 1.00 49.04 133 ASP B O 1
ATOM 2417 N N . ILE B 1 137 ? 16.352 3.434 108.871 1.00 42.78 134 ILE B N 1
ATOM 2418 C CA . ILE B 1 137 ? 17.507 2.577 109.127 1.00 42.79 134 ILE B CA 1
ATOM 2419 C C . ILE B 1 1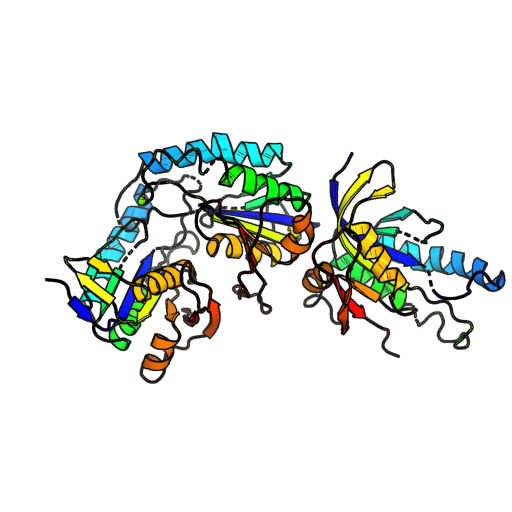37 ? 18.312 3.023 110.341 1.00 42.65 134 ILE B C 1
ATOM 2420 O O . ILE B 1 137 ? 18.711 2.213 111.154 1.00 48.51 134 ILE B O 1
ATOM 2425 N N . VAL B 1 138 ? 18.586 4.316 110.443 1.00 42.96 135 VAL B N 1
ATOM 2426 C CA . VAL B 1 138 ? 19.335 4.840 111.563 1.00 34.89 135 VAL B CA 1
ATOM 2427 C C . VAL B 1 138 ? 18.449 4.738 112.805 1.00 45.11 135 VAL B C 1
ATOM 2428 O O . VAL B 1 138 ? 18.898 4.476 113.924 1.00 48.65 135 VAL B O 1
ATOM 2432 N N . HIS B 1 139 ? 17.164 4.935 112.610 1.00 38.52 136 HIS B N 1
ATOM 2433 C CA . HIS B 1 139 ? 16.280 4.900 113.741 1.00 37.70 136 HIS B CA 1
ATOM 2434 C C . HIS B 1 139 ? 16.231 3.495 114.334 1.00 43.18 136 HIS B C 1
ATOM 2435 O O . HIS B 1 139 ? 16.300 3.330 115.544 1.00 41.90 136 HIS B O 1
ATOM 2442 N N . GLN B 1 140 ? 16.149 2.476 113.481 1.00 46.03 137 GLN B N 1
ATOM 2443 C CA . GLN B 1 140 ? 16.028 1.095 113.970 1.00 43.62 137 GLN B CA 1
ATOM 2444 C C . GLN B 1 140 ? 17.325 0.596 114.604 1.00 52.39 137 GLN B C 1
ATOM 2445 O O . GLN B 1 140 ? 17.304 -0.279 115.451 1.00 60.53 137 GLN B O 1
ATOM 2451 N N . ILE B 1 141 ? 18.454 1.152 114.183 1.00 49.89 138 ILE B N 1
ATOM 2452 C CA . ILE B 1 141 ? 19.735 0.749 114.723 1.00 47.25 138 ILE B CA 1
ATOM 2453 C C . ILE B 1 141 ? 20.040 1.488 116.018 1.00 52.59 138 ILE B C 1
ATOM 2454 O O . ILE B 1 141 ? 20.836 0.999 116.809 1.00 58.23 138 ILE B O 1
ATOM 2459 N N . THR B 1 142 ? 19.413 2.650 116.252 1.00 44.96 139 THR B N 1
ATOM 2460 C CA . THR B 1 142 ? 19.779 3.461 117.430 1.00 45.00 139 THR B CA 1
ATOM 2461 C C . THR B 1 142 ? 18.717 3.555 118.527 1.00 54.42 139 THR B C 1
ATOM 2462 O O . THR B 1 142 ? 19.055 3.849 119.667 1.00 49.86 139 THR B O 1
ATOM 2466 N N . GLN B 1 143 ? 17.449 3.346 118.155 1.00 56.55 140 GLN B N 1
ATOM 2467 C CA . GLN B 1 143 ? 16.281 3.382 119.049 1.00 59.05 140 GLN B CA 1
ATOM 2468 C C . GLN B 1 143 ? 16.595 2.966 120.489 1.00 71.94 140 GLN B C 1
ATOM 2469 O O . GLN B 1 143 ? 16.227 3.644 121.454 1.00 72.17 140 GLN B O 1
ATOM 2475 N N . ASP B 1 144 ? 17.247 1.813 120.618 1.00 76.09 141 ASP B N 1
ATOM 2476 C CA . ASP B 1 144 ? 17.400 1.147 121.905 1.00 80.47 141 ASP B CA 1
ATOM 2477 C C . ASP B 1 144 ? 18.757 1.390 122.583 1.00 80.20 141 ASP B C 1
ATOM 2478 O O . ASP B 1 144 ? 19.049 0.770 123.600 1.00 87.02 141 ASP B O 1
ATOM 2483 N N . ARG B 1 145 ? 19.584 2.266 122.008 1.00 68.70 142 ARG B N 1
ATOM 2484 C CA . ARG B 1 145 ? 20.866 2.654 122.589 1.00 62.04 142 ARG B CA 1
ATOM 2485 C C . ARG B 1 145 ? 20.879 4.158 122.835 1.00 65.93 142 ARG B C 1
ATOM 2486 O O . ARG B 1 145 ? 21.775 4.683 123.496 1.00 70.72 142 ARG B O 1
ATOM 2494 N N . VAL B 1 146 ? 19.898 4.852 122.267 1.00 65.58 143 VAL B N 1
ATOM 2495 C CA . VAL B 1 146 ? 19.790 6.303 122.402 1.00 62.24 143 VAL B CA 1
ATOM 2496 C C . VAL B 1 146 ? 18.391 6.707 122.849 1.00 59.54 143 VAL B C 1
ATOM 2497 O O . VAL B 1 146 ? 17.436 6.618 122.083 1.00 65.67 143 VAL B O 1
ATOM 2501 N N . SER B 1 147 ? 18.290 7.195 124.077 1.00 55.94 144 SER B N 1
ATOM 2502 C CA . SER B 1 147 ? 16.999 7.382 124.727 1.00 57.24 144 SER B CA 1
ATOM 2503 C C . SER B 1 147 ? 16.139 8.523 124.184 1.00 56.55 144 SER B C 1
ATOM 2504 O O . SER B 1 147 ? 14.919 8.518 124.384 1.00 61.52 144 SER B O 1
ATOM 2507 N N . GLU B 1 148 ? 16.760 9.487 123.506 1.00 49.47 145 GLU B N 1
ATOM 2508 C CA . GLU B 1 148 ? 16.043 10.670 123.014 1.00 51.82 145 GLU B CA 1
ATOM 2509 C C . GLU B 1 148 ? 14.938 10.313 122.033 1.00 54.39 145 GLU B C 1
ATOM 2510 O O . GLU B 1 148 ? 15.156 9.575 121.075 1.00 67.78 145 GLU B O 1
ATOM 2516 N N . PRO B 1 149 ? 13.753 10.877 122.249 1.00 54.76 146 PRO B N 1
ATOM 2517 C CA . PRO B 1 149 ? 12.554 10.476 121.511 1.00 60.46 146 PRO B CA 1
ATOM 2518 C C . PRO B 1 149 ? 12.549 11.057 120.124 1.00 59.09 146 PRO B C 1
ATOM 2519 O O . PRO B 1 149 ? 12.899 12.220 119.964 1.00 60.67 146 PRO B O 1
ATOM 2523 N N . PHE B 1 150 ? 12.141 10.256 119.148 1.00 62.07 147 PHE B N 1
ATOM 2524 C CA . PHE B 1 150 ? 11.948 10.733 117.787 1.00 57.76 147 PHE B CA 1
ATOM 2525 C C . PHE B 1 150 ? 10.489 10.594 117.377 1.00 54.24 147 PHE B C 1
ATOM 2526 O O . PHE B 1 150 ? 9.770 9.746 117.878 1.00 55.30 147 PHE B O 1
ATOM 2534 N N . THR B 1 151 ? 10.072 11.398 116.417 1.00 53.76 148 THR B N 1
ATOM 2535 C CA . THR B 1 151 ? 8.720 11.331 115.895 1.00 52.10 148 THR B CA 1
ATOM 2536 C C . THR B 1 151 ? 8.687 10.855 114.447 1.00 49.97 148 THR B C 1
ATOM 2537 O O . THR B 1 151 ? 9.448 11.328 113.617 1.00 45.55 148 THR B O 1
ATOM 2541 N N . ASP B 1 152 ? 7.815 9.901 114.150 1.00 53.43 149 ASP B N 1
ATOM 2542 C CA . ASP B 1 152 ? 7.673 9.420 112.783 1.00 56.21 149 ASP B CA 1
ATOM 2543 C C . ASP B 1 152 ? 7.123 10.571 111.940 1.00 56.28 149 ASP B C 1
ATOM 2544 O O . ASP B 1 152 ? 6.015 11.040 112.189 1.00 60.69 149 ASP B O 1
ATOM 2549 N N . LEU B 1 153 ? 7.916 11.023 110.967 1.00 38.92 150 LEU B N 1
ATOM 2550 C CA . LEU B 1 153 ? 7.580 12.157 110.106 1.00 42.63 150 LEU B CA 1
ATOM 2551 C C . LEU B 1 153 ? 6.994 11.762 108.733 1.00 48.92 150 LEU B C 1
ATOM 2552 O O . LEU B 1 153 ? 6.819 12.612 107.869 1.00 52.99 150 LEU B O 1
ATOM 2557 N N . GLY B 1 154 ? 6.731 10.482 108.505 1.00 39.46 151 GLY B N 1
ATOM 2558 C CA . GLY B 1 154 ? 6.214 10.059 107.210 1.00 43.74 151 GLY B CA 1
ATOM 2559 C C . GLY B 1 154 ? 7.233 9.545 106.209 1.00 41.28 151 GLY B C 1
ATOM 2560 O O . GLY B 1 154 ? 8.413 9.436 106.479 1.00 53.06 151 GLY B O 1
ATOM 2561 N N . LEU B 1 155 ? 6.761 9.189 105.038 1.00 49.18 152 LEU B N 1
ATOM 2562 C CA . LEU B 1 155 ? 7.639 8.706 103.994 1.00 42.22 152 LEU B CA 1
ATOM 2563 C C . LEU B 1 155 ? 8.024 9.931 103.252 1.00 48.60 152 LEU B C 1
ATOM 2564 O O . LEU B 1 155 ? 7.303 10.912 103.265 1.00 58.03 152 LEU B O 1
ATOM 2569 N N . GLN B 1 156 ? 9.172 9.898 102.610 1.00 52.50 153 GLN B N 1
ATOM 2570 C CA . GLN B 1 156 ? 9.688 11.096 101.995 1.00 58.03 153 GLN B CA 1
ATOM 2571 C C . GLN B 1 156 ? 10.329 10.777 100.655 1.00 60.85 153 GLN B C 1
ATOM 2572 O O . GLN B 1 156 ? 11.327 10.074 100.594 1.00 57.04 153 GLN B O 1
ATOM 2578 N N . LYS B 1 157 ? 9.760 11.293 99.574 1.00 62.81 154 LYS B N 1
ATOM 2579 C CA . LYS B 1 157 ? 10.383 11.080 98.285 1.00 59.13 154 LYS B CA 1
ATOM 2580 C C . LYS B 1 157 ? 11.686 11.842 98.257 1.00 57.46 154 LYS B C 1
ATOM 2581 O O . LYS B 1 157 ? 11.706 13.061 98.442 1.00 65.69 154 LYS B O 1
ATOM 2587 N N . VAL B 1 158 ? 12.785 11.130 98.049 1.00 54.72 155 VAL B N 1
ATOM 2588 C CA . VAL B 1 158 ? 14.052 11.801 97.791 1.00 56.27 155 VAL B CA 1
ATOM 2589 C C . VAL B 1 158 ? 14.308 11.834 96.287 1.00 66.13 155 VAL B C 1
ATOM 2590 O O . VAL B 1 158 ? 14.081 10.836 95.587 1.00 71.54 155 VAL B O 1
ATOM 2594 N N . LYS B 1 159 ? 14.781 12.977 95.794 1.00 55.42 156 LYS B N 1
ATOM 2595 C CA . LYS B 1 159 ? 15.006 13.151 94.362 1.00 52.23 156 LYS B CA 1
ATOM 2596 C C . LYS B 1 159 ? 15.896 12.053 93.737 1.00 62.90 156 LYS B C 1
ATOM 2597 O O . LYS B 1 159 ? 16.939 11.690 94.281 1.00 58.22 156 LYS B O 1
ATOM 2603 N N . ASN B 1 160 ? 15.465 11.521 92.598 1.00 63.91 157 ASN B N 1
ATOM 2604 C CA . ASN B 1 160 ? 16.199 10.461 91.896 1.00 61.79 157 ASN B CA 1
ATOM 2605 C C . ASN B 1 160 ? 16.356 9.127 92.625 1.00 55.91 157 ASN B C 1
ATOM 2606 O O . ASN B 1 160 ? 17.128 8.287 92.193 1.00 63.23 157 ASN B O 1
ATOM 2611 N N . ILE B 1 161 ? 15.688 8.934 93.749 1.00 46.56 158 ILE B N 1
ATOM 2612 C CA . ILE B 1 161 ? 15.615 7.603 94.303 1.00 53.02 158 ILE B CA 1
ATOM 2613 C C . ILE B 1 161 ? 14.136 7.228 94.238 1.00 66.99 158 ILE B C 1
ATOM 2614 O O . ILE B 1 161 ? 13.248 8.096 94.169 1.00 57.59 158 ILE B O 1
ATOM 2619 N N . THR B 1 162 ? 13.862 5.935 94.218 1.00 74.04 159 THR B N 1
ATOM 2620 C CA . THR B 1 162 ? 12.528 5.546 93.854 1.00 81.01 159 THR B CA 1
ATOM 2621 C C . THR B 1 162 ? 11.658 5.259 95.069 1.00 80.23 159 THR B C 1
ATOM 2622 O O . THR B 1 162 ? 10.541 5.777 95.156 1.00 79.51 159 THR B O 1
ATOM 2626 N N . ARG B 1 163 ? 12.159 4.472 96.017 1.00 70.05 160 ARG B N 1
ATOM 2627 C CA . ARG B 1 163 ? 11.388 4.243 97.239 1.00 68.15 160 ARG B CA 1
ATOM 2628 C C . ARG B 1 163 ? 11.554 5.388 98.220 1.00 68.38 160 ARG B C 1
ATOM 2629 O O . ARG B 1 163 ? 12.679 5.722 98.613 1.00 59.36 160 ARG B O 1
ATOM 2637 N N . PRO B 1 164 ? 10.427 6.012 98.602 1.00 69.76 161 PRO B N 1
ATOM 2638 C CA . PRO B 1 164 ? 10.411 6.959 99.721 1.00 64.67 161 PRO B CA 1
ATOM 2639 C C . PRO B 1 164 ? 11.137 6.345 100.908 1.00 57.99 161 PRO B C 1
ATOM 2640 O O . PRO B 1 164 ? 11.150 5.135 101.062 1.00 53.64 161 PRO B O 1
ATOM 2644 N N . ILE B 1 165 ? 11.784 7.172 101.710 1.00 52.75 162 ILE B N 1
ATOM 2645 C CA . ILE B 1 165 ? 12.403 6.701 102.934 1.00 51.37 162 ILE B CA 1
ATOM 2646 C C . ILE B 1 165 ? 11.553 7.199 104.083 1.00 49.18 162 ILE B C 1
ATOM 2647 O O . ILE B 1 165 ? 11.089 8.329 104.053 1.00 52.84 162 ILE B O 1
ATOM 2652 N N . ARG B 1 166 ? 11.347 6.398 105.112 1.00 44.45 163 ARG B N 1
ATOM 2653 C CA . ARG B 1 166 ? 10.668 6.959 106.274 1.00 42.26 163 ARG B CA 1
ATOM 2654 C C . ARG B 1 166 ? 11.636 7.739 107.146 1.00 43.19 163 ARG B C 1
ATOM 2655 O O . ARG B 1 166 ? 12.750 7.313 107.369 1.00 46.78 163 ARG B O 1
ATOM 2663 N N . VAL B 1 167 ? 11.197 8.907 107.607 1.00 47.70 164 VAL B N 1
ATOM 2664 C CA . VAL B 1 167 ? 12.051 9.829 108.337 1.00 38.58 164 VAL B CA 1
ATOM 2665 C C . VAL B 1 167 ? 11.591 10.048 109.757 1.00 43.85 164 VAL B C 1
ATOM 2666 O O . VAL B 1 167 ? 10.407 10.254 110.017 1.00 45.20 164 VAL B O 1
ATOM 2670 N N . TRP B 1 168 ? 12.551 10.011 110.671 1.00 44.88 165 TRP B N 1
ATOM 2671 C CA . TRP B 1 168 ? 12.309 10.225 112.084 1.00 40.31 165 TRP B CA 1
ATOM 2672 C C . TRP B 1 168 ? 12.930 11.552 112.503 1.00 41.32 165 TRP B C 1
ATOM 2673 O O . TRP B 1 168 ? 14.022 11.893 112.057 1.00 44.35 165 TRP B O 1
ATOM 2684 N N . GLN B 1 169 ? 12.217 12.321 113.317 1.00 38.27 166 GLN B N 1
ATOM 2685 C CA . GLN B 1 169 ? 12.694 13.639 113.714 1.00 37.55 166 GLN B CA 1
ATOM 2686 C C . GLN B 1 169 ? 12.692 13.837 115.215 1.00 45.98 166 GLN B C 1
ATOM 2687 O O . GLN B 1 169 ? 11.711 13.558 115.875 1.00 44.11 166 GLN B O 1
ATOM 2693 N N . TRP B 1 170 ? 13.812 14.316 115.736 1.00 41.17 167 TRP B N 1
ATOM 2694 C CA . TRP B 1 170 ? 13.938 14.620 117.131 1.00 41.53 167 TRP B CA 1
ATOM 2695 C C . TRP B 1 170 ? 14.021 16.114 117.207 1.00 49.56 167 TRP B C 1
ATOM 2696 O O . TRP B 1 170 ? 14.756 16.736 116.449 1.00 52.05 167 TRP B O 1
ATOM 2707 N N . VAL B 1 171 ? 13.274 16.693 118.128 1.00 53.89 168 VAL B N 1
ATOM 2708 C CA . VAL B 1 171 ? 13.307 18.132 118.322 1.00 62.28 168 VAL B CA 1
ATOM 2709 C C . VAL B 1 171 ? 13.825 18.395 119.728 1.00 63.96 168 VAL B C 1
ATOM 2710 O O . VAL B 1 171 ? 13.586 17.600 120.635 1.00 71.77 168 VAL B O 1
ATOM 2714 N N . PRO B 1 172 ? 14.549 19.501 119.918 1.00 57.92 169 PRO B N 1
ATOM 2715 C CA . PRO B 1 172 ? 14.955 19.944 121.272 1.00 62.14 169 PRO B CA 1
ATOM 2716 C C . PRO B 1 172 ? 13.817 20.688 122.002 1.00 65.29 169 PRO B C 1
ATOM 2717 O O . PRO B 1 172 ? 13.084 21.436 121.371 1.00 72.03 169 PRO B O 1
ATOM 2721 N N . ASP B 1 173 ? 13.652 20.494 123.301 1.00 72.80 170 ASP B N 1
ATOM 2722 C CA . ASP B 1 173 ? 12.542 21.166 123.998 1.00 86.35 170 ASP B CA 1
ATOM 2723 C C . ASP B 1 173 ? 12.879 22.551 124.562 1.00 72.21 170 ASP B C 1
ATOM 2724 O O . ASP B 1 173 ? 12.047 23.457 124.512 1.00 72.59 170 ASP B O 1
ATOM 2729 N N . ALA C 1 3 ? -14.943 42.231 84.245 1.00 103.47 0 ALA C N 1
ATOM 2730 C CA . ALA C 1 3 ? -13.521 41.913 84.193 1.00 110.44 0 ALA C CA 1
ATOM 2731 C C . ALA C 1 3 ? -12.894 41.898 85.590 1.00 112.99 0 ALA C C 1
ATOM 2732 O O . ALA C 1 3 ? -12.085 42.759 85.915 1.00 119.31 0 ALA C O 1
ATOM 2734 N N . GLU C 1 4 ? -13.271 40.917 86.407 1.00 109.79 1 GLU C N 1
ATOM 2735 C CA . GLU C 1 4 ? -12.727 40.770 87.762 1.00 105.74 1 GLU C CA 1
ATOM 2736 C C . GLU C 1 4 ? -12.599 39.283 88.182 1.00 85.83 1 GLU C C 1
ATOM 2737 O O . GLU C 1 4 ? -13.569 38.524 88.118 1.00 80.15 1 GLU C O 1
ATOM 2743 N N . ARG C 1 5 ? -11.394 38.886 88.603 1.00 83.46 2 ARG C N 1
ATOM 2744 C CA . ARG C 1 5 ? -11.044 37.490 88.915 1.00 64.68 2 ARG C CA 1
ATOM 2745 C C . ARG C 1 5 ? -10.741 37.360 90.401 1.00 66.33 2 ARG C C 1
ATOM 2746 O O . ARG C 1 5 ? -10.058 38.209 90.956 1.00 76.96 2 ARG C O 1
ATOM 2754 N N . ARG C 1 6 ? -11.249 36.327 91.065 1.00 61.85 3 ARG C N 1
ATOM 2755 C CA . ARG C 1 6 ? -10.948 36.186 92.501 1.00 68.46 3 ARG C CA 1
ATOM 2756 C C . ARG C 1 6 ? -11.364 34.858 93.171 1.00 62.44 3 ARG C C 1
ATOM 2757 O O . ARG C 1 6 ? -12.387 34.268 92.837 1.00 64.31 3 ARG C O 1
ATOM 2765 N N . LEU C 1 7 ? -10.572 34.433 94.150 1.00 57.33 4 LEU C N 1
ATOM 2766 C CA . LEU C 1 7 ? -10.779 33.177 94.870 1.00 56.86 4 LEU C CA 1
ATOM 2767 C C . LEU C 1 7 ? -11.980 33.324 95.795 1.00 56.49 4 LEU C C 1
ATOM 2768 O O . LEU C 1 7 ? -11.951 34.147 96.700 1.00 62.54 4 LEU C O 1
ATOM 2773 N N . CYS C 1 8 ? -13.022 32.522 95.583 1.00 50.81 5 CYS C N 1
ATOM 2774 C CA . CYS C 1 8 ? -14.275 32.681 96.312 1.00 53.10 5 CYS C CA 1
ATOM 2775 C C . CYS C 1 8 ? -14.834 31.370 96.764 1.00 56.68 5 CYS C C 1
ATOM 2776 O O . CYS C 1 8 ? -14.646 30.358 96.105 1.00 72.10 5 CYS C O 1
ATOM 2779 N N . ALA C 1 9 ? -15.546 31.390 97.879 1.00 55.43 6 ALA C N 1
ATOM 2780 C CA . ALA C 1 9 ? -16.471 30.309 98.173 1.00 56.01 6 ALA C CA 1
ATOM 2781 C C . ALA C 1 9 ? -17.796 30.598 97.456 1.00 66.29 6 ALA C C 1
ATOM 2782 O O . ALA C 1 9 ? -18.292 31.735 97.433 1.00 75.18 6 ALA C O 1
ATOM 2784 N N . ILE C 1 10 ? -18.338 29.562 96.836 1.00 55.11 7 ILE C N 1
ATOM 2785 C CA . ILE C 1 10 ? -19.550 29.668 96.055 1.00 53.83 7 ILE C CA 1
ATOM 2786 C C . ILE C 1 10 ? -20.566 28.714 96.645 1.00 60.05 7 ILE C C 1
ATOM 2787 O O . ILE C 1 10 ? -20.271 27.531 96.882 1.00 59.60 7 ILE C O 1
ATOM 2792 N N . LEU C 1 11 ? -21.759 29.222 96.902 1.00 59.94 8 LEU C N 1
ATOM 2793 C CA . LEU C 1 11 ? -22.815 28.388 97.447 1.00 62.56 8 LEU C CA 1
ATOM 2794 C C . LEU C 1 11 ? -23.969 28.297 96.462 1.00 61.44 8 LEU C C 1
ATOM 2795 O O . LEU C 1 11 ? -24.469 29.321 95.999 1.00 65.55 8 LEU C O 1
ATOM 2800 N N . ALA C 1 12 ? -24.386 27.069 96.162 1.00 49.82 9 ALA C N 1
ATOM 2801 C CA . ALA C 1 12 ? -25.481 26.822 95.227 1.00 55.48 9 ALA C CA 1
ATOM 2802 C C . ALA C 1 12 ? -26.553 26.080 95.969 1.00 58.63 9 ALA C C 1
ATOM 2803 O O . ALA C 1 12 ? -26.285 25.086 96.623 1.00 62.75 9 ALA C O 1
ATOM 2805 N N . ALA C 1 13 ? -27.771 26.581 95.864 1.00 63.09 10 ALA C N 1
ATOM 2806 C CA . ALA C 1 13 ? -28.921 26.015 96.546 1.00 54.95 10 ALA C CA 1
ATOM 2807 C C . ALA C 1 13 ? -30.121 26.011 95.614 1.00 60.96 10 ALA C C 1
ATOM 2808 O O . ALA C 1 13 ? -30.276 26.911 94.781 1.00 59.29 10 ALA C O 1
ATOM 2810 N N . ASP C 1 14 ? -30.963 24.990 95.757 1.00 63.72 11 ASP C N 1
ATOM 2811 C CA . ASP C 1 14 ? -32.250 24.946 95.073 1.00 56.93 11 ASP C CA 1
ATOM 2812 C C . ASP C 1 14 ? -33.201 24.120 95.919 1.00 58.03 11 ASP C C 1
ATOM 2813 O O . ASP C 1 14 ? -32.796 23.493 96.895 1.00 54.09 11 ASP C O 1
ATOM 2826 N N . ALA C 1 16 ? -35.851 21.170 96.980 1.00 65.98 13 ALA C N 1
ATOM 2827 C CA . ALA C 1 16 ? -35.979 19.742 96.788 1.00 61.18 13 ALA C CA 1
ATOM 2828 C C . ALA C 1 16 ? -37.423 19.334 96.615 1.00 61.94 13 ALA C C 1
ATOM 2829 O O . ALA C 1 16 ? -38.281 19.567 97.488 1.00 66.80 13 ALA C O 1
ATOM 2831 N N . GLY C 1 17 ? -37.679 18.721 95.473 1.00 54.46 14 GLY C N 1
ATOM 2832 C CA . GLY C 1 17 ? -38.947 18.070 95.238 1.00 54.87 14 GLY C CA 1
ATOM 2833 C C . GLY C 1 17 ? -39.923 18.900 94.445 1.00 66.35 14 GLY C C 1
ATOM 2834 O O . GLY C 1 17 ? -39.553 19.637 93.528 1.00 65.57 14 GLY C O 1
ATOM 2835 N N . TYR C 1 18 ? -41.190 18.761 94.810 1.00 80.84 15 TYR C N 1
ATOM 2836 C CA . TYR C 1 18 ? -42.263 19.415 94.090 1.00 91.96 15 TYR C CA 1
ATOM 2837 C C . TYR C 1 18 ? -41.923 19.551 92.609 1.00 90.92 15 TYR C C 1
ATOM 2838 O O . TYR C 1 18 ? -41.883 20.659 92.073 1.00 84.48 15 TYR C O 1
ATOM 2847 N N . SER C 1 19 ? -41.661 18.408 91.969 1.00 89.61 16 SER C N 1
ATOM 2848 C CA . SER C 1 19 ? -41.252 18.377 90.573 1.00 81.47 16 SER C CA 1
ATOM 2849 C C . SER C 1 19 ? -42.279 19.092 89.742 1.00 88.64 16 SER C C 1
ATOM 2850 O O . SER C 1 19 ? -43.483 18.951 89.960 1.00 83.87 16 SER C O 1
ATOM 2853 N N . ARG C 1 20 ? -41.810 19.849 88.764 1.00 96.39 17 ARG C N 1
ATOM 2854 C CA . ARG C 1 20 ? -42.726 20.660 87.990 1.00 101.13 17 ARG C CA 1
ATOM 2855 C C . ARG C 1 20 ? -43.815 19.817 87.344 1.00 101.75 17 ARG C C 1
ATOM 2856 O O . ARG C 1 20 ? -44.913 20.307 87.137 1.00 120.28 17 ARG C O 1
ATOM 2864 N N . LEU C 1 21 ? -43.548 18.552 87.037 1.00 93.72 18 LEU C N 1
ATOM 2865 C CA . LEU C 1 21 ? -44.585 17.768 86.362 1.00 97.52 18 LEU C CA 1
ATOM 2866 C C . LEU C 1 21 ? -45.658 17.169 87.286 1.00 100.64 18 LEU C C 1
ATOM 2867 O O . LEU C 1 21 ? -45.653 15.973 87.563 1.00 90.71 18 LEU C O 1
ATOM 2880 N N . GLU C 1 26 ? -49.690 23.819 94.857 1.00 121.40 23 GLU C N 1
ATOM 2881 C CA . GLU C 1 26 ? -48.386 24.401 94.576 1.00 122.35 23 GLU C CA 1
ATOM 2882 C C . GLU C 1 26 ? -48.296 25.826 95.116 1.00 123.67 23 GLU C C 1
ATOM 2883 O O . GLU C 1 26 ? -47.209 26.310 95.410 1.00 124.96 23 GLU C O 1
ATOM 2889 N N . THR C 1 27 ? -49.440 26.491 95.245 1.00 123.32 24 THR C N 1
ATOM 2890 C CA . THR C 1 27 ? -49.488 27.863 95.753 1.00 124.42 24 THR C CA 1
ATOM 2891 C C . THR C 1 27 ? -49.080 27.941 97.222 1.00 121.89 24 THR C C 1
ATOM 2892 O O . THR C 1 27 ? -48.153 28.659 97.591 1.00 112.02 24 THR C O 1
ATOM 2896 N N . ASP C 1 28 ? -49.795 27.203 98.061 1.00 130.62 25 ASP C N 1
ATOM 2897 C CA . ASP C 1 28 ? -49.578 27.241 99.499 1.00 130.83 25 ASP C CA 1
ATOM 2898 C C . ASP C 1 28 ? -48.152 26.892 99.832 1.00 126.99 25 ASP C C 1
ATOM 2899 O O . ASP C 1 28 ? -47.716 27.016 100.972 1.00 125.13 25 ASP C O 1
ATOM 2904 N N . VAL C 1 29 ? -47.419 26.457 98.821 1.00 127.51 26 VAL C N 1
ATOM 2905 C CA . VAL C 1 29 ? -46.025 26.139 99.025 1.00 119.17 26 VAL C CA 1
ATOM 2906 C C . VAL C 1 29 ? -45.076 27.100 98.318 1.00 114.35 26 VAL C C 1
ATOM 2907 O O . VAL C 1 29 ? -43.908 27.141 98.656 1.00 109.81 26 VAL C O 1
ATOM 2911 N N . LEU C 1 30 ? -45.556 27.879 97.354 1.00 119.89 27 LEU C N 1
ATOM 2912 C CA . LEU C 1 30 ? -44.703 28.927 96.792 1.00 124.70 27 LEU C CA 1
ATOM 2913 C C . LEU C 1 30 ? -44.659 30.124 97.727 1.00 125.46 27 LEU C C 1
ATOM 2914 O O . LEU C 1 30 ? -43.585 30.669 98.000 1.00 123.44 27 LEU C O 1
ATOM 2919 N N . ASN C 1 31 ? -45.822 30.542 98.215 1.00 123.64 28 ASN C N 1
ATOM 2920 C CA . ASN C 1 31 ? -45.837 31.709 99.079 1.00 125.87 28 ASN C CA 1
ATOM 2921 C C . ASN C 1 31 ? -44.955 31.504 100.315 1.00 125.63 28 ASN C C 1
ATOM 2922 O O . ASN C 1 31 ? -44.078 32.323 100.588 1.00 127.67 28 ASN C O 1
ATOM 2927 N N . ARG C 1 32 ? -45.145 30.395 101.026 1.00 124.21 29 ARG C N 1
ATOM 2928 C CA . ARG C 1 32 ? -44.364 30.124 102.232 1.00 123.12 29 ARG C CA 1
ATOM 2929 C C . ARG C 1 32 ? -42.873 29.966 101.915 1.00 115.54 29 ARG C C 1
ATOM 2930 O O . ARG C 1 32 ? -42.053 29.809 102.823 1.00 108.90 29 ARG C O 1
ATOM 2938 N N . GLN C 1 33 ? -42.533 29.990 100.628 1.00 111.79 30 GLN C N 1
ATOM 2939 C CA . GLN C 1 33 ? -41.141 30.020 100.206 1.00 108.39 30 GLN C CA 1
ATOM 2940 C C . GLN C 1 33 ? -40.577 31.426 100.343 1.00 110.93 30 GLN C C 1
ATOM 2941 O O . GLN C 1 33 ? -39.517 31.621 100.947 1.00 106.12 30 GLN C O 1
ATOM 2947 N N . LYS C 1 34 ? -41.277 32.405 99.774 1.00 114.30 31 LYS C N 1
ATOM 2948 C CA . LYS C 1 34 ? -40.810 33.784 99.844 1.00 116.21 31 LYS C CA 1
ATOM 2949 C C . LYS C 1 34 ? -40.695 34.188 101.305 1.00 104.83 31 LYS C C 1
ATOM 2950 O O . LYS C 1 34 ? -39.981 35.132 101.647 1.00 100.32 31 LYS C O 1
ATOM 2956 N N . LEU C 1 35 ? -41.383 33.437 102.161 1.00 93.47 32 LEU C N 1
ATOM 2957 C CA . LEU C 1 35 ? -41.258 33.598 103.601 1.00 89.62 32 LEU C CA 1
ATOM 2958 C C . LEU C 1 35 ? -39.910 33.125 104.103 1.00 95.86 32 LEU C C 1
ATOM 2959 O O . LEU C 1 35 ? -39.206 33.870 104.778 1.00 99.76 32 LEU C O 1
ATOM 2964 N N . TYR C 1 36 ? -39.553 31.879 103.796 1.00 94.76 33 TYR C N 1
ATOM 2965 C CA . TYR C 1 36 ? -38.252 31.378 104.224 1.00 86.27 33 TYR C CA 1
ATOM 2966 C C . TYR C 1 36 ? -37.137 32.195 103.584 1.00 78.31 33 TYR C C 1
ATOM 2967 O O . TYR C 1 36 ? -36.123 32.428 104.212 1.00 76.36 33 TYR C O 1
ATOM 2976 N N . ARG C 1 37 ? -37.330 32.667 102.358 1.00 83.70 34 ARG C N 1
ATOM 2977 C CA . ARG C 1 37 ? -36.290 33.471 101.733 1.00 86.33 34 ARG C CA 1
ATOM 2978 C C . ARG C 1 37 ? -36.059 34.772 102.474 1.00 94.37 34 ARG C C 1
ATOM 2979 O O . ARG C 1 37 ? -34.920 35.175 102.678 1.00 98.53 34 ARG C O 1
ATOM 2987 N N . ARG C 1 38 ? -37.141 35.430 102.877 1.00 96.88 35 ARG C N 1
ATOM 2988 C CA . ARG C 1 38 ? -37.037 36.731 103.528 1.00 101.72 35 ARG C CA 1
ATOM 2989 C C . ARG C 1 38 ? -36.671 36.636 105.003 1.00 98.14 35 ARG C C 1
ATOM 2990 O O . ARG C 1 38 ? -35.908 37.447 105.511 1.00 92.86 35 ARG C O 1
ATOM 2998 N N . GLU C 1 39 ? -37.207 35.643 105.694 1.00 98.42 36 GLU C N 1
ATOM 2999 C CA . GLU C 1 39 ? -36.971 35.551 107.125 1.00 99.34 36 GLU C CA 1
ATOM 3000 C C . GLU C 1 39 ? -35.802 34.642 107.499 1.00 90.09 36 GLU C C 1
ATOM 3001 O O . GLU C 1 39 ? -35.243 34.773 108.586 1.00 97.27 36 GLU C O 1
ATOM 3007 N N . LEU C 1 40 ? -35.419 33.735 106.605 1.00 76.50 37 LEU C N 1
ATOM 3008 C CA . LEU C 1 40 ? -34.368 32.760 106.931 1.00 85.19 37 LEU C CA 1
ATOM 3009 C C . LEU C 1 40 ? -33.114 32.776 106.043 1.00 83.48 37 LEU C C 1
ATOM 3010 O O . LEU C 1 40 ? -31.992 32.685 106.539 1.00 74.79 37 LEU C O 1
ATOM 3015 N N . ILE C 1 41 ? -33.304 32.877 104.737 1.00 86.30 38 ILE C N 1
ATOM 3016 C CA . ILE C 1 41 ? -32.189 32.748 103.818 1.00 85.25 38 ILE C CA 1
ATOM 3017 C C . ILE C 1 41 ? -31.374 34.022 103.747 1.00 83.07 38 ILE C C 1
ATOM 3018 O O . ILE C 1 41 ? -30.181 34.017 104.028 1.00 81.32 38 ILE C O 1
ATOM 3023 N N . ASP C 1 42 ? -32.014 35.116 103.373 1.00 85.24 39 ASP C N 1
ATOM 3024 C CA . ASP C 1 42 ? -31.285 36.358 103.231 1.00 91.46 39 ASP C CA 1
ATOM 3025 C C . ASP C 1 42 ? -30.659 36.786 104.544 1.00 89.42 39 ASP C C 1
ATOM 3026 O O . ASP C 1 42 ? -29.547 37.305 104.554 1.00 88.85 39 ASP C O 1
ATOM 3031 N N . PRO C 1 43 ? -31.374 36.581 105.660 1.00 87.68 40 PRO C N 1
ATOM 3032 C CA . PRO C 1 43 ? -30.743 36.962 106.928 1.00 84.36 40 PRO C CA 1
ATOM 3033 C C . PRO C 1 43 ? -29.498 36.124 107.233 1.00 84.96 40 PRO C C 1
ATOM 3034 O O . PRO C 1 43 ? -28.544 36.677 107.789 1.00 93.02 40 PRO C O 1
ATOM 3038 N N . ALA C 1 44 ? -29.496 34.840 106.875 1.00 71.63 41 ALA C N 1
ATOM 3039 C CA . ALA C 1 44 ? -28.302 33.997 107.061 1.00 74.59 41 ALA C CA 1
ATOM 3040 C C . ALA C 1 44 ? -27.123 34.406 106.183 1.00 80.04 41 ALA C C 1
ATOM 3041 O O . ALA C 1 44 ? -26.000 34.514 106.668 1.00 89.15 41 ALA C O 1
ATOM 3043 N N . ILE C 1 45 ? -27.372 34.600 104.891 1.00 68.57 42 ILE C N 1
ATOM 3044 C CA . ILE C 1 45 ? -26.324 35.029 103.982 1.00 69.19 42 ILE C CA 1
ATOM 3045 C C . ILE C 1 45 ? -25.730 36.337 104.464 1.00 72.02 42 ILE C C 1
ATOM 3046 O O . ILE C 1 45 ? -24.524 36.456 104.633 1.00 72.87 42 ILE C O 1
ATOM 3051 N N . ALA C 1 46 ? -26.585 37.323 104.686 1.00 71.18 43 ALA C N 1
ATOM 3052 C CA . ALA C 1 46 ? -26.142 38.631 105.126 1.00 64.21 43 ALA C CA 1
ATOM 3053 C C . ALA C 1 46 ? -25.302 38.555 106.393 1.00 77.00 43 ALA C C 1
ATOM 3054 O O . ALA C 1 46 ? -24.323 39.273 106.525 1.00 81.99 43 ALA C O 1
ATOM 3056 N N . GLN C 1 47 ? -25.688 37.685 107.321 1.00 84.68 44 GLN C N 1
ATOM 3057 C CA . GLN C 1 47 ? -25.034 37.606 108.626 1.00 83.77 44 GLN C CA 1
ATOM 3058 C C . GLN C 1 47 ? -23.633 37.016 108.518 1.00 73.09 44 GLN C C 1
ATOM 3059 O O . GLN C 1 47 ? -22.695 37.485 109.162 1.00 81.31 44 GLN C O 1
ATOM 3065 N N . ALA C 1 48 ? -23.498 35.982 107.705 1.00 54.48 45 ALA C N 1
ATOM 3066 C CA . ALA C 1 48 ? -22.185 35.420 107.384 1.00 68.60 45 ALA C CA 1
ATOM 3067 C C . ALA C 1 48 ? -21.406 36.278 106.369 1.00 72.38 45 ALA C C 1
ATOM 3068 O O . ALA C 1 48 ? -20.375 35.851 105.845 1.00 68.61 45 ALA C O 1
ATOM 3070 N N . GLY C 1 49 ? -21.900 37.484 106.098 1.00 70.70 46 GLY C N 1
ATOM 3071 C CA . GLY C 1 49 ? -21.189 38.413 105.237 1.00 62.62 46 GLY C CA 1
ATOM 3072 C C . GLY C 1 49 ? -21.031 37.960 103.800 1.00 66.53 46 GLY C C 1
ATOM 3073 O O . GLY C 1 49 ? -20.038 38.261 103.157 1.00 73.42 46 GLY C O 1
ATOM 3074 N N . GLY C 1 50 ? -22.030 37.252 103.292 1.00 72.62 47 GLY C N 1
ATOM 3075 C CA . GLY C 1 50 ? -22.048 36.821 101.902 1.00 79.63 47 GLY C CA 1
ATOM 3076 C C . GLY C 1 50 ? -23.024 37.604 101.043 1.00 75.08 47 GLY C C 1
ATOM 3077 O O . GLY C 1 50 ? -23.756 38.453 101.537 1.00 79.92 47 GLY C O 1
ATOM 3078 N N . GLN C 1 51 ? -23.028 37.322 99.749 1.00 67.43 48 GLN C N 1
ATOM 3079 C CA . GLN C 1 51 ? -23.895 38.027 98.821 1.00 70.67 48 GLN C CA 1
ATOM 3080 C C . GLN C 1 51 ? -24.587 37.062 97.881 1.00 73.53 48 GLN C C 1
ATOM 3081 O O . GLN C 1 51 ? -23.962 36.127 97.372 1.00 71.73 48 GLN C O 1
ATOM 3087 N N . ILE C 1 52 ? -25.876 37.295 97.645 1.00 75.64 49 ILE C N 1
ATOM 3088 C CA . ILE C 1 52 ? -26.613 36.560 96.622 1.00 71.62 49 ILE C CA 1
ATOM 3089 C C . ILE C 1 52 ? -26.241 37.102 95.254 1.00 65.36 49 ILE C C 1
ATOM 3090 O O . ILE C 1 52 ? -26.307 38.295 95.031 1.00 72.98 49 ILE C O 1
ATOM 3095 N N . VAL C 1 53 ? -25.831 36.239 94.340 1.00 64.97 50 VAL C N 1
ATOM 3096 C CA . VAL C 1 53 ? -25.532 36.697 92.992 1.00 69.19 50 VAL C CA 1
ATOM 3097 C C . VAL C 1 53 ? -26.760 36.744 92.088 1.00 72.41 50 VAL C C 1
ATOM 3098 O O . VAL C 1 53 ? -27.108 37.782 91.568 1.00 70.07 50 VAL C O 1
ATOM 3102 N N . LYS C 1 54 ? -27.391 35.600 91.870 1.00 83.44 51 LYS C N 1
ATOM 3103 C CA . LYS C 1 54 ? -28.604 35.548 91.068 1.00 79.70 51 LYS C CA 1
ATOM 3104 C C . LYS C 1 54 ? -29.508 34.451 91.574 1.00 75.73 51 LYS C C 1
ATOM 3105 O O . LYS C 1 54 ? -29.092 33.539 92.273 1.00 72.01 51 LYS C O 1
ATOM 3111 N N . THR C 1 55 ? -30.767 34.564 91.222 1.00 81.80 52 THR C N 1
ATOM 3112 C CA . THR C 1 55 ? -31.677 33.473 91.413 1.00 88.49 52 THR C CA 1
ATOM 3113 C C . THR C 1 55 ? -32.273 33.236 90.040 1.00 97.94 52 THR C C 1
ATOM 3114 O O . THR C 1 55 ? -32.922 34.113 89.479 1.00 107.43 52 THR C O 1
ATOM 3118 N N . THR C 1 56 ? -32.009 32.058 89.488 1.00 91.63 53 THR C N 1
ATOM 3119 C CA . THR C 1 56 ? -32.344 31.763 88.110 1.00 89.33 53 THR C CA 1
ATOM 3120 C C . THR C 1 56 ? -33.185 30.508 88.047 1.00 91.65 53 THR C C 1
ATOM 3121 O O . THR C 1 56 ? -33.488 29.902 89.076 1.00 87.26 53 THR C O 1
ATOM 3125 N N . GLY C 1 57 ? -33.556 30.123 86.830 1.00 89.26 54 GLY C N 1
ATOM 3126 C CA . GLY C 1 57 ? -34.223 28.859 86.611 1.00 85.29 54 GLY C CA 1
ATOM 3127 C C . GLY C 1 57 ? -33.539 27.724 87.354 1.00 79.99 54 GLY C C 1
ATOM 3128 O O . GLY C 1 57 ? -34.205 26.829 87.860 1.00 76.98 54 GLY C O 1
ATOM 3129 N N . ASP C 1 58 ? -32.214 27.762 87.442 1.00 72.53 55 ASP C N 1
ATOM 3130 C CA . ASP C 1 58 ? -31.487 26.657 88.053 1.00 71.72 55 ASP C CA 1
ATOM 3131 C C . ASP C 1 58 ? -31.329 26.844 89.545 1.00 68.70 55 ASP C C 1
ATOM 3132 O O . ASP C 1 58 ? -30.777 25.987 90.224 1.00 71.13 55 ASP C O 1
ATOM 3137 N N . GLY C 1 59 ? -31.822 27.956 90.059 1.00 64.92 56 GLY C N 1
ATOM 3138 C CA . GLY C 1 59 ? -31.765 28.187 91.488 1.00 69.16 56 GLY C CA 1
ATOM 3139 C C . GLY C 1 59 ? -30.952 29.396 91.901 1.00 68.58 56 GLY C C 1
ATOM 3140 O O . GLY C 1 59 ? -30.670 30.289 91.104 1.00 65.53 56 GLY C O 1
ATOM 3149 N N . LEU C 1 61 ? -27.576 31.381 93.737 1.00 65.00 58 LEU C N 1
ATOM 3150 C CA . LEU C 1 61 ? -26.116 31.301 93.745 1.00 57.81 58 LEU C CA 1
ATOM 3151 C C . LEU C 1 61 ? -25.568 32.406 94.629 1.00 64.07 58 LEU C C 1
ATOM 3152 O O . LEU C 1 61 ? -25.794 33.587 94.353 1.00 71.41 58 LEU C O 1
ATOM 3157 N N . ALA C 1 62 ? -24.869 32.043 95.698 1.00 53.78 59 ALA C N 1
ATOM 3158 C CA . ALA C 1 62 ? -24.313 33.049 96.588 1.00 49.86 59 ALA C CA 1
ATOM 3159 C C . ALA C 1 62 ? -22.809 32.946 96.644 1.00 56.59 59 ALA C C 1
ATOM 3160 O O . ALA C 1 62 ? -22.244 31.915 96.350 1.00 55.66 59 ALA C O 1
ATOM 3162 N N . ARG C 1 63 ? -22.143 34.013 97.044 1.00 69.73 60 ARG C N 1
ATOM 3163 C CA . ARG C 1 63 ? -20.716 33.893 97.235 1.00 65.71 60 ARG C CA 1
ATOM 3164 C C . ARG C 1 63 ? -20.246 34.455 98.579 1.00 63.09 60 ARG C C 1
ATOM 3165 O O . ARG C 1 63 ? -20.972 35.171 99.253 1.00 60.08 60 ARG C O 1
ATOM 3173 N N . PHE C 1 64 ? -19.047 34.073 98.989 1.00 59.16 61 PHE C N 1
ATOM 3174 C CA . PHE C 1 64 ? -18.508 34.511 100.259 1.00 59.00 61 PHE C CA 1
ATOM 3175 C C . PHE C 1 64 ? -17.016 34.757 100.173 1.00 60.71 61 PHE C C 1
ATOM 3176 O O . PHE C 1 64 ? -16.354 34.419 99.200 1.00 65.24 61 PHE C O 1
ATOM 3184 N N . ASP C 1 65 ? -16.489 35.319 101.242 1.00 66.52 62 ASP C N 1
ATOM 3185 C CA . ASP C 1 65 ? -15.115 35.762 101.272 1.00 63.68 62 ASP C CA 1
ATOM 3186 C C . ASP C 1 65 ? -14.225 34.682 101.869 1.00 61.67 62 ASP C C 1
ATOM 3187 O O . ASP C 1 65 ? -13.023 34.637 101.608 1.00 60.19 62 ASP C O 1
ATOM 3192 N N . THR C 1 66 ? -14.827 33.798 102.653 1.00 53.77 63 THR C N 1
ATOM 3193 C CA . THR C 1 66 ? -14.090 32.723 103.272 1.00 57.07 63 THR C CA 1
ATOM 3194 C C . THR C 1 66 ? -14.924 31.463 103.172 1.00 67.23 63 THR C C 1
ATOM 3195 O O . THR C 1 66 ? -16.150 31.558 103.105 1.00 75.76 63 THR C O 1
ATOM 3199 N N . ALA C 1 67 ? -14.267 30.300 103.155 1.00 54.41 64 ALA C N 1
ATOM 3200 C CA . ALA C 1 67 ? -14.969 29.020 103.166 1.00 53.99 64 ALA C CA 1
ATOM 3201 C C . ALA C 1 67 ? -15.748 28.839 104.448 1.00 56.34 64 ALA C C 1
ATOM 3202 O O . ALA C 1 67 ? -16.879 28.349 104.421 1.00 54.58 64 ALA C O 1
ATOM 3204 N N . GLN C 1 68 ? -15.119 29.207 105.570 1.00 53.36 65 GLN C N 1
ATOM 3205 C CA . GLN C 1 68 ? -15.739 29.119 106.884 1.00 50.35 65 GLN C CA 1
ATOM 3206 C C . GLN C 1 68 ? -17.138 29.736 106.848 1.00 59.08 65 GLN C C 1
ATOM 3207 O O . GLN C 1 68 ? -18.117 29.070 107.201 1.00 61.79 65 GLN C O 1
ATOM 3213 N N . ALA C 1 69 ? -17.242 30.989 106.404 1.00 50.75 66 ALA C N 1
AT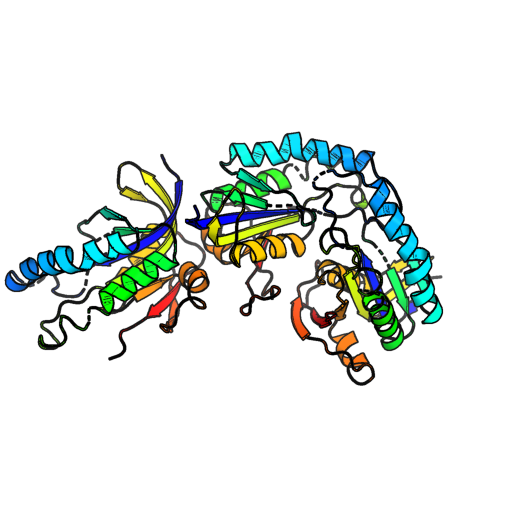OM 3214 C CA . ALA C 1 69 ? -18.533 31.689 106.435 1.00 62.36 66 ALA C CA 1
ATOM 3215 C C . ALA C 1 69 ? -19.644 30.966 105.649 1.00 59.82 66 ALA C C 1
ATOM 3216 O O . ALA C 1 69 ? -20.796 30.871 106.075 1.00 59.71 66 ALA C O 1
ATOM 3218 N N . ALA C 1 70 ? -19.273 30.468 104.490 1.00 51.18 67 ALA C N 1
ATOM 3219 C CA . ALA C 1 70 ? -20.211 29.862 103.593 1.00 49.63 67 ALA C CA 1
ATOM 3220 C C . ALA C 1 70 ? -20.677 28.543 104.180 1.00 64.04 67 ALA C C 1
ATOM 3221 O O . ALA C 1 70 ? -21.820 28.142 103.992 1.00 67.92 67 ALA C O 1
ATOM 3223 N N . LEU C 1 71 ? -19.792 27.855 104.888 1.00 71.34 68 LEU C N 1
ATOM 3224 C CA . LEU C 1 71 ? -20.189 26.621 105.542 1.00 68.17 68 LEU C CA 1
ATOM 3225 C C . LEU C 1 71 ? -21.149 26.926 106.700 1.00 68.11 68 LEU C C 1
ATOM 3226 O O . LEU C 1 71 ? -22.212 26.304 106.820 1.00 69.82 68 LEU C O 1
ATOM 3231 N N . ARG C 1 72 ? -20.785 27.896 107.538 1.00 59.30 69 ARG C N 1
ATOM 3232 C CA . ARG C 1 72 ? -21.609 28.224 108.701 1.00 67.19 69 ARG C CA 1
ATOM 3233 C C . ARG C 1 72 ? -22.949 28.801 108.313 1.00 69.84 69 ARG C C 1
ATOM 3234 O O . ARG C 1 72 ? -23.940 28.535 108.965 1.00 74.12 69 ARG C O 1
ATOM 3242 N N . CYS C 1 73 ? -22.970 29.606 107.261 1.00 64.53 70 CYS C N 1
ATOM 3243 C CA . CYS C 1 73 ? -24.223 30.059 106.691 1.00 67.76 70 CYS C CA 1
ATOM 3244 C C . CYS C 1 73 ? -25.128 28.874 106.273 1.00 72.00 70 CYS C C 1
ATOM 3245 O O . CYS C 1 73 ? -26.301 28.808 106.668 1.00 80.98 70 CYS C O 1
ATOM 3248 N N . ALA C 1 74 ? -24.582 27.944 105.488 1.00 52.27 71 ALA C N 1
ATOM 3249 C CA . ALA C 1 74 ? -25.342 26.798 104.987 1.00 58.03 71 ALA C CA 1
ATOM 3250 C C . ALA C 1 74 ? -25.814 25.910 106.128 1.00 61.26 71 ALA C C 1
ATOM 3251 O O . ALA C 1 74 ? -26.952 25.459 106.140 1.00 51.22 71 ALA C O 1
ATOM 3253 N N . LEU C 1 75 ? -24.914 25.654 107.072 1.00 62.31 72 LEU C N 1
ATOM 3254 C CA . LEU C 1 75 ? -25.230 24.942 108.298 1.00 54.12 72 LEU C CA 1
ATOM 3255 C C . LEU C 1 75 ? -26.280 25.651 109.170 1.00 63.88 72 LEU C C 1
ATOM 3256 O O . LEU C 1 75 ? -26.969 25.022 109.954 1.00 69.44 72 LEU C O 1
ATOM 3261 N N . GLU C 1 76 ? -26.389 26.967 109.056 1.00 74.17 73 GLU C N 1
ATOM 3262 C CA . GLU C 1 76 ? -27.279 27.731 109.923 1.00 75.02 73 GLU C CA 1
ATOM 3263 C C . GLU C 1 76 ? -28.667 27.609 109.323 1.00 79.89 73 GLU C C 1
ATOM 3264 O O . GLU C 1 76 ? -29.677 27.557 110.024 1.00 84.68 73 GLU C O 1
ATOM 3270 N N . ILE C 1 77 ? -28.691 27.539 108.001 1.00 77.48 74 ILE C N 1
ATOM 3271 C CA . ILE C 1 77 ? -29.927 27.485 107.245 1.00 69.50 74 ILE C CA 1
ATOM 3272 C C . ILE C 1 77 ? -30.579 26.111 107.343 1.00 68.37 74 ILE C C 1
ATOM 3273 O O . ILE C 1 77 ? -31.751 26.002 107.700 1.00 76.23 74 ILE C O 1
ATOM 3278 N N . GLN C 1 78 ? -29.812 25.071 107.040 1.00 56.27 75 GLN C N 1
ATOM 3279 C CA . GLN C 1 78 ? -30.317 23.695 107.040 1.00 59.56 75 GLN C CA 1
ATOM 3280 C C . GLN C 1 78 ? -30.815 23.259 108.394 1.00 66.54 75 GLN C C 1
ATOM 3281 O O . GLN C 1 78 ? -31.837 22.602 108.492 1.00 75.25 75 GLN C O 1
ATOM 3287 N N . GLN C 1 79 ? -30.085 23.612 109.441 1.00 70.09 76 GLN C N 1
ATOM 3288 C CA . GLN C 1 79 ? -30.508 23.271 110.786 1.00 71.41 76 GLN C CA 1
ATOM 3289 C C . GLN C 1 79 ? -31.737 24.034 111.246 1.00 71.99 76 GLN C C 1
ATOM 3290 O O . GLN C 1 79 ? -32.592 23.474 111.926 1.00 77.43 76 GLN C O 1
ATOM 3296 N N . ALA C 1 80 ? -31.838 25.300 110.876 1.00 66.03 77 ALA C N 1
ATOM 3297 C CA . ALA C 1 80 ? -33.035 26.058 111.192 1.00 72.98 77 ALA C CA 1
ATOM 3298 C C . ALA C 1 80 ? -34.219 25.465 110.411 1.00 72.67 77 ALA C C 1
ATOM 3299 O O . ALA C 1 80 ? -35.368 25.433 110.877 1.00 72.50 77 ALA C O 1
ATOM 3309 N N . GLN C 1 82 ? -34.635 22.310 109.367 1.00 74.40 79 GLN C N 1
ATOM 3310 C CA . GLN C 1 82 ? -35.180 21.102 109.997 1.00 79.72 79 GLN C CA 1
ATOM 3311 C C . GLN C 1 82 ? -36.158 21.462 111.131 1.00 81.57 79 GLN C C 1
ATOM 3312 O O . GLN C 1 82 ? -37.164 20.785 111.305 1.00 79.10 79 GLN C O 1
ATOM 3318 N N . GLN C 1 83 ? -35.855 22.520 111.888 1.00 80.95 80 GLN C N 1
ATOM 3319 C CA . GLN C 1 83 ? -36.703 22.949 112.998 1.00 94.93 80 GLN C CA 1
ATOM 3320 C C . GLN C 1 83 ? -38.030 23.416 112.453 1.00 97.61 80 GLN C C 1
ATOM 3321 O O . GLN C 1 83 ? -39.076 22.897 112.818 1.00 98.24 80 GLN C O 1
ATOM 3327 N N . ARG C 1 84 ? -37.969 24.412 111.575 1.00 99.74 81 ARG C N 1
ATOM 3328 C CA . ARG C 1 84 ? -39.159 25.130 111.135 1.00 104.10 81 ARG C CA 1
ATOM 3329 C C . ARG C 1 84 ? -40.153 24.273 110.364 1.00 109.14 81 ARG C C 1
ATOM 3330 O O . ARG C 1 84 ? -41.249 24.728 110.041 1.00 116.16 81 ARG C O 1
ATOM 3338 N N . GLU C 1 85 ? -39.783 23.028 110.093 1.00 102.25 82 GLU C N 1
ATOM 3339 C CA . GLU C 1 85 ? -40.631 22.173 109.287 1.00 106.16 82 GLU C CA 1
ATOM 3340 C C . GLU C 1 85 ? -41.003 20.865 109.987 1.00 116.08 82 GLU C C 1
ATOM 3341 O O . GLU C 1 85 ? -41.875 20.134 109.520 1.00 119.56 82 GLU C O 1
ATOM 3347 N N . GLU C 1 86 ? -40.359 20.580 111.115 1.00 120.35 83 GLU C N 1
ATOM 3348 C CA . GLU C 1 86 ? -40.550 19.300 111.804 1.00 123.89 83 GLU C CA 1
ATOM 3349 C C . GLU C 1 86 ? -42.003 19.003 112.191 1.00 124.07 83 GLU C C 1
ATOM 3350 O O . GLU C 1 86 ? -42.336 17.865 112.519 1.00 126.63 83 GLU C O 1
ATOM 3356 N N . ASP C 1 87 ? -42.865 20.013 112.166 1.00 121.56 84 ASP C N 1
ATOM 3357 C CA . ASP C 1 87 ? -44.270 19.793 112.509 1.00 125.11 84 ASP C CA 1
ATOM 3358 C C . ASP C 1 87 ? -45.128 19.517 111.274 1.00 123.98 84 ASP C C 1
ATOM 3359 O O . ASP C 1 87 ? -46.161 18.860 111.362 1.00 132.00 84 ASP C O 1
ATOM 3364 N N . THR C 1 88 ? -44.694 20.019 110.126 1.00 118.10 85 THR C N 1
ATOM 3365 C CA . THR C 1 88 ? -45.290 19.640 108.853 1.00 117.19 85 THR C CA 1
ATOM 3366 C C . THR C 1 88 ? -45.054 18.149 108.633 1.00 121.10 85 THR C C 1
ATOM 3367 O O . THR C 1 88 ? -43.949 17.658 108.860 1.00 127.25 85 THR C O 1
ATOM 3371 N N . PRO C 1 89 ? -46.088 17.412 108.207 1.00 114.19 86 PRO C N 1
ATOM 3372 C CA . PRO C 1 89 ? -45.898 15.985 107.921 1.00 112.32 86 PRO C CA 1
ATOM 3373 C C . PRO C 1 89 ? -44.734 15.722 106.957 1.00 113.98 86 PRO C C 1
ATOM 3374 O O . PRO C 1 89 ? -44.435 16.570 106.116 1.00 109.88 86 PRO C O 1
ATOM 3378 N N . ARG C 1 90 ? -44.101 14.556 107.086 1.00 117.87 87 ARG C N 1
ATOM 3379 C CA . ARG C 1 90 ? -42.860 14.245 106.370 1.00 118.70 87 ARG C CA 1
ATOM 3380 C C . ARG C 1 90 ? -42.848 14.663 104.901 1.00 112.42 87 ARG C C 1
ATOM 3381 O O . ARG C 1 90 ? -41.869 15.248 104.433 1.00 105.47 87 ARG C O 1
ATOM 3389 N N . LYS C 1 91 ? -43.927 14.374 104.177 1.00 111.40 88 LYS C N 1
ATOM 3390 C CA . LYS C 1 91 ? -43.933 14.592 102.731 1.00 108.42 88 LYS C CA 1
ATOM 3391 C C . LYS C 1 91 ? -44.536 15.939 102.299 1.00 113.16 88 LYS C C 1
ATOM 3392 O O . LYS C 1 91 ? -44.729 16.198 101.111 1.00 112.18 88 LYS C O 1
ATOM 3398 N N . GLU C 1 92 ? -44.800 16.806 103.270 1.00 119.09 89 GLU C N 1
ATOM 3399 C CA . GLU C 1 92 ? -45.309 18.148 102.990 1.00 117.60 89 GLU C CA 1
ATOM 3400 C C . GLU C 1 92 ? -44.247 19.213 103.287 1.00 105.30 89 GLU C C 1
ATOM 3401 O O . GLU C 1 92 ? -44.482 20.414 103.128 1.00 103.48 89 GLU C O 1
ATOM 3407 N N . ARG C 1 93 ? -43.073 18.758 103.714 1.00 90.59 90 ARG C N 1
ATOM 3408 C CA . ARG C 1 93 ? -42.010 19.659 104.131 1.00 92.01 90 ARG C CA 1
ATOM 3409 C C . ARG C 1 93 ? -41.272 20.276 102.943 1.00 87.38 90 ARG C C 1
ATOM 3410 O O . ARG C 1 93 ? -41.306 19.747 101.830 1.00 74.54 90 ARG C O 1
ATOM 3418 N N . ILE C 1 94 ? -40.607 21.400 103.206 1.00 83.35 91 ILE C N 1
ATOM 3419 C CA . ILE C 1 94 ? -39.721 22.054 102.249 1.00 72.95 91 ILE C CA 1
ATOM 3420 C C . ILE C 1 94 ? -38.239 21.861 102.635 1.00 64.49 91 ILE C C 1
ATOM 3421 O O . ILE C 1 94 ? -37.801 22.250 103.719 1.00 75.04 91 ILE C O 1
ATOM 3426 N N . GLN C 1 95 ? -37.465 21.252 101.751 1.00 47.54 92 GLN C N 1
ATOM 3427 C CA . GLN C 1 95 ? -36.050 21.085 102.007 1.00 50.95 92 GLN C CA 1
ATOM 3428 C C . GLN C 1 95 ? -35.251 21.628 100.838 1.00 62.49 92 GLN C C 1
ATOM 3429 O O . GLN C 1 95 ? -35.664 21.530 99.685 1.00 69.06 92 GLN C O 1
ATOM 3435 N N . TYR C 1 96 ? -34.088 22.183 101.138 1.00 64.51 93 TYR C N 1
ATOM 3436 C CA . TYR C 1 96 ? -33.181 22.620 100.101 1.00 57.53 93 TYR C CA 1
ATOM 3437 C C . TYR C 1 96 ? -32.019 21.629 99.939 1.00 63.14 93 TYR C C 1
ATOM 3438 O O . TYR C 1 96 ? -31.643 20.921 100.880 1.00 58.35 93 TYR C O 1
ATOM 3447 N N . ARG C 1 97 ? -31.466 21.571 98.732 1.00 63.84 94 ARG C N 1
ATOM 3448 C CA . ARG C 1 97 ? -30.169 20.944 98.501 1.00 56.66 94 ARG C CA 1
ATOM 3449 C C . ARG C 1 97 ? -29.111 22.035 98.397 1.00 57.49 94 ARG C C 1
ATOM 3450 O O . ARG C 1 97 ? -29.299 23.047 97.726 1.00 65.51 94 ARG C O 1
ATOM 3458 N N . ILE C 1 98 ? -27.991 21.833 99.055 1.00 50.11 95 ILE C N 1
ATOM 3459 C CA . ILE C 1 98 ? -26.964 22.850 99.057 1.00 51.46 95 ILE C CA 1
ATOM 3460 C C . ILE C 1 98 ? -25.611 22.266 98.656 1.00 51.55 95 ILE C C 1
ATOM 3461 O O . ILE C 1 98 ? -25.242 21.173 99.091 1.00 41.17 95 ILE C O 1
ATOM 3466 N N . GLY C 1 99 ? -24.892 23.007 97.813 1.00 50.57 96 GLY C N 1
ATOM 3467 C CA . GLY C 1 99 ? -23.576 22.617 97.375 1.00 51.32 96 GLY C CA 1
ATOM 3468 C C . GLY C 1 99 ? -22.643 23.791 97.525 1.00 52.92 96 GLY C C 1
ATOM 3469 O O . GLY C 1 99 ? -23.017 24.908 97.196 1.00 62.13 96 GLY C O 1
ATOM 3470 N N . ILE C 1 100 ? -21.439 23.535 98.027 1.00 52.67 97 ILE C N 1
ATOM 3471 C CA . ILE C 1 100 ? -20.448 24.578 98.274 1.00 54.82 97 ILE C CA 1
ATOM 3472 C C . ILE C 1 100 ? -19.137 24.184 97.595 1.00 56.17 97 ILE C C 1
ATOM 3473 O O . ILE C 1 100 ? -18.669 23.049 97.754 1.00 51.72 97 ILE C O 1
ATOM 3478 N N . ASN C 1 101 ? -18.569 25.109 96.818 1.00 51.46 98 ASN C N 1
ATOM 3479 C CA . ASN C 1 101 ? -17.240 24.925 96.239 1.00 44.01 98 ASN C CA 1
ATOM 3480 C C . ASN C 1 101 ? -16.359 26.172 96.369 1.00 51.65 98 ASN C C 1
ATOM 3481 O O . ASN C 1 101 ? -16.827 27.232 96.728 1.00 59.71 98 ASN C O 1
ATOM 3486 N N . ILE C 1 102 ? -15.083 26.045 96.055 1.00 55.29 99 ILE C N 1
ATOM 3487 C CA . ILE C 1 102 ? -14.175 27.184 96.083 1.00 58.54 99 ILE C CA 1
ATOM 3488 C C . ILE C 1 102 ? -13.310 27.172 94.823 1.00 58.56 99 ILE C C 1
ATOM 3489 O O . ILE C 1 102 ? -12.971 26.092 94.303 1.00 51.00 99 ILE C O 1
ATOM 3494 N N . GLY C 1 103 ? -12.969 28.360 94.322 1.00 44.49 100 GLY C N 1
ATOM 3495 C CA . GLY C 1 103 ? -12.054 28.430 93.209 1.00 44.98 100 GLY C CA 1
ATOM 3496 C C . GLY C 1 103 ? -11.936 29.818 92.614 1.00 49.36 100 GLY C C 1
ATOM 3497 O O . GLY C 1 103 ? -12.446 30.769 93.157 1.00 52.85 100 GLY C O 1
ATOM 3498 N N . ASP C 1 104 ? -11.229 29.925 91.501 1.00 46.66 101 ASP C N 1
ATOM 3499 C CA . ASP C 1 104 ? -11.032 31.190 90.852 1.00 45.46 101 ASP C CA 1
ATOM 3500 C C . ASP C 1 104 ? -12.234 31.418 89.976 1.00 56.82 101 ASP C C 1
ATOM 3501 O O . ASP C 1 104 ? -12.429 30.685 89.015 1.00 71.77 101 ASP C O 1
ATOM 3506 N N . ILE C 1 105 ? -13.044 32.423 90.298 1.00 53.01 102 ILE C N 1
ATOM 3507 C CA . ILE C 1 105 ? -14.182 32.761 89.453 1.00 59.91 102 ILE C CA 1
ATOM 3508 C C . ILE C 1 105 ? -14.037 34.141 88.874 1.00 59.59 102 ILE C C 1
ATOM 3509 O O . ILE C 1 105 ? -13.239 34.945 89.352 1.00 65.30 102 ILE C O 1
ATOM 3514 N N . VAL C 1 106 ? -14.819 34.406 87.839 1.00 64.12 103 VAL C N 1
ATOM 3515 C CA . VAL C 1 106 ? -14.931 35.756 87.280 1.00 67.46 103 VAL C CA 1
ATOM 3516 C C . VAL C 1 106 ? -16.213 36.436 87.725 1.00 66.36 103 VAL C C 1
ATOM 3517 O O . VAL C 1 106 ? -17.292 35.878 87.583 1.00 72.81 103 VAL C O 1
ATOM 3521 N N . LEU C 1 107 ? -16.093 37.640 88.255 1.00 64.96 104 LEU C N 1
ATOM 3522 C CA . LEU C 1 107 ? -17.256 38.417 88.652 1.00 72.04 104 LEU C CA 1
ATOM 3523 C C . LEU C 1 107 ? -17.481 39.540 87.675 1.00 85.08 104 LEU C C 1
ATOM 3524 O O . LEU C 1 107 ? -16.939 40.619 87.865 1.00 89.65 104 LEU C O 1
ATOM 3529 N N . GLU C 1 108 ? -18.271 39.306 86.634 1.00 94.06 105 GLU C N 1
ATOM 3530 C CA . GLU C 1 108 ? -18.568 40.374 85.686 1.00 99.36 105 GLU C CA 1
ATOM 3531 C C . GLU C 1 108 ? -20.045 40.685 85.681 1.00 90.96 105 GLU C C 1
ATOM 3532 O O . GLU C 1 108 ? -20.868 39.777 85.649 1.00 83.19 105 GLU C O 1
ATOM 3538 N N . ASP C 1 109 ? -20.379 41.968 85.721 1.00 100.01 106 ASP C N 1
ATOM 3539 C CA . ASP C 1 109 ? -21.767 42.409 85.537 1.00 110.55 106 ASP C CA 1
ATOM 3540 C C . ASP C 1 109 ? -22.786 41.621 86.371 1.00 99.89 106 ASP C C 1
ATOM 3541 O O . ASP C 1 109 ? -23.829 41.202 85.860 1.00 85.35 106 ASP C O 1
ATOM 3546 N N . GLY C 1 110 ? -22.476 41.415 87.646 1.00 103.43 107 GLY C N 1
ATOM 3547 C CA . GLY C 1 110 ? -23.421 40.821 88.577 1.00 104.76 107 GLY C CA 1
ATOM 3548 C C . GLY C 1 110 ? -23.748 39.356 88.358 1.00 103.86 107 GLY C C 1
ATOM 3549 O O . GLY C 1 110 ? -24.782 38.870 88.826 1.00 99.57 107 GLY C O 1
ATOM 3550 N N . ASP C 1 111 ? -22.870 38.651 87.649 1.00 103.30 108 ASP C N 1
ATOM 3551 C CA . ASP C 1 111 ? -22.984 37.202 87.499 1.00 100.88 108 ASP C CA 1
ATOM 3552 C C . ASP C 1 111 ? -21.621 36.566 87.819 1.00 92.56 108 ASP C C 1
ATOM 3553 O O . ASP C 1 111 ? -20.601 37.265 87.843 1.00 90.00 108 ASP C O 1
ATOM 3558 N N . ILE C 1 112 ? -21.600 35.259 88.076 1.00 80.56 109 ILE C N 1
ATOM 3559 C CA . ILE C 1 112 ? -20.340 34.568 88.313 1.00 80.90 109 ILE C CA 1
ATOM 3560 C C . ILE C 1 112 ? -20.151 33.470 87.292 1.00 81.25 109 ILE C C 1
ATOM 3561 O O . ILE C 1 112 ? -21.132 32.916 86.804 1.00 85.22 109 ILE C O 1
ATOM 3566 N N . PHE C 1 113 ? -18.891 33.166 86.976 1.00 71.92 110 PHE C N 1
ATOM 3567 C CA . PHE C 1 113 ? -18.550 32.263 85.880 1.00 68.29 110 PHE C CA 1
ATOM 3568 C C . PHE C 1 113 ? -17.304 31.462 86.220 1.00 70.10 110 PHE C C 1
ATOM 3569 O O . PHE C 1 113 ? -16.426 31.919 86.960 1.00 71.95 110 PHE C O 1
ATOM 3577 N N . GLY C 1 114 ? -17.189 30.283 85.633 1.00 67.97 111 GLY C N 1
ATOM 3578 C CA . GLY C 1 114 ? -15.962 29.522 85.763 1.00 60.28 111 GLY C CA 1
ATOM 3579 C C . GLY C 1 114 ? -16.209 28.097 86.207 1.00 69.43 111 GLY C C 1
ATOM 3580 O O . GLY C 1 114 ? -17.298 27.769 86.678 1.00 77.32 111 GLY C O 1
ATOM 3581 N N . ASP C 1 115 ? -15.197 27.244 86.072 1.00 63.91 112 ASP C N 1
ATOM 3582 C CA . ASP C 1 115 ? -15.359 25.837 86.417 1.00 49.94 112 ASP C CA 1
ATOM 3583 C C . ASP C 1 115 ? -15.791 25.662 87.867 1.00 57.26 112 ASP C C 1
ATOM 3584 O O . ASP C 1 115 ? -16.592 24.779 88.167 1.00 66.29 112 ASP C O 1
ATOM 3589 N N . ALA C 1 116 ? -15.296 26.507 88.766 1.00 51.57 113 ALA C N 1
ATOM 3590 C CA . ALA C 1 116 ? -15.664 26.372 90.168 1.00 47.92 113 ALA C CA 1
ATOM 3591 C C . ALA C 1 116 ? -17.173 26.517 90.403 1.00 58.95 113 ALA C C 1
ATOM 3592 O O . ALA C 1 116 ? -17.719 25.884 91.315 1.00 61.36 113 ALA C O 1
ATOM 3594 N N . VAL C 1 117 ? -17.856 27.321 89.582 1.00 56.60 114 VAL C N 1
ATOM 3595 C CA . VAL C 1 117 ? -19.318 27.428 89.690 1.00 54.72 114 VAL C CA 1
ATOM 3596 C C . VAL C 1 117 ? -20.041 26.139 89.223 1.00 52.88 114 VAL C C 1
ATOM 3597 O O . VAL C 1 117 ? -20.944 25.649 89.894 1.00 50.15 114 VAL C O 1
ATOM 3601 N N . ASN C 1 118 ? -19.650 25.573 88.090 1.00 52.00 115 ASN C N 1
ATOM 3602 C CA . ASN C 1 118 ? -20.222 24.288 87.691 1.00 51.67 115 ASN C CA 1
ATOM 3603 C C . ASN C 1 118 ? -20.096 23.216 88.772 1.00 56.49 115 ASN C C 1
ATOM 3604 O O . ASN C 1 118 ? -21.040 22.447 88.993 1.00 59.26 115 ASN C O 1
ATOM 3609 N N . VAL C 1 119 ? -18.951 23.170 89.454 1.00 46.04 116 VAL C N 1
ATOM 3610 C CA . VAL C 1 119 ? -18.796 22.250 90.573 1.00 44.91 116 VAL C CA 1
ATOM 3611 C C . VAL C 1 119 ? -19.825 22.498 91.687 1.00 54.04 116 VAL C C 1
ATOM 3612 O O . VAL C 1 119 ? -20.444 21.555 92.174 1.00 64.74 116 V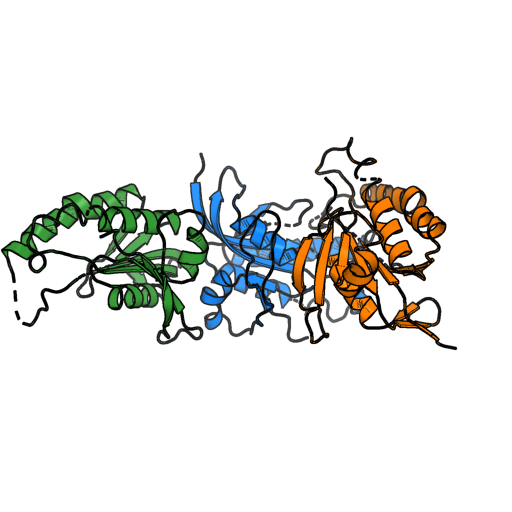AL C O 1
ATOM 3616 N N . ALA C 1 120 ? -20.020 23.746 92.099 1.00 54.95 117 ALA C N 1
ATOM 3617 C CA . ALA C 1 120 ? -21.001 24.000 93.162 1.00 53.65 117 ALA C CA 1
ATOM 3618 C C . ALA C 1 120 ? -22.360 23.520 92.693 1.00 52.33 117 ALA C C 1
ATOM 3619 O O . ALA C 1 120 ? -23.163 23.035 93.480 1.00 54.80 117 ALA C O 1
ATOM 3621 N N . ALA C 1 121 ? -22.600 23.639 91.397 1.00 44.53 118 ALA C N 1
ATOM 3622 C CA . ALA C 1 121 ? -23.892 23.272 90.838 1.00 48.27 118 ALA C CA 1
ATOM 3623 C C . ALA C 1 121 ? -24.089 21.767 90.876 1.00 56.12 118 ALA C C 1
ATOM 3624 O O . ALA C 1 121 ? -25.196 21.283 91.141 1.00 61.12 118 ALA C O 1
ATOM 3626 N N . ARG C 1 122 ? -23.016 21.030 90.599 1.00 52.71 119 ARG C N 1
ATOM 3627 C CA . ARG C 1 122 ? -23.082 19.578 90.617 1.00 45.86 119 ARG C CA 1
ATOM 3628 C C . ARG C 1 122 ? -23.376 19.076 92.012 1.00 50.43 119 ARG C C 1
ATOM 3629 O O . ARG C 1 122 ? -24.208 18.191 92.194 1.00 53.82 119 ARG C O 1
ATOM 3637 N N . LEU C 1 123 ? -22.684 19.646 92.995 1.00 45.97 120 LEU C N 1
ATOM 3638 C CA . LEU C 1 123 ? -22.860 19.261 94.382 1.00 44.59 120 LEU C CA 1
ATOM 3639 C C . LEU C 1 123 ? -24.303 19.532 94.858 1.00 59.38 120 LEU C C 1
ATOM 3640 O O . LEU C 1 123 ? -24.903 18.722 95.564 1.00 54.32 120 LEU C O 1
ATOM 3645 N N . GLU C 1 124 ? -24.871 20.663 94.457 1.00 62.19 121 GLU C N 1
ATOM 3646 C CA . GLU C 1 124 ? -26.259 20.928 94.790 1.00 51.34 121 GLU C CA 1
ATOM 3647 C C . GLU C 1 124 ? -27.118 19.842 94.177 1.00 46.80 121 GLU C C 1
ATOM 3648 O O . GLU C 1 124 ? -27.989 19.292 94.829 1.00 50.63 121 GLU C O 1
ATOM 3654 N N . ALA C 1 125 ? -26.876 19.533 92.914 1.00 49.73 122 ALA C N 1
ATOM 3655 C CA . ALA C 1 125 ? -27.715 18.566 92.197 1.00 52.41 122 ALA C CA 1
ATOM 3656 C C . ALA C 1 125 ? -27.804 17.206 92.886 1.00 54.43 122 ALA C C 1
ATOM 3657 O O . ALA C 1 125 ? -28.883 16.595 92.921 1.00 54.27 122 ALA C O 1
ATOM 3659 N N . ILE C 1 126 ? -26.680 16.742 93.431 1.00 49.19 123 ILE C N 1
ATOM 3660 C CA . ILE C 1 126 ? -26.618 15.385 93.965 1.00 56.15 123 ILE C CA 1
ATOM 3661 C C . ILE C 1 126 ? -26.827 15.332 95.469 1.00 54.21 123 ILE C C 1
ATOM 3662 O O . ILE C 1 126 ? -27.133 14.286 96.012 1.00 57.74 123 ILE C O 1
ATOM 3667 N N . SER C 1 127 ? -26.667 16.471 96.125 1.00 51.55 124 SER C N 1
ATOM 3668 C CA . SER C 1 127 ? -26.857 16.557 97.548 1.00 48.52 124 SER C CA 1
ATOM 3669 C C . SER C 1 127 ? -28.149 15.921 97.950 1.00 52.40 124 SER C C 1
ATOM 3670 O O . SER C 1 127 ? -29.089 15.898 97.195 1.00 60.75 124 SER C O 1
ATOM 3673 N N . GLU C 1 128 ? -28.231 15.452 99.175 1.00 55.17 125 GLU C N 1
ATOM 3674 C CA . GLU C 1 128 ? -29.501 14.978 99.628 1.00 61.20 125 GLU C CA 1
ATOM 3675 C C . GLU C 1 128 ? -30.377 16.125 100.115 1.00 61.94 125 GLU C C 1
ATOM 3676 O O . GLU C 1 128 ? -29.880 17.145 100.614 1.00 52.52 125 GLU C O 1
ATOM 3682 N N . PRO C 1 129 ? -31.695 15.970 99.939 1.00 57.43 126 PRO C N 1
ATOM 3683 C CA . PRO C 1 129 ? -32.693 16.918 100.447 1.00 59.30 126 PRO C CA 1
ATOM 3684 C C . PRO C 1 129 ? -32.338 17.375 101.877 1.00 61.50 126 PRO C C 1
ATOM 3685 O O . PRO C 1 129 ? -32.205 16.536 102.759 1.00 57.65 126 PRO C O 1
ATOM 3689 N N . GLY C 1 130 ? -32.153 18.680 102.082 1.00 67.05 127 GLY C N 1
ATOM 3690 C CA . GLY C 1 130 ? -31.791 19.241 103.382 1.00 63.30 127 GLY C CA 1
ATOM 3691 C C . GLY C 1 130 ? -30.372 18.974 103.883 1.00 55.36 127 GLY C C 1
ATOM 3692 O O . GLY C 1 130 ? -30.042 19.316 104.999 1.00 56.00 127 GLY C O 1
ATOM 3693 N N . ALA C 1 131 ? -29.544 18.335 103.066 1.00 48.40 128 ALA C N 1
ATOM 3694 C CA . ALA C 1 131 ? -28.173 18.059 103.429 1.00 54.70 128 ALA C CA 1
ATOM 3695 C C . ALA C 1 131 ? -27.255 19.165 102.922 1.00 59.57 128 ALA C C 1
ATOM 3696 O O . ALA C 1 131 ? -27.723 20.154 102.364 1.00 60.91 128 ALA C O 1
ATOM 3698 N N . ILE C 1 132 ? -25.953 18.990 103.131 1.00 57.05 129 ILE C N 1
ATOM 3699 C CA . ILE C 1 132 ? -24.944 19.883 102.570 1.00 54.92 129 ILE C CA 1
ATOM 3700 C C . ILE C 1 132 ? -23.840 19.056 101.930 1.00 58.89 129 ILE C C 1
ATOM 3701 O O . ILE C 1 132 ? -23.256 18.182 102.578 1.00 54.05 129 ILE C O 1
ATOM 3706 N N . CYS C 1 133 ? -23.584 19.324 100.649 1.00 52.62 130 CYS C N 1
ATOM 3707 C CA . CYS C 1 133 ? -22.470 18.729 99.929 1.00 40.16 130 CYS C CA 1
ATOM 3708 C C . CYS C 1 133 ? -21.408 19.768 99.608 1.00 55.63 130 CYS C C 1
ATOM 3709 O O . CYS C 1 133 ? -21.700 20.772 98.943 1.00 55.37 130 CYS C O 1
ATOM 3712 N N . VAL C 1 134 ? -20.189 19.531 100.106 1.00 56.02 131 VAL C N 1
ATOM 3713 C CA . VAL C 1 134 ? -19.038 20.409 99.872 1.00 45.37 131 VAL C CA 1
ATOM 3714 C C . VAL C 1 134 ? -17.929 19.698 99.072 1.00 48.85 131 VAL C C 1
ATOM 3715 O O . VAL C 1 134 ? -17.777 18.464 99.122 1.00 48.41 131 VAL C O 1
ATOM 3719 N N . SER C 1 135 ? -17.161 20.471 98.314 1.00 40.92 132 SER C N 1
ATOM 3720 C CA . SER C 1 135 ? -16.089 19.874 97.544 1.00 37.99 132 SER C CA 1
ATOM 3721 C C . SER C 1 135 ? -14.900 19.659 98.481 1.00 47.45 132 SER C C 1
ATOM 3722 O O . SER C 1 135 ? -14.854 20.243 99.572 1.00 36.54 132 SER C O 1
ATOM 3725 N N . ASP C 1 136 ? -13.942 18.837 98.044 1.00 41.68 133 ASP C N 1
ATOM 3726 C CA . ASP C 1 136 ? -12.775 18.488 98.852 1.00 36.12 133 ASP C CA 1
ATOM 3727 C C . ASP C 1 136 ? -11.931 19.710 99.255 1.00 51.57 133 ASP C C 1
ATOM 3728 O O . ASP C 1 136 ? -11.388 19.738 100.368 1.00 53.77 133 ASP C O 1
ATOM 3733 N N . ILE C 1 137 ? -11.818 20.700 98.359 1.00 47.05 134 ILE C N 1
ATOM 3734 C CA . ILE C 1 137 ? -11.118 21.947 98.652 1.00 45.81 134 ILE C CA 1
ATOM 3735 C C . ILE C 1 137 ? -11.718 22.529 99.931 1.00 52.74 134 ILE C C 1
ATOM 3736 O O . ILE C 1 137 ? -10.991 22.935 100.865 1.00 51.44 134 ILE C O 1
ATOM 3741 N N . VAL C 1 138 ? -13.050 22.551 99.964 1.00 50.45 135 VAL C N 1
ATOM 3742 C CA . VAL C 1 138 ? -13.794 23.177 101.046 1.00 52.35 135 VAL C CA 1
ATOM 3743 C C . VAL C 1 138 ? -13.577 22.416 102.331 1.00 55.66 135 VAL C C 1
ATOM 3744 O O . VAL C 1 138 ? -13.285 23.003 103.389 1.00 49.91 135 VAL C O 1
ATOM 3748 N N . HIS C 1 139 ? -13.731 21.100 102.234 1.00 51.17 136 HIS C N 1
ATOM 3749 C CA . HIS C 1 139 ? -13.578 20.232 103.393 1.00 52.21 136 HIS C CA 1
ATOM 3750 C C . HIS C 1 139 ? -12.181 20.355 103.998 1.00 54.21 136 HIS C C 1
ATOM 3751 O O . HIS C 1 139 ? -12.027 20.375 105.209 1.00 53.74 136 HIS C O 1
ATOM 3758 N N . GLN C 1 140 ? -11.167 20.442 103.146 1.00 52.92 137 GLN C N 1
ATOM 3759 C CA . GLN C 1 140 ? -9.813 20.586 103.622 1.00 50.95 137 GLN C CA 1
ATOM 3760 C C . GLN C 1 140 ? -9.639 21.911 104.355 1.00 55.16 137 GLN C C 1
ATOM 3761 O O . GLN C 1 140 ? -8.977 21.983 105.390 1.00 53.34 137 GLN C O 1
ATOM 3767 N N . ILE C 1 141 ? -10.245 22.973 103.852 1.00 54.95 138 ILE C N 1
ATOM 3768 C CA . ILE C 1 141 ? -10.128 24.234 104.575 1.00 50.79 138 ILE C CA 1
ATOM 3769 C C . ILE C 1 141 ? -10.945 24.283 105.881 1.00 53.16 138 ILE C C 1
ATOM 3770 O O . ILE C 1 141 ? -10.505 24.876 106.863 1.00 60.52 138 ILE C O 1
ATOM 3775 N N . THR C 1 142 ? -12.089 23.608 105.931 1.00 54.38 139 THR C N 1
ATOM 3776 C CA . THR C 1 142 ? -12.977 23.745 107.096 1.00 55.80 139 THR C CA 1
ATOM 3777 C C . THR C 1 142 ? -13.054 22.613 108.158 1.00 61.71 139 THR C C 1
ATOM 3778 O O . THR C 1 142 ? -13.368 22.886 109.314 1.00 75.72 139 THR C O 1
ATOM 3782 N N . GLN C 1 143 ? -12.740 21.372 107.805 1.00 56.68 140 GLN C N 1
ATOM 3783 C CA . GLN C 1 143 ? -12.916 20.221 108.725 1.00 57.85 140 GLN C CA 1
ATOM 3784 C C . GLN C 1 143 ? -12.431 20.286 110.197 1.00 78.06 140 GLN C C 1
ATOM 3785 O O . GLN C 1 143 ? -13.081 19.717 111.083 1.00 82.64 140 GLN C O 1
ATOM 3791 N N . ASP C 1 144 ? -11.279 20.907 110.447 1.00 70.05 141 ASP C N 1
ATOM 3792 C CA . ASP C 1 144 ? -10.734 21.006 111.797 1.00 67.36 141 ASP C CA 1
ATOM 3793 C C . ASP C 1 144 ? -11.395 22.177 112.493 1.00 79.40 141 ASP C C 1
ATOM 3794 O O . ASP C 1 144 ? -11.404 22.249 113.714 1.00 75.47 141 ASP C O 1
ATOM 3799 N N . ARG C 1 145 ? -11.956 23.096 111.710 1.00 85.13 142 ARG C N 1
ATOM 3800 C CA . ARG C 1 145 ? -12.601 24.282 112.264 1.00 85.20 142 ARG C CA 1
ATOM 3801 C C . ARG C 1 145 ? -14.131 24.160 112.341 1.00 89.95 142 ARG C C 1
ATOM 3802 O O . ARG C 1 145 ? -14.837 25.163 112.269 1.00 97.98 142 ARG C O 1
ATOM 3810 N N . VAL C 1 146 ? -14.653 22.947 112.477 1.00 87.29 143 VAL C N 1
ATOM 3811 C CA . VAL C 1 146 ? -16.104 22.760 112.530 1.00 86.33 143 VAL C CA 1
ATOM 3812 C C . VAL C 1 146 ? -16.504 21.397 113.112 1.00 84.92 143 VAL C C 1
ATOM 3813 O O . VAL C 1 146 ? -16.051 20.355 112.639 1.00 83.47 143 VAL C O 1
ATOM 3817 N N . SER C 1 147 ? -17.363 21.424 114.133 1.00 85.09 144 SER C N 1
ATOM 3818 C CA . SER C 1 147 ? -17.797 20.221 114.859 1.00 77.96 144 SER C CA 1
ATOM 3819 C C . SER C 1 147 ? -18.663 19.278 114.024 1.00 68.18 144 SER C C 1
ATOM 3820 O O . SER C 1 147 ? -18.696 18.075 114.263 1.00 70.30 144 SER C O 1
ATOM 3823 N N . GLU C 1 148 ? -19.378 19.823 113.055 1.00 61.42 145 GLU C N 1
ATOM 3824 C CA . GLU C 1 148 ? -20.336 19.028 112.316 1.00 69.15 145 GLU C CA 1
ATOM 3825 C C . GLU C 1 148 ? -19.591 18.005 111.489 1.00 72.10 145 GLU C C 1
ATOM 3826 O O . GLU C 1 148 ? -18.623 18.344 110.823 1.00 83.38 145 GLU C O 1
ATOM 3832 N N . PRO C 1 149 ? -20.034 16.744 111.537 1.00 61.76 146 PRO C N 1
ATOM 3833 C CA . PRO C 1 149 ? -19.358 15.676 110.788 1.00 67.86 146 PRO C CA 1
ATOM 3834 C C . PRO C 1 149 ? -19.702 15.718 109.291 1.00 72.22 146 PRO C C 1
ATOM 3835 O O . PRO C 1 149 ? -20.795 16.149 108.925 1.00 79.98 146 PRO C O 1
ATOM 3839 N N . PHE C 1 150 ? -18.779 15.305 108.431 1.00 60.11 147 PHE C N 1
ATOM 3840 C CA . PHE C 1 150 ? -19.118 15.130 107.032 1.00 51.35 147 PHE C CA 1
ATOM 3841 C C . PHE C 1 150 ? -18.785 13.728 106.640 1.00 58.33 147 PHE C C 1
ATOM 3842 O O . PHE C 1 150 ? -17.922 13.087 107.229 1.00 69.03 147 PHE C O 1
ATOM 3850 N N . THR C 1 151 ? -19.464 13.251 105.620 1.00 59.84 148 THR C N 1
ATOM 3851 C CA . THR C 1 151 ? -19.229 11.915 105.138 1.00 56.41 148 THR C CA 1
ATOM 3852 C C . THR C 1 151 ? -18.593 11.985 103.772 1.00 54.92 148 THR C C 1
ATOM 3853 O O . THR C 1 151 ? -19.034 12.753 102.918 1.00 65.40 148 THR C O 1
ATOM 3857 N N . ASP C 1 152 ? -17.545 11.193 103.580 1.00 48.70 149 ASP C N 1
ATOM 3858 C CA . ASP C 1 152 ? -16.875 11.038 102.283 1.00 51.19 149 ASP C CA 1
ATOM 3859 C C . ASP C 1 152 ? -17.825 10.324 101.314 1.00 47.65 149 ASP C C 1
ATOM 3860 O O . ASP C 1 152 ? -18.053 9.137 101.435 1.00 49.19 149 ASP C O 1
ATOM 3865 N N . LEU C 1 153 ? -18.403 11.051 100.370 1.00 47.14 150 LEU C N 1
ATOM 3866 C CA . LEU C 1 153 ? -19.285 10.422 99.39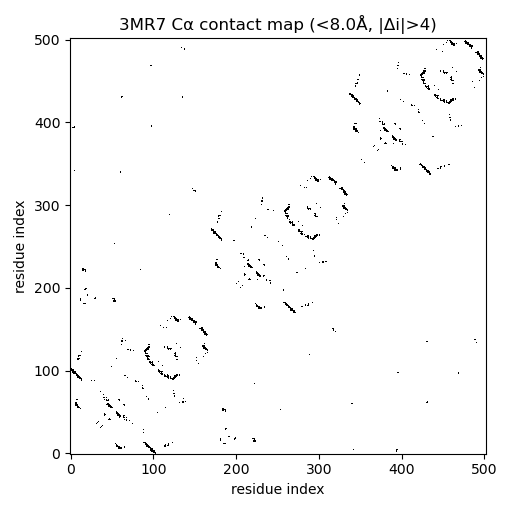0 1.00 44.36 150 LEU C CA 1
ATOM 3867 C C . LEU C 1 153 ? -18.525 9.896 98.167 1.00 40.24 150 LEU C C 1
ATOM 3868 O O . LEU C 1 153 ? -19.123 9.401 97.214 1.00 48.16 150 LEU C O 1
ATOM 3873 N N . GLY C 1 154 ? -17.209 10.036 98.179 1.00 41.49 151 GLY C N 1
ATOM 3874 C CA . GLY C 1 154 ? -16.387 9.572 97.076 1.00 43.12 151 GLY C CA 1
ATOM 3875 C C . GLY C 1 154 ? -16.164 10.556 95.936 1.00 51.79 151 GLY C C 1
ATOM 3876 O O . GLY C 1 154 ? -16.546 11.715 96.014 1.00 64.84 151 GLY C O 1
ATOM 3877 N N . LEU C 1 155 ? -15.547 10.060 94.868 1.00 46.65 152 LEU C N 1
ATOM 3878 C CA . LEU C 1 155 ? -15.226 10.826 93.675 1.00 42.12 152 LEU C CA 1
ATOM 3879 C C . LEU C 1 155 ? -16.355 10.945 92.658 1.00 45.93 152 LEU C C 1
ATOM 3880 O O . LEU C 1 155 ? -17.097 9.988 92.393 1.00 47.25 152 LEU C O 1
ATOM 3885 N N . GLN C 1 156 ? -16.400 12.130 92.050 1.00 42.75 153 GLN C N 1
ATOM 3886 C CA . GLN C 1 156 ? -17.424 12.566 91.133 1.00 47.99 153 GLN C CA 1
ATOM 3887 C C . GLN C 1 156 ? -16.674 13.254 90.005 1.00 50.31 153 GLN C C 1
ATOM 3888 O O . GLN C 1 156 ? -15.993 14.235 90.255 1.00 60.37 153 GLN C O 1
ATOM 3894 N N . LYS C 1 157 ? -16.758 12.751 88.775 1.00 50.39 154 LYS C N 1
ATOM 3895 C CA . LYS C 1 157 ? -16.054 13.392 87.673 1.00 40.52 154 LYS C CA 1
ATOM 3896 C C . LYS C 1 157 ? -16.943 14.462 87.072 1.00 45.96 154 LYS C C 1
ATOM 3897 O O . LYS C 1 157 ? -18.062 14.172 86.679 1.00 54.70 154 LYS C O 1
ATOM 3903 N N . VAL C 1 158 ? -16.447 15.695 87.001 1.00 50.21 155 VAL C N 1
ATOM 3904 C CA . VAL C 1 158 ? -17.187 16.825 86.416 1.00 44.07 155 VAL C CA 1
ATOM 3905 C C . VAL C 1 158 ? -16.620 17.248 85.048 1.00 50.05 155 VAL C C 1
ATOM 3906 O O . VAL C 1 158 ? -15.410 17.342 84.866 1.00 49.73 155 VAL C O 1
ATOM 3910 N N . LYS C 1 159 ? -17.497 17.503 84.087 1.00 56.63 156 LYS C N 1
ATOM 3911 C CA . LYS C 1 159 ? -17.062 17.897 82.755 1.00 65.89 156 LYS C CA 1
ATOM 3912 C C . LYS C 1 159 ? -15.976 18.987 82.798 1.00 66.79 156 LYS C C 1
ATOM 3913 O O . LYS C 1 159 ? -16.047 19.918 83.606 1.00 58.53 156 LYS C O 1
ATOM 3919 N N . ASN C 1 160 ? -14.973 18.847 81.930 1.00 70.64 157 ASN C N 1
ATOM 3920 C CA . ASN C 1 160 ? -13.923 19.851 81.740 1.00 68.92 157 ASN C CA 1
ATOM 3921 C C . ASN C 1 160 ? -12.972 20.061 82.912 1.00 67.14 157 ASN C C 1
ATOM 3922 O O . ASN C 1 160 ? -12.179 21.009 82.909 1.00 70.19 157 ASN C O 1
ATOM 3927 N N . ILE C 1 161 ? -13.050 19.174 83.899 1.00 53.97 158 ILE C N 1
ATOM 3928 C CA . ILE C 1 161 ? -12.177 19.215 85.053 1.00 43.35 158 ILE C CA 1
ATOM 3929 C C . ILE C 1 161 ? -11.419 17.887 85.236 1.00 47.31 158 ILE C C 1
ATOM 3930 O O . ILE C 1 161 ? -11.983 16.892 85.685 1.00 52.75 158 ILE C O 1
ATOM 3935 N N . THR C 1 162 ? -10.140 17.871 84.880 1.00 45.14 159 THR C N 1
ATOM 3936 C CA . THR C 1 162 ? -9.401 16.615 84.822 1.00 36.17 159 THR C CA 1
ATOM 3937 C C . THR C 1 162 ? -9.582 15.770 86.094 1.00 48.75 159 THR C C 1
ATOM 3938 O O . THR C 1 162 ? -10.143 14.691 86.026 1.00 56.32 159 THR C O 1
ATOM 3942 N N . ARG C 1 163 ? -9.110 16.250 87.244 1.00 49.00 160 ARG C N 1
ATOM 3943 C CA . ARG C 1 163 ? -9.275 15.513 88.499 1.00 47.86 160 ARG C CA 1
ATOM 3944 C C . ARG C 1 163 ? -10.731 15.469 88.936 1.00 49.43 160 ARG C C 1
ATOM 3945 O O . ARG C 1 163 ? -11.422 16.476 88.886 1.00 45.85 160 ARG C O 1
ATOM 3953 N N . PRO C 1 164 ? -11.213 14.281 89.328 1.00 50.65 161 PRO C N 1
ATOM 3954 C CA . PRO C 1 164 ? -12.558 14.181 89.884 1.00 46.99 161 PRO C CA 1
ATOM 3955 C C . PRO C 1 164 ? -12.551 14.804 91.246 1.00 50.56 161 PRO C C 1
ATOM 3956 O O . PRO C 1 164 ? -11.518 14.769 91.925 1.00 49.74 161 PRO C O 1
ATOM 3960 N N . ILE C 1 165 ? -13.698 15.358 91.620 1.00 48.68 162 ILE C N 1
ATOM 3961 C CA . ILE C 1 165 ? -13.893 16.034 92.888 1.00 54.86 162 ILE C CA 1
ATOM 3962 C C . ILE C 1 165 ? -14.299 15.033 93.952 1.00 49.54 162 ILE C C 1
ATOM 3963 O O . ILE C 1 165 ? -15.195 14.233 93.733 1.00 47.47 162 ILE C O 1
ATOM 3968 N N . ARG C 1 166 ? -13.662 15.069 95.109 1.00 48.95 163 ARG C N 1
ATOM 3969 C CA . ARG C 1 166 ? -14.197 14.291 96.205 1.00 42.49 163 ARG C CA 1
ATOM 3970 C C . ARG C 1 166 ? -15.210 15.145 96.941 1.00 45.45 163 ARG C C 1
ATOM 3971 O O . ARG C 1 166 ? -14.946 16.299 97.293 1.00 54.43 163 ARG C O 1
ATOM 3979 N N . VAL C 1 167 ? -16.370 14.570 97.181 1.00 33.33 164 VAL C N 1
ATOM 3980 C CA . VAL C 1 167 ? -17.504 15.296 97.734 1.00 40.43 164 VAL C CA 1
ATOM 3981 C C . VAL C 1 167 ? -17.667 14.837 99.176 1.00 42.40 164 VAL C C 1
ATOM 3982 O O . VAL C 1 167 ? -17.500 13.654 99.499 1.00 45.19 164 VAL C O 1
ATOM 3986 N N . TRP C 1 168 ? -17.947 15.770 100.061 1.00 35.40 165 TRP C N 1
ATOM 3987 C CA . TRP C 1 168 ? -18.147 15.434 101.462 1.00 34.80 165 TRP C CA 1
ATOM 3988 C C . TRP C 1 168 ? -19.523 15.956 101.884 1.00 51.89 165 TRP C C 1
ATOM 3989 O O . TRP C 1 168 ? -19.868 17.093 101.586 1.00 53.00 165 TRP C O 1
ATOM 4000 N N . GLN C 1 169 ? -20.316 15.150 102.579 1.00 54.53 166 GLN C N 1
ATOM 4001 C CA . GLN C 1 169 ? -21.697 15.555 102.842 1.00 53.36 166 GLN C CA 1
ATOM 4002 C C . GLN C 1 169 ? -22.119 15.561 104.316 1.00 60.75 166 GLN C C 1
ATOM 4003 O O . GLN C 1 169 ? -21.953 14.568 105.017 1.00 59.23 166 GLN C O 1
ATOM 4009 N N . TRP C 1 170 ? -22.674 16.681 104.772 1.00 63.55 167 TRP C N 1
ATOM 4010 C CA . TRP C 1 170 ? -23.269 16.770 106.104 1.00 60.26 167 TRP C CA 1
ATOM 4011 C C . TRP C 1 170 ? -24.770 16.607 106.022 1.00 65.99 167 TRP C C 1
ATOM 4012 O O . TRP C 1 170 ? -25.383 17.129 105.100 1.00 74.11 167 TRP C O 1
ATOM 4023 N N . VAL C 1 171 ? -25.361 15.898 106.983 1.00 63.36 168 VAL C N 1
ATOM 4024 C CA . VAL C 1 171 ? -26.829 15.778 107.081 1.00 59.47 168 VAL C CA 1
ATOM 4025 C C . VAL C 1 171 ? -27.330 16.014 108.516 1.00 71.26 168 VAL C C 1
ATOM 4026 O O . VAL C 1 171 ? -26.622 15.721 109.482 1.00 66.18 168 VAL C O 1
ATOM 4030 N N . PRO C 1 172 ? -28.566 16.538 108.662 1.00 85.87 169 PRO C N 1
ATOM 4031 C CA . PRO C 1 172 ? -29.125 16.880 109.982 1.00 84.31 169 PRO C CA 1
ATOM 4032 C C . PRO C 1 172 ? -29.217 15.695 110.944 1.00 93.36 169 PRO C C 1
ATOM 4033 O O . PRO C 1 172 ? -29.502 14.561 110.536 1.00 93.14 169 PRO C O 1
ATOM 4037 N N . ASP C 1 173 ? -28.983 15.985 112.220 1.00 100.04 170 ASP C N 1
ATOM 4038 C CA . ASP C 1 173 ? -28.947 14.982 113.277 1.00 111.65 170 ASP C CA 1
ATOM 4039 C C . ASP C 1 173 ? -30.014 13.880 113.187 1.00 115.05 170 ASP C C 1
ATOM 4040 O O . ASP C 1 173 ? -29.693 12.709 113.377 1.00 118.71 170 ASP C O 1
ATOM 4045 N N . ALA C 1 174 ? -31.267 14.244 112.907 1.00 114.27 171 ALA C N 1
ATOM 4046 C CA . ALA C 1 174 ? -32.358 13.260 112.825 1.00 113.25 171 ALA C CA 1
ATOM 4047 C C . ALA C 1 174 ? -31.918 11.936 112.199 1.00 116.61 171 ALA C C 1
ATOM 4048 O O . ALA C 1 174 ? -31.649 10.957 112.902 1.00 118.62 171 ALA C O 1
#

B-factor: mean 66.12, std 23.11, range [20.38, 191.26]

CATH classification: 3.30.70.1230

Sequence (502 aa):
NAERRLCAILAADAGYSRLERNETDVLNRQKLYRRELIDPAIAQAGGQIVKTTGDGLARFDTAQAALRCALEIQQAQQREEDTPRKERIQYRIGINIGDIVLEDGDIFGDAVNVAARLEAISEPGAICVSDIVHQITQDRVSEPFTDLGLQKVKNITRPIRRVWQWVPDANAERRLLCAILAADAGYSRLERNETDVLNRQKLYRRELIDPAIAQAGGQIVKTTGDGLARFDTAQAALRCALEIQQAQQREEDTPRKERIQYRIGINIGDIVLEDGDIFGDAVNVAARLEAISEPGAICVSDIVHQITQDRVSEPFTDLGLQKVKNITRPIRVWQWVPDAERRLCAILAADAGYSRLETDVLNRQKLYRRELIDPAIAQAGGQIVKTTGDGLARFDTAQAALRCALEIQQAQQREEDTPRKERIQYRIGINIGDIVLEDGDIFGDAVNVAARLEAISEPGAICVSDIVHQITQDRVSEPFTDLGLQKVKNITRPIRVWQWVPDA

Secondary structure (DSSP, 8-state):
--EEEEEEEEEE-----------HHHHHHHHHHIIIIIHHHHHHTT-EE----TT--EEESSHHHHHHHHHHHHH---TTTTS-GGG-----EEEEEEEEEE-SS-EESHHHHHHHHHHHHSPTT-EEEEHHHHHHHTTT--S--EEEEEEEETTEEEEEEEEEE----/--EEEEEEEEEE----------HHHHHHHHHHHIIIIIHHHHHHTT-EE----TT--EEESSHHHHHHHHHHHHH--TTTSSS-GGG-----EEEEEEEEEEETTEEESHHHHHHHHHHHHSPTT-EEEEHHHHHHHTTT--S--EEEEEEPPTT-SS-EEEEEE---/--EEEEEEEEE--------HHHHHHHHHHIIIIIHHHHHHTT-EE----TT--EEESSHHHHHHHHHHHHH--TTTTTS-GGG-----EEEEEEEEEEETTEEESHHHHHHHHHHHHS-TT-EEEEHHHHHHHGGG--S--EEEEEE--TT-SSPEEEEEE----

Foldseek 3Di:
DKDKDKWKKKFKDDADDPPPDDPVVLVVVVVVCVVPPQVVLQVVLAKADLDQDPLGIIIDDDLQSSVVSLVSSLVVVVVCVVPDDNPGDFMFMFIEIDTWMDDDSDIGDPRNQRRSVQSVVGDTSKYKYWVVSCVRCVVVDPFDWDWPQWDDTPPDPGTTTMIMGHPVD/DKDKDKWKKKFKDDDPDPVPDDVVVVVVVVVCCCPPPQVVLCVVLPKADLDQDPLGIIIDPDLQSNVVSLVRSLVVVVVFVVPDPNPGDFMFMFIFIDIWMDDDSDIDDDSNQVRSVNSVPADTSKYKYWPVSCVRCVVVDPQDWDFPDFADRPPDDGTTTMIMGHDD/DDKDKKKKKFKDDDPPVCPVVNVVVVVVCCVPPQVVLCVVLPKADQDQDPLGIIIDDDLQSNVVSLVRRLQVVVVCVVPPPVVGAFMQMFIFIDMWDCDPSHIDDPRVQRRSVNSVPGDTSKYKYWPVSCVRPVVPDPFAWAFPQFDQDPPDPGTTTIIMTHDPD

Radius of gyration: 26.75 Å; Cα contacts (8 Å, |Δi|>4): 1063; chains: 3; bounding box: 92×46×45 Å

InterPro domains:
  IPR000073 Alpha/beta hydrolase fold-1 [PF00561] (224-443)
  IPR001054 Adenylyl cyclase class-3/4/guanylyl cyclase [PF00211] (6-153)
  IPR001054 Adenylyl cyclase class-3/4/guanylyl cyclase [PS50125] (7-122)
  IPR001054 Adenylyl cyclase class-3/4/guanylyl cyclase [cd07302] (7-168)
  IPR029058 Alpha/Beta hydrolase fold [G3DSA:3.40.50.1820] (187-462)
  IPR029058 Alpha/Beta hydrolase fold [SSF53474] (192-459)
  IPR029787 Nucleotide cyclase [G3DSA:3.30.70.1230] (1-186)
  IPR029787 Nucleotide cyclase [SSF55073] (2-179)
  IPR050471 AB hydrolase [PTHR43433] (189-459)

Solvent-accessible surface area: 24932 Å² total

Nearest PDB structures (foldseek):
  3mr7-assembly1_B  TM=9.939E-01  e=1.876E-30  Ruegeria pomeroyi DSS-3
  3mr7-assembly2_C-2  TM=9.723E-01  e=8.774E-29  Ruegeria pomeroyi DSS-3
  5d0h-assembly1_A  TM=8.139E-01  e=9.582E-13  Mycobacterium avium subsp. avium 10-9275
  4wp8-assembly1_B  TM=8.030E-01  e=5.980E-12  Mycobacterium avium
  1y10-assembly3_D  TM=7.826E-01  e=2.370E-09  Mycobacterium tuberculosis